Protein AF-0000000085928717 (afdb_homodimer)

Foldseek 3Di:
DDKDKWKKFKKAFQDADPPFHAIEMETEDDPVDDPVVVLCVLLVVQGQKYWYWYDDPQAIEIWIYHNVGTDFDDDRNQFRHVLVCVVVVNDDAAWGWYQTNVGIAIWHHDPQKIKGKFAFKDFDFWADPVLVCVQFVADDWADRWTFMFRPATEIETEDEEPVRQLVTDGNQVSQLVSCVVVVHQWYWYWYCNDPWRIEIWIAGVVVPGRTGFDGQRVVSNVQNVCCVVVVDPDQKTWYWGRVSVVRIGIKIWGDDDSMIMIIHHMYTDDIDMDID/DDKDKWKKFKKAFQDADPPFHAIEMETEDDPVDDPVVVLCVLLVVQGQKYWYWYDDPQAIEIWIYHNVGTDFDDDRNQFRHVLVCVVVVNDDAAWGWYQTNVGIAIWHHDPQKIKGKFAFKDFDFWADVVLVCVQFVADDWADRWTFMFRPATEIETEDEEPVRQLVTDGNQVSQLVSCVVVVHQWYWYWYCNDPWRIEIWIAGVVVPGRTGFDGQRVVSNVQNVCCVVVVDPDQKTWYWGRVSVVRIGIKIWGDDDSMIMIIHHMYTDDIDMDID

Secondary structure (DSSP, 8-state):
-PPPEEEEEEEEET-SSTT-SEEEEEEES-TT--HHHHHHHHHHHTSS-EEEEEEETTEEEEEEE-SS-EES--HHHHHHHHHHHHHTTSS-SEEEEEEETTEEEEEEEETTEEEEE-PPPEEEEE--HHHHHHHHT-S--EEEEEEEESSS-EEEEE-S-HHHHHT----HHHHHHHHHHTT-S-EEEEES-SSSSEEEEEEEGGGTEEEESS-HHHHHHHHHHHHHTTSS--SEEEEEE-GGGT--EEEEEEEETTEEEEEE-EEEEEEEEEE-/-PPPEEEEEEEEET-SSTT-SEEEEEEES-TT--HHHHHHHHHHHTSS-EEEEEEETTEEEEEEE-SS-EES--HHHHHHHHHHHHHTTSS-SEEEEEEETTEEEEEEEETTEEEEE-PPPEEEEE--HHHHHHHHT-S--EEEEEEEESSS-EEEEE-S-HHHHHT----HHHHHHHHHHTT-S-EEEEES-SSSSEEEEEEEGGGTEEEESS-HHHHHHHHHHHHHTTSS--SEEEEEE-GGGT--EEEEEEEETTEEEEEE-EEEEEEEEEE-

Radius of gyration: 24.96 Å; Cα contacts (8 Å, |Δi|>4): 1480; chains: 2; bounding box: 53×73×55 Å

Structure (mmCIF, N/CA/C/O backbone):
data_AF-0000000085928717-model_v1
#
loop_
_entity.id
_entity.type
_entity.pdbx_description
1 polymer 'PhzF family phenazine biosynthesis protein'
#
loop_
_atom_site.group_PDB
_atom_site.id
_atom_site.type_symbol
_atom_site.label_atom_id
_atom_site.label_alt_id
_atom_site.label_comp_id
_atom_site.label_asym_id
_atom_site.label_entity_id
_atom_site.label_seq_id
_atom_site.pdbx_PDB_ins_code
_atom_site.Cartn_x
_atom_site.Cartn_y
_atom_site.Cartn_z
_atom_site.occupancy
_atom_site.B_iso_or_equiv
_atom_site.auth_seq_id
_atom_site.auth_comp_id
_atom_site.auth_asym_id
_atom_site.auth_atom_id
_atom_site.pdbx_PDB_model_num
ATOM 1 N N . MET A 1 1 ? 13.289 1.294 26.969 1 50.75 1 MET A N 1
ATOM 2 C CA . MET A 1 1 ? 12.742 0.037 26.469 1 50.75 1 MET A CA 1
ATOM 3 C C . MET A 1 1 ? 13.555 -0.464 25.266 1 50.75 1 MET A C 1
ATOM 5 O O . MET A 1 1 ? 14.078 0.334 24.5 1 50.75 1 MET A O 1
ATOM 9 N N . ASP A 1 2 ? 14.008 -1.689 25.219 1 73.56 2 ASP A N 1
ATOM 10 C CA . ASP A 1 2 ? 14.992 -2.238 24.297 1 73.56 2 ASP A CA 1
ATOM 11 C C . ASP A 1 2 ? 14.484 -2.197 22.859 1 73.56 2 ASP A C 1
ATOM 13 O O . ASP A 1 2 ? 13.328 -2.545 22.594 1 73.56 2 ASP A O 1
ATOM 17 N N . VAL A 1 3 ? 15.086 -1.501 21.922 1 88.69 3 VAL A N 1
ATOM 18 C CA . VAL A 1 3 ? 14.789 -1.354 20.5 1 88.69 3 VAL A CA 1
ATOM 19 C C . VAL A 1 3 ? 14.844 -2.719 19.828 1 88.69 3 VAL A C 1
ATOM 21 O O . VAL A 1 3 ? 15.805 -3.475 20.016 1 88.69 3 VAL A O 1
ATOM 24 N N . VAL A 1 4 ? 13.734 -3.197 19.281 1 94.06 4 VAL A N 1
ATOM 25 C CA . VAL A 1 4 ? 13.688 -4.434 18.5 1 94.06 4 VAL A CA 1
ATOM 26 C C . VAL A 1 4 ? 14.164 -4.164 17.078 1 94.06 4 VAL A C 1
ATOM 28 O O . VAL A 1 4 ? 13.812 -3.141 16.484 1 94.06 4 VAL A O 1
ATOM 31 N N . LYS A 1 5 ? 15.023 -5.098 16.625 1 96.75 5 LYS A N 1
ATOM 32 C CA . LYS A 1 5 ? 15.523 -5.012 15.258 1 96.75 5 LYS A CA 1
ATOM 33 C C . LYS A 1 5 ? 15.195 -6.281 14.477 1 96.75 5 LYS A C 1
ATOM 35 O O . LYS A 1 5 ? 15.375 -7.391 14.984 1 96.75 5 LYS A O 1
ATOM 40 N N . CYS A 1 6 ? 14.633 -6.152 13.258 1 98 6 CYS A N 1
ATOM 41 C CA . CYS A 1 6 ? 14.336 -7.262 12.359 1 98 6 CYS A CA 1
ATOM 42 C C . CYS A 1 6 ? 14.805 -6.961 10.945 1 98 6 CYS A C 1
ATOM 44 O O . CYS A 1 6 ? 14.656 -5.836 10.461 1 98 6 CYS A O 1
ATOM 46 N N . ARG A 1 7 ? 15.391 -7.91 10.281 1 98.44 7 ARG A N 1
ATOM 47 C CA . ARG A 1 7 ? 15.68 -7.75 8.859 1 98.44 7 ARG A CA 1
ATOM 48 C C . ARG A 1 7 ? 14.391 -7.793 8.031 1 98.44 7 ARG A C 1
ATOM 50 O O . ARG A 1 7 ? 13.5 -8.594 8.305 1 98.44 7 ARG A O 1
ATOM 57 N N . ALA A 1 8 ? 14.289 -6.91 7.129 1 98.69 8 ALA A N 1
ATOM 58 C CA . ALA A 1 8 ? 13.117 -6.844 6.262 1 98.69 8 ALA A CA 1
ATOM 59 C C . ALA A 1 8 ? 13.531 -6.727 4.797 1 98.69 8 ALA A C 1
ATOM 61 O O . ALA A 1 8 ? 14.484 -6.023 4.469 1 98.69 8 ALA A O 1
ATOM 62 N N . PHE A 1 9 ? 12.805 -7.41 3.949 1 98.81 9 PHE A N 1
ATOM 63 C CA . PHE A 1 9 ? 13.086 -7.449 2.52 1 98.81 9 PHE A CA 1
ATOM 64 C C . PHE A 1 9 ? 11.812 -7.199 1.712 1 98.81 9 PHE A C 1
ATOM 66 O O . PHE A 1 9 ? 10.711 -7.457 2.189 1 98.81 9 PHE A O 1
ATOM 73 N N . LYS A 1 10 ? 11.945 -6.645 0.606 1 98.62 10 LYS A N 1
ATOM 74 C CA . LYS A 1 10 ? 10.922 -6.684 -0.434 1 98.62 10 LYS A CA 1
ATOM 75 C C . LYS A 1 10 ? 11.375 -7.543 -1.613 1 98.62 10 LYS A C 1
ATOM 77 O O . LYS A 1 10 ? 12.477 -7.367 -2.131 1 98.62 10 LYS A O 1
ATOM 82 N N . VAL A 1 11 ? 10.617 -8.453 -1.979 1 98.81 11 VAL A N 1
ATOM 83 C CA . VAL A 1 11 ? 10.945 -9.445 -2.996 1 98.81 11 VAL A CA 1
ATOM 84 C C . VAL A 1 11 ? 9.82 -9.523 -4.023 1 98.81 11 VAL A C 1
ATOM 86 O O . VAL A 1 11 ? 8.648 -9.688 -3.664 1 98.81 11 VAL A O 1
ATOM 89 N N . ASP A 1 12 ? 10.18 -9.375 -5.277 1 98.81 12 ASP A N 1
ATOM 90 C CA . ASP A 1 12 ? 9.234 -9.539 -6.375 1 98.81 12 ASP A CA 1
ATOM 91 C C . ASP A 1 12 ? 9.18 -10.992 -6.844 1 98.81 12 ASP A C 1
ATOM 93 O O . ASP A 1 12 ? 10.141 -11.492 -7.434 1 98.81 12 ASP A O 1
ATOM 97 N N . ALA A 1 13 ? 8.07 -11.594 -6.602 1 98.88 13 ALA A N 1
ATOM 98 C CA . ALA A 1 13 ? 7.895 -12.984 -7.012 1 98.88 13 ALA A CA 1
ATOM 99 C C . ALA A 1 13 ? 7.469 -13.07 -8.477 1 98.88 13 ALA A C 1
ATOM 101 O O . ALA A 1 13 ? 6.84 -12.156 -9 1 98.88 13 ALA A O 1
ATOM 102 N N . PHE A 1 14 ? 7.828 -14.148 -9.18 1 98.88 14 PHE A N 1
ATOM 103 C CA . PHE A 1 14 ? 7.438 -14.516 -10.531 1 98.88 14 PHE A CA 1
ATOM 104 C C . PHE A 1 14 ? 8.062 -13.578 -11.555 1 98.88 14 PHE A C 1
ATOM 106 O O . PHE A 1 14 ? 7.453 -13.273 -12.586 1 98.88 14 PHE A O 1
ATOM 113 N N . THR A 1 15 ? 9.188 -13.031 -11.242 1 98.75 15 THR A N 1
ATOM 114 C CA . THR A 1 15 ? 9.922 -12.18 -12.164 1 98.75 15 THR A CA 1
ATOM 115 C C . THR A 1 15 ? 11.414 -12.164 -11.82 1 98.75 15 THR A C 1
ATOM 117 O O . THR A 1 15 ? 11.797 -12.555 -10.711 1 98.75 15 THR A O 1
ATOM 120 N N . THR A 1 16 ? 12.219 -11.828 -12.789 1 98.06 16 THR A N 1
ATOM 121 C CA . THR A 1 16 ? 13.633 -11.586 -12.547 1 98.06 16 THR A CA 1
ATOM 122 C C . THR A 1 16 ? 13.953 -10.094 -12.641 1 98.06 16 THR A C 1
ATOM 124 O O . THR A 1 16 ? 15.094 -9.688 -12.445 1 98.06 16 THR A O 1
ATOM 127 N N . GLN A 1 17 ? 12.93 -9.32 -12.945 1 97.56 17 GLN A N 1
ATOM 128 C CA . GLN A 1 17 ? 13.109 -7.883 -13.125 1 97.56 17 GLN A CA 1
ATOM 129 C C . GLN A 1 17 ? 12.578 -7.113 -11.914 1 97.56 17 GLN A C 1
ATOM 131 O O . GLN A 1 17 ? 11.492 -7.41 -11.406 1 97.56 17 GLN A O 1
ATOM 136 N N . ALA A 1 18 ? 13.383 -6.137 -11.5 1 97.81 18 ALA A N 1
ATOM 137 C CA . ALA A 1 18 ? 12.961 -5.316 -10.367 1 97.81 18 ALA A CA 1
ATOM 138 C C . ALA A 1 18 ? 11.688 -4.547 -10.688 1 97.81 18 ALA A C 1
ATOM 140 O O . ALA A 1 18 ? 11.516 -4.059 -11.805 1 97.81 18 ALA A O 1
ATOM 141 N N . PHE A 1 19 ? 10.812 -4.406 -9.727 1 97.94 19 PHE A N 1
ATOM 142 C CA . PHE A 1 19 ? 9.594 -3.6 -9.75 1 97.94 19 PHE A CA 1
ATOM 143 C C . PHE A 1 19 ? 8.562 -4.211 -10.688 1 97.94 19 PHE A C 1
ATOM 145 O O . PHE A 1 19 ? 7.691 -3.506 -11.203 1 97.94 19 PHE A O 1
ATOM 152 N N . LYS A 1 20 ? 8.703 -5.484 -11.008 1 98.25 20 LYS A N 1
ATOM 153 C CA . LYS A 1 20 ? 7.734 -6.277 -11.758 1 98.25 20 LYS A CA 1
ATOM 154 C C . LYS A 1 20 ? 7.227 -7.453 -10.93 1 98.25 20 LYS A C 1
ATOM 156 O O . LYS A 1 20 ? 7.473 -7.52 -9.727 1 98.25 20 LYS A O 1
ATOM 161 N N . GLY A 1 21 ? 6.461 -8.273 -11.516 1 98.56 21 GLY A N 1
ATOM 162 C CA . GLY A 1 21 ? 5.977 -9.453 -10.812 1 98.56 21 GLY A CA 1
ATOM 163 C C . GLY A 1 21 ? 5.027 -9.117 -9.672 1 98.56 21 GLY A C 1
ATOM 164 O O . GLY A 1 21 ? 4.238 -8.172 -9.773 1 98.56 21 GLY A O 1
ATOM 165 N N . ASN A 1 22 ? 4.984 -9.992 -8.695 1 98.69 22 ASN A N 1
ATOM 166 C CA . ASN A 1 22 ? 4.117 -9.859 -7.527 1 98.69 22 ASN A CA 1
ATOM 167 C C . ASN A 1 22 ? 4.922 -9.633 -6.25 1 98.69 22 ASN A C 1
ATOM 169 O O . ASN A 1 22 ? 5.559 -10.555 -5.738 1 98.69 22 ASN A O 1
ATOM 173 N N . PRO A 1 23 ? 4.867 -8.453 -5.727 1 98.38 23 PRO A N 1
ATOM 174 C CA . PRO A 1 23 ? 5.734 -8.109 -4.598 1 98.38 23 PRO A CA 1
ATOM 175 C C . PRO A 1 23 ? 5.238 -8.68 -3.271 1 98.38 23 PRO A C 1
ATOM 177 O O . PRO A 1 23 ? 4.027 -8.75 -3.043 1 98.38 23 PRO A O 1
ATOM 180 N N . ALA A 1 24 ? 6.156 -9.016 -2.43 1 98.5 24 ALA A N 1
ATOM 181 C CA . ALA A 1 24 ? 5.906 -9.422 -1.049 1 98.5 24 ALA A CA 1
ATOM 182 C C . ALA A 1 24 ? 7.012 -8.922 -0.123 1 98.5 24 ALA A C 1
ATOM 184 O O . ALA A 1 24 ? 8.156 -8.758 -0.546 1 98.5 24 ALA A O 1
ATOM 185 N N . ALA A 1 25 ? 6.641 -8.656 1.075 1 98.75 25 ALA A N 1
ATOM 186 C CA . ALA A 1 25 ? 7.633 -8.367 2.105 1 98.75 25 ALA A CA 1
ATOM 187 C C . ALA A 1 25 ? 7.988 -9.625 2.896 1 98.75 25 ALA A C 1
ATOM 189 O O . ALA A 1 25 ? 7.148 -10.5 3.084 1 98.75 25 ALA A O 1
ATOM 190 N N . VAL A 1 26 ? 9.211 -9.711 3.268 1 98.88 26 VAL A N 1
ATOM 191 C CA . VAL A 1 26 ? 9.68 -10.812 4.105 1 98.88 26 VAL A CA 1
ATOM 192 C C . VAL A 1 26 ? 10.43 -10.258 5.312 1 98.88 26 VAL A C 1
ATOM 194 O O . VAL A 1 26 ? 11.383 -9.484 5.16 1 98.88 26 VAL A O 1
ATOM 197 N N . VAL A 1 27 ? 9.984 -10.523 6.488 1 98.88 27 VAL A N 1
ATOM 198 C CA . VAL A 1 27 ? 10.68 -10.195 7.73 1 98.88 27 VAL A CA 1
ATOM 199 C C . VAL A 1 27 ? 11.359 -11.445 8.289 1 98.88 27 VAL A C 1
ATOM 201 O O . VAL A 1 27 ? 10.703 -12.469 8.516 1 98.88 27 VAL A O 1
ATOM 204 N N . LEU A 1 28 ? 12.602 -11.312 8.492 1 98.12 28 LEU A N 1
ATOM 205 C CA . LEU A 1 28 ? 13.422 -12.492 8.742 1 98.12 28 LEU A CA 1
ATOM 206 C C . LEU A 1 28 ? 13.891 -12.539 10.188 1 98.12 28 LEU A C 1
ATOM 208 O O . LEU A 1 28 ? 14.352 -11.531 10.734 1 98.12 28 LEU A O 1
ATOM 212 N N . ASP A 1 29 ? 13.75 -13.672 10.891 1 95.38 29 ASP A N 1
ATOM 213 C CA . ASP A 1 29 ? 14.398 -14.078 12.133 1 95.38 29 ASP A CA 1
ATOM 214 C C . ASP A 1 29 ? 13.984 -13.164 13.289 1 95.38 29 ASP A C 1
ATOM 216 O O . ASP A 1 29 ? 14.836 -12.633 14.008 1 95.38 29 ASP A O 1
ATOM 220 N N . CYS A 1 30 ? 12.742 -12.969 13.516 1 96.44 30 CYS A N 1
ATOM 221 C CA . CYS A 1 30 ? 12.164 -12.242 14.633 1 96.44 30 CYS A CA 1
ATOM 222 C C . CYS A 1 30 ? 11.023 -13.031 15.266 1 96.44 30 CYS A C 1
ATOM 224 O O . CYS A 1 30 ? 9.898 -12.531 15.367 1 96.44 30 CYS A O 1
ATOM 226 N N . PRO A 1 31 ? 11.344 -14.203 15.773 1 95 31 PRO A N 1
ATOM 227 C CA . PRO A 1 31 ? 10.312 -15.094 16.312 1 95 31 PRO A CA 1
ATOM 228 C C . PRO A 1 31 ? 9.656 -14.531 17.578 1 95 31 PRO A C 1
ATOM 230 O O . PRO A 1 31 ? 8.617 -15.039 18.016 1 95 31 PRO A O 1
ATOM 233 N N . GLU A 1 32 ? 10.18 -13.578 18.219 1 95.12 32 GLU A N 1
ATOM 234 C CA . GLU A 1 32 ? 9.688 -13.016 19.469 1 95.12 32 GLU A CA 1
ATOM 235 C C . GLU A 1 32 ? 8.484 -12.109 19.234 1 95.12 32 GLU A C 1
ATOM 237 O O . GLU A 1 32 ? 7.785 -11.742 20.188 1 95.12 32 GLU A O 1
ATOM 242 N N . LEU A 1 33 ? 8.258 -11.711 17.984 1 97.25 33 LEU A N 1
ATOM 243 C CA . LEU A 1 33 ? 7.164 -10.789 17.688 1 97.25 33 LEU A CA 1
ATOM 244 C C . LEU A 1 33 ? 5.812 -11.438 17.969 1 97.25 33 LEU A C 1
ATOM 246 O O . LEU A 1 33 ? 5.594 -12.594 17.625 1 97.25 33 LEU A O 1
ATOM 250 N N . ASP A 1 34 ? 4.941 -10.695 18.609 1 97.38 34 ASP A N 1
ATOM 251 C CA . ASP A 1 34 ? 3.57 -11.172 18.766 1 97.38 34 ASP A CA 1
ATOM 252 C C . ASP A 1 34 ? 2.729 -10.836 17.531 1 97.38 34 ASP A C 1
ATOM 254 O O . ASP A 1 34 ? 3.178 -10.102 16.641 1 97.38 34 ASP A O 1
ATOM 258 N N . ALA A 1 35 ? 1.529 -11.398 17.469 1 97.44 35 ALA A N 1
ATOM 259 C CA . ALA A 1 35 ? 0.66 -11.273 16.297 1 97.44 35 ALA A CA 1
ATOM 260 C C . ALA A 1 35 ? 0.282 -9.812 16.062 1 97.44 35 ALA A C 1
ATOM 262 O O . ALA A 1 35 ? 0.177 -9.375 14.906 1 97.44 35 ALA A O 1
ATOM 263 N N . GLU A 1 36 ? 0.022 -9.07 17.125 1 97.06 36 GLU A N 1
ATOM 264 C CA . GLU A 1 36 ? -0.368 -7.664 17 1 97.06 36 GLU A CA 1
ATOM 265 C C . GLU A 1 36 ? 0.737 -6.84 16.344 1 97.06 36 GLU A C 1
ATOM 267 O O . GLU A 1 36 ? 0.467 -6.004 15.477 1 97.06 36 GLU A O 1
ATOM 272 N N . THR A 1 37 ? 1.969 -7.062 16.781 1 97.56 37 THR A N 1
ATOM 273 C CA . THR A 1 37 ? 3.109 -6.355 16.219 1 97.56 37 THR A CA 1
ATOM 274 C C . THR A 1 37 ? 3.324 -6.762 14.758 1 97.56 37 THR A C 1
ATOM 276 O O . THR A 1 37 ? 3.619 -5.918 13.906 1 97.56 37 THR A O 1
ATOM 279 N N . MET A 1 38 ? 3.234 -8.07 14.461 1 98.44 38 MET A N 1
ATOM 280 C CA . MET A 1 38 ? 3.373 -8.547 13.086 1 98.44 38 MET A CA 1
ATOM 281 C C . MET A 1 38 ? 2.344 -7.887 12.172 1 98.44 38 MET A C 1
ATOM 283 O O . MET A 1 38 ? 2.668 -7.488 11.055 1 98.44 38 MET A O 1
ATOM 287 N N . LEU A 1 39 ? 1.12 -7.777 12.672 1 98 39 LEU A N 1
ATOM 288 C CA . LEU A 1 39 ? 0.065 -7.129 11.906 1 98 39 LEU A CA 1
ATOM 289 C C . LEU A 1 39 ? 0.391 -5.656 11.672 1 98 39 LEU A C 1
ATOM 291 O O . LEU A 1 39 ? 0.175 -5.133 10.578 1 98 39 LEU A O 1
ATOM 295 N N . ALA A 1 40 ? 0.881 -4.953 12.664 1 97.31 40 ALA A N 1
ATOM 296 C CA . ALA A 1 40 ? 1.274 -3.553 12.531 1 97.31 40 ALA A CA 1
ATOM 297 C C . ALA A 1 40 ? 2.379 -3.389 11.484 1 97.31 40 ALA A C 1
ATOM 299 O O . ALA A 1 40 ? 2.344 -2.459 10.68 1 97.31 40 ALA A O 1
ATOM 300 N N . ILE A 1 41 ? 3.332 -4.324 11.5 1 98.19 41 ILE A N 1
ATOM 301 C CA . ILE A 1 41 ? 4.438 -4.297 10.555 1 98.19 41 ILE A CA 1
ATOM 302 C C . ILE A 1 41 ? 3.904 -4.516 9.133 1 98.19 41 ILE A C 1
ATOM 304 O O . ILE A 1 41 ? 4.312 -3.828 8.195 1 98.19 41 ILE A O 1
ATOM 308 N N . ALA A 1 42 ? 3.01 -5.488 9.008 1 98 42 ALA A N 1
ATOM 309 C CA . ALA A 1 42 ? 2.412 -5.75 7.699 1 98 42 ALA A CA 1
ATOM 310 C C . ALA A 1 42 ? 1.719 -4.504 7.152 1 98 42 ALA A C 1
ATOM 312 O O . ALA A 1 42 ? 1.846 -4.184 5.969 1 98 42 ALA A O 1
ATOM 313 N N . GLY A 1 43 ? 0.936 -3.84 8.023 1 96.25 43 GLY A N 1
ATOM 314 C CA . GLY A 1 43 ? 0.315 -2.582 7.641 1 96.25 43 GLY A CA 1
ATOM 315 C C . GLY A 1 43 ? 1.32 -1.514 7.254 1 96.25 43 GLY A C 1
ATOM 316 O O . GLY A 1 43 ? 1.092 -0.747 6.316 1 96.25 43 GLY A O 1
ATOM 317 N N . GLU A 1 44 ? 2.449 -1.46 7.98 1 96.5 44 GLU A N 1
ATOM 318 C CA . GLU A 1 44 ? 3.52 -0.493 7.754 1 96.5 44 GLU A CA 1
ATOM 319 C C . GLU A 1 44 ? 4.176 -0.706 6.395 1 96.5 44 GLU A C 1
ATOM 321 O O . GLU A 1 44 ? 4.445 0.256 5.672 1 96.5 44 GLU A O 1
ATOM 326 N N . LEU A 1 45 ? 4.449 -1.938 6.07 1 96.62 45 LEU A N 1
ATOM 327 C CA . LEU A 1 45 ? 5.129 -2.26 4.816 1 96.62 45 LEU A CA 1
ATOM 328 C C . LEU A 1 45 ? 4.164 -2.17 3.639 1 96.62 45 LEU A C 1
ATOM 330 O O . LEU A 1 45 ? 4.586 -1.942 2.504 1 96.62 45 LEU A O 1
ATOM 334 N N . ASN A 1 46 ? 2.914 -2.375 3.889 1 94.75 46 ASN A N 1
ATOM 335 C CA . ASN A 1 46 ? 1.781 -2.064 3.025 1 94.75 46 ASN A CA 1
ATOM 336 C C . ASN A 1 46 ? 1.887 -2.783 1.683 1 94.75 46 ASN A C 1
ATOM 338 O O . ASN A 1 46 ? 1.677 -2.178 0.631 1 94.75 46 ASN A O 1
ATOM 342 N N . LEU A 1 47 ? 2.361 -3.971 1.651 1 95.69 47 LEU A N 1
ATOM 343 C CA . LEU A 1 47 ? 2.25 -4.867 0.504 1 95.69 47 LEU A CA 1
ATOM 344 C C . LEU A 1 47 ? 1.103 -5.852 0.693 1 95.69 47 LEU A C 1
ATOM 346 O O . LEU A 1 47 ? 0.527 -5.941 1.78 1 95.69 47 LEU A O 1
ATOM 350 N N . SER A 1 48 ? 0.689 -6.508 -0.388 1 94.56 48 SER A N 1
ATOM 351 C CA . SER A 1 48 ? -0.438 -7.43 -0.294 1 94.56 48 SER A CA 1
ATOM 352 C C . SER A 1 48 ? -0.214 -8.469 0.801 1 94.56 48 SER A C 1
ATOM 354 O O . SER A 1 48 ? -1.14 -8.805 1.543 1 94.56 48 SER A O 1
ATOM 356 N N . GLU A 1 49 ? 1.091 -8.953 0.858 1 97.44 49 GLU A N 1
ATOM 357 C CA . GLU A 1 49 ? 1.4 -9.883 1.939 1 97.44 49 GLU A CA 1
ATOM 358 C C . GLU A 1 49 ? 2.791 -9.625 2.51 1 97.44 49 GLU A C 1
ATOM 360 O O . GLU A 1 49 ? 3.705 -9.242 1.779 1 97.44 49 GLU A O 1
ATOM 365 N N . THR A 1 50 ? 2.922 -9.859 3.723 1 98.69 50 THR A N 1
ATOM 366 C CA . THR A 1 50 ? 4.176 -9.914 4.461 1 98.69 50 THR A CA 1
ATOM 367 C C . THR A 1 50 ? 4.367 -11.281 5.109 1 98.69 50 THR A C 1
ATOM 369 O O . THR A 1 50 ? 3.488 -11.758 5.836 1 98.69 50 THR A O 1
ATOM 372 N N . ALA A 1 51 ? 5.465 -11.898 4.809 1 98.88 51 ALA A N 1
ATOM 373 C CA . ALA A 1 51 ? 5.812 -13.172 5.434 1 98.88 51 ALA A CA 1
ATOM 374 C C . ALA A 1 51 ? 6.82 -12.969 6.562 1 98.88 51 ALA A C 1
ATOM 376 O O . ALA A 1 51 ? 7.867 -12.352 6.367 1 98.88 51 ALA A O 1
ATOM 377 N N . PHE A 1 52 ? 6.484 -13.414 7.73 1 98.88 52 PHE A N 1
ATOM 378 C CA . PHE A 1 52 ? 7.43 -13.531 8.836 1 98.88 52 PHE A CA 1
ATOM 379 C C . PHE A 1 52 ? 8.023 -14.938 8.898 1 98.88 52 PHE A C 1
ATOM 381 O O . PHE A 1 52 ? 7.285 -15.922 8.953 1 98.88 52 PHE A O 1
ATOM 388 N N . VAL A 1 53 ? 9.352 -15 8.906 1 98.75 53 VAL A N 1
ATOM 389 C CA . VAL A 1 53 ? 9.938 -16.328 8.75 1 98.75 53 VAL A CA 1
ATOM 390 C C . VAL A 1 53 ? 11.125 -16.484 9.695 1 98.75 53 VAL A C 1
ATOM 392 O O . VAL A 1 53 ? 11.891 -15.539 9.906 1 98.75 53 VAL A O 1
ATOM 395 N N . TRP A 1 54 ? 11.25 -17.578 10.32 1 98.25 54 TRP A N 1
ATOM 396 C CA . TRP A 1 54 ? 12.43 -17.953 11.094 1 98.25 54 TRP A CA 1
ATOM 397 C C . TRP A 1 54 ? 12.664 -19.469 11.031 1 98.25 54 TRP A C 1
ATOM 399 O O . TRP A 1 54 ? 11.758 -20.219 10.688 1 98.25 54 TRP A O 1
ATOM 409 N N . SER A 1 55 ? 13.891 -19.859 11.227 1 97.19 55 SER A N 1
ATOM 410 C CA . SER A 1 55 ? 14.258 -21.266 11.172 1 97.19 55 SER A CA 1
ATOM 411 C C . SER A 1 55 ? 13.656 -22.031 12.336 1 97.19 55 SER A C 1
ATOM 413 O O . SER A 1 55 ? 13.594 -21.531 13.461 1 97.19 55 SER A O 1
ATOM 415 N N . GLU A 1 56 ? 13.234 -23.156 12.07 1 94.06 56 GLU A N 1
ATOM 416 C CA . GLU A 1 56 ? 12.867 -24.172 13.055 1 94.06 56 GLU A CA 1
ATOM 417 C C . GLU A 1 56 ? 13.562 -25.5 12.766 1 94.06 56 GLU A C 1
ATOM 419 O O . GLU A 1 56 ? 14.133 -25.688 11.68 1 94.06 56 GLU A O 1
ATOM 424 N N . LYS A 1 57 ? 13.734 -26.344 13.742 1 85.44 57 LYS A N 1
ATOM 425 C CA . LYS A 1 57 ? 14.523 -27.578 13.703 1 85.44 57 LYS A CA 1
ATOM 426 C C . LYS A 1 57 ? 14.328 -28.312 12.383 1 85.44 57 LYS A C 1
ATOM 428 O O . LYS A 1 57 ? 15.297 -28.812 11.797 1 85.44 57 LYS A O 1
ATOM 433 N N . GLU A 1 58 ? 13.211 -28.453 11.797 1 88.62 58 GLU A N 1
ATOM 434 C CA . GLU A 1 58 ? 12.961 -29.281 10.617 1 88.62 58 GLU A CA 1
ATOM 435 C C . GLU A 1 58 ? 12.641 -28.406 9.398 1 88.62 58 GLU A C 1
ATOM 437 O O . GLU A 1 58 ? 12.234 -28.922 8.352 1 88.62 58 GLU A O 1
ATOM 442 N N . GLY A 1 59 ? 12.805 -27.094 9.516 1 96.81 59 GLY A N 1
ATOM 443 C CA . GLY A 1 59 ? 12.469 -26.219 8.406 1 96.81 59 GLY A CA 1
ATOM 444 C C . GLY A 1 59 ? 12.305 -24.781 8.812 1 96.81 59 GLY A C 1
ATOM 445 O O . GLY A 1 59 ? 13.125 -24.234 9.562 1 96.81 59 GLY A O 1
ATOM 446 N N . PHE A 1 60 ? 11.305 -24.188 8.18 1 98.5 60 PHE A N 1
ATOM 447 C CA . PHE A 1 60 ? 11.07 -22.781 8.438 1 98.5 60 PHE A CA 1
ATOM 448 C C . PHE A 1 60 ? 9.625 -22.531 8.867 1 98.5 60 PHE A C 1
ATOM 450 O O . PHE A 1 60 ? 8.695 -23.031 8.227 1 98.5 60 PHE A O 1
ATOM 457 N N . ARG A 1 61 ? 9.422 -21.891 10 1 98.19 61 ARG A N 1
ATOM 458 C CA . ARG A 1 61 ? 8.109 -21.344 10.328 1 98.19 61 ARG A CA 1
ATOM 459 C C . ARG A 1 61 ? 7.832 -20.062 9.539 1 98.19 61 ARG A C 1
ATOM 461 O O . ARG A 1 61 ? 8.688 -19.188 9.438 1 98.19 61 ARG A O 1
ATOM 468 N N . VAL A 1 62 ? 6.699 -20.047 8.914 1 98.44 62 VAL A N 1
ATOM 469 C CA . VAL A 1 62 ? 6.305 -18.875 8.156 1 98.44 62 VAL A CA 1
ATOM 470 C C . VAL A 1 62 ? 4.895 -18.453 8.555 1 98.44 62 VAL A C 1
ATOM 472 O O . VAL A 1 62 ? 3.973 -19.266 8.562 1 98.44 62 VAL A O 1
ATOM 475 N N . ARG A 1 63 ? 4.691 -17.219 8.922 1 98.56 63 ARG A N 1
ATOM 476 C CA . ARG A 1 63 ? 3.391 -16.609 9.164 1 98.56 63 ARG A CA 1
ATOM 477 C C . ARG A 1 63 ? 3.102 -15.523 8.133 1 98.56 63 ARG A C 1
ATOM 479 O O . ARG A 1 63 ? 3.943 -14.656 7.883 1 98.56 63 ARG A O 1
ATOM 486 N N . PHE A 1 64 ? 1.978 -15.57 7.531 1 98.5 64 PHE A N 1
ATOM 487 C CA . PHE A 1 64 ? 1.609 -14.641 6.473 1 98.5 64 PHE A CA 1
ATOM 488 C C . PHE A 1 64 ? 0.586 -13.625 6.977 1 98.5 64 PHE A C 1
ATOM 490 O O . PHE A 1 64 ? -0.385 -13.992 7.641 1 98.5 64 PHE A O 1
ATOM 497 N N . PHE A 1 65 ? 0.769 -12.367 6.609 1 98.38 65 PHE A N 1
ATOM 498 C CA . PHE A 1 65 ? -0.149 -11.297 6.988 1 98.38 65 PHE A CA 1
ATOM 499 C C . PHE A 1 65 ? -0.463 -10.406 5.793 1 98.38 65 PHE A C 1
ATOM 501 O O . PHE A 1 65 ? 0.438 -10.023 5.043 1 98.38 65 PHE A O 1
ATOM 508 N N . THR A 1 66 ? -1.734 -10.125 5.504 1 96.5 66 THR A N 1
ATOM 509 C CA . THR A 1 66 ? -2.127 -8.906 4.805 1 96.5 66 THR A CA 1
ATOM 510 C C . THR A 1 66 ? -2.076 -7.703 5.742 1 96.5 66 THR A C 1
ATOM 512 O O . THR A 1 66 ? -1.859 -7.859 6.945 1 96.5 66 THR A O 1
ATOM 515 N N . PRO A 1 67 ? -2.238 -6.48 5.207 1 94.88 67 PRO A N 1
ATOM 516 C CA . PRO A 1 67 ? -2.277 -5.328 6.109 1 94.88 67 PRO A CA 1
ATOM 517 C C . PRO A 1 67 ? -3.426 -5.402 7.113 1 94.88 67 PRO A C 1
ATOM 519 O O . PRO A 1 67 ? -3.389 -4.738 8.156 1 94.88 67 PRO A O 1
ATOM 522 N N . GLY A 1 68 ? -4.434 -6.324 6.859 1 92.5 68 GLY A N 1
ATOM 523 C CA . GLY A 1 68 ? -5.625 -6.328 7.695 1 92.5 68 GLY A CA 1
ATOM 524 C C . GLY A 1 68 ? -5.734 -7.562 8.57 1 92.5 68 GLY A C 1
ATOM 525 O O . GLY A 1 68 ? -6.449 -7.555 9.578 1 92.5 68 GLY A O 1
ATOM 526 N N . ASP A 1 69 ? -4.988 -8.57 8.18 1 95.44 69 ASP A N 1
ATOM 527 C CA . ASP A 1 69 ? -5.211 -9.812 8.914 1 95.44 69 ASP A CA 1
ATOM 528 C C . ASP A 1 69 ? -4.113 -10.828 8.609 1 95.44 69 ASP A C 1
ATOM 530 O O . ASP A 1 69 ? -3.391 -10.695 7.621 1 95.44 69 ASP A O 1
ATOM 534 N N . GLU A 1 70 ? -4.039 -11.828 9.555 1 97.31 70 GLU A N 1
ATOM 535 C CA . GLU A 1 70 ? -3.225 -13.008 9.266 1 97.31 70 GLU A CA 1
ATOM 536 C C . GLU A 1 70 ? -3.969 -13.984 8.359 1 97.31 70 GLU A C 1
ATOM 538 O O . GLU A 1 70 ? -5.18 -14.164 8.5 1 97.31 70 GLU A O 1
ATOM 543 N N . ILE A 1 71 ? -3.291 -14.578 7.414 1 95.69 71 ILE A N 1
ATOM 544 C CA . ILE A 1 71 ? -3.908 -15.555 6.527 1 95.69 71 ILE A CA 1
ATOM 545 C C . ILE A 1 71 ? -3.127 -16.875 6.578 1 95.69 71 ILE A C 1
ATOM 547 O O . ILE A 1 71 ? -1.957 -16.891 6.969 1 95.69 71 ILE A O 1
ATOM 551 N N . PRO A 1 72 ? -3.707 -17.922 6.234 1 94.94 72 PRO A N 1
ATOM 552 C CA . PRO A 1 72 ? -3.088 -19.234 6.465 1 94.94 72 PRO A CA 1
ATOM 553 C C . PRO A 1 72 ? -1.946 -19.516 5.492 1 94.94 72 PRO A C 1
ATOM 555 O O . PRO A 1 72 ? -0.983 -20.203 5.852 1 94.94 72 PRO A O 1
ATOM 558 N N . LEU A 1 73 ? -2.107 -19.078 4.277 1 94.12 73 LEU A N 1
ATOM 559 C CA . LEU A 1 73 ? -1.139 -19.391 3.232 1 94.12 73 LEU A CA 1
ATOM 560 C C . LEU A 1 73 ? -1.196 -18.359 2.113 1 94.12 73 LEU A C 1
ATOM 562 O O . LEU A 1 73 ? -2.271 -17.844 1.789 1 94.12 73 LEU A O 1
ATOM 566 N N . CYS A 1 74 ? -0.096 -18.141 1.541 1 95.31 74 CYS A N 1
ATOM 567 C CA . CYS A 1 74 ? -0.001 -17.281 0.358 1 95.31 74 CYS A CA 1
ATOM 568 C C . CYS A 1 74 ? 1.077 -17.797 -0.592 1 95.31 74 CYS A C 1
ATOM 570 O O . CYS A 1 74 ? 2.248 -17.875 -0.22 1 95.31 74 CYS A O 1
ATOM 572 N N . GLY A 1 75 ? 0.726 -18.047 -1.805 1 96.19 75 GLY A N 1
ATOM 573 C CA . GLY A 1 75 ? 1.624 -18.656 -2.775 1 96.19 75 GLY A CA 1
ATOM 574 C C . GLY A 1 75 ? 2.768 -17.75 -3.18 1 96.19 75 GLY A C 1
ATOM 575 O O . GLY A 1 75 ? 3.938 -18.094 -3.012 1 96.19 75 GLY A O 1
ATOM 576 N N . HIS A 1 76 ? 2.426 -16.516 -3.629 1 97.62 76 HIS A N 1
ATOM 577 C CA . HIS A 1 76 ? 3.486 -15.648 -4.137 1 97.62 76 HIS A CA 1
ATOM 578 C C . HIS A 1 76 ? 4.445 -15.242 -3.025 1 97.62 76 HIS A C 1
ATOM 580 O O . HIS A 1 76 ? 5.648 -15.109 -3.254 1 97.62 76 HIS A O 1
ATOM 586 N N . ALA A 1 77 ? 3.951 -15.039 -1.835 1 98.44 77 ALA A N 1
ATOM 587 C CA . ALA A 1 77 ? 4.824 -14.711 -0.709 1 98.44 77 ALA A CA 1
ATOM 588 C C . ALA A 1 77 ? 5.723 -15.883 -0.351 1 98.44 77 ALA A C 1
ATOM 590 O O . ALA A 1 77 ? 6.836 -15.695 0.143 1 98.44 77 ALA A O 1
ATOM 591 N N . THR A 1 78 ? 5.219 -17.109 -0.583 1 98.62 78 THR A N 1
ATOM 592 C CA . THR A 1 78 ? 6.059 -18.281 -0.385 1 98.62 78 THR A CA 1
ATOM 593 C C . THR A 1 78 ? 7.203 -18.297 -1.393 1 98.62 78 THR A C 1
ATOM 595 O O . THR A 1 78 ? 8.359 -18.531 -1.022 1 98.62 78 THR A O 1
ATOM 598 N N . VAL A 1 79 ? 6.871 -18.031 -2.623 1 98.81 79 VAL A N 1
ATOM 599 C CA . VAL A 1 79 ? 7.898 -17.969 -3.656 1 98.81 79 VAL A CA 1
ATOM 600 C C . VAL A 1 79 ? 8.945 -16.922 -3.285 1 98.81 79 VAL A C 1
ATOM 602 O O . VAL A 1 79 ? 10.148 -17.203 -3.314 1 98.81 79 VAL A O 1
ATOM 605 N N . ALA A 1 80 ? 8.531 -15.758 -2.904 1 98.88 80 ALA A N 1
ATOM 606 C CA . ALA A 1 80 ? 9.422 -14.672 -2.504 1 98.88 80 ALA A CA 1
ATOM 607 C C . ALA A 1 80 ? 10.289 -15.086 -1.318 1 98.88 80 ALA A C 1
ATOM 609 O O . ALA A 1 80 ? 11.508 -14.891 -1.335 1 98.88 80 ALA A O 1
ATOM 610 N N . THR A 1 81 ? 9.672 -15.695 -0.318 1 98.88 81 THR A N 1
ATOM 611 C CA . THR A 1 81 ? 10.336 -16.047 0.934 1 98.88 81 THR A CA 1
ATOM 612 C C . THR A 1 81 ? 11.414 -17.094 0.697 1 98.88 81 THR A C 1
ATOM 614 O O . THR A 1 81 ? 12.562 -16.922 1.121 1 98.88 81 THR A O 1
ATOM 617 N N . PHE A 1 82 ? 11.102 -18.094 0.014 1 98.88 82 PHE A N 1
ATOM 618 C CA . PHE A 1 82 ? 12.039 -19.203 -0.125 1 98.88 82 PHE A CA 1
ATOM 619 C C . PHE A 1 82 ? 13.117 -18.859 -1.151 1 98.88 82 PHE A C 1
ATOM 621 O O . PHE A 1 82 ? 14.242 -19.359 -1.062 1 98.88 82 PHE A O 1
ATOM 628 N N . TYR A 1 83 ? 12.758 -18.078 -2.137 1 98.88 83 TYR A N 1
ATOM 629 C CA . TYR A 1 83 ? 13.812 -17.562 -2.996 1 98.88 83 TYR A CA 1
ATOM 630 C C . TYR A 1 83 ? 14.836 -16.766 -2.186 1 98.88 83 TYR A C 1
ATOM 632 O O . TYR A 1 83 ? 16.047 -16.953 -2.355 1 98.88 83 TYR A O 1
ATOM 640 N N . LEU A 1 84 ? 14.352 -15.883 -1.337 1 98.88 84 LEU A N 1
ATOM 641 C CA . LEU A 1 84 ? 15.219 -15.102 -0.462 1 98.88 84 LEU A CA 1
ATOM 642 C C . LEU A 1 84 ? 16.078 -16.016 0.408 1 98.88 84 LEU A C 1
ATOM 644 O O . LEU A 1 84 ? 17.297 -15.828 0.496 1 98.88 84 LEU A O 1
ATOM 648 N N . LEU A 1 85 ? 15.422 -16.953 1.08 1 98.75 85 LEU A N 1
ATOM 649 C CA . LEU A 1 85 ? 16.141 -17.875 1.957 1 98.75 85 LEU A CA 1
ATOM 650 C C . LEU A 1 85 ? 17.234 -18.609 1.194 1 98.75 85 LEU A C 1
ATOM 652 O O . LEU A 1 85 ? 18.328 -18.812 1.716 1 98.75 85 LEU A O 1
ATOM 656 N N . TRP A 1 86 ? 16.906 -19.062 0.006 1 98.69 86 TRP A N 1
ATOM 657 C CA . TRP A 1 86 ? 17.875 -19.734 -0.844 1 98.69 86 TRP A CA 1
ATOM 658 C C . TRP A 1 86 ? 19.047 -18.828 -1.171 1 98.69 86 TRP A C 1
ATOM 660 O O . TRP A 1 86 ? 20.203 -19.234 -1.072 1 98.69 86 TRP A O 1
ATOM 670 N N . ARG A 1 87 ? 18.766 -17.594 -1.584 1 98.31 87 ARG A N 1
ATOM 671 C CA . ARG A 1 87 ? 19.797 -16.625 -1.935 1 98.31 87 ARG A CA 1
ATOM 672 C C . ARG A 1 87 ? 20.688 -16.312 -0.736 1 98.31 87 ARG A C 1
ATOM 674 O O . ARG A 1 87 ? 21.891 -16.062 -0.895 1 98.31 87 ARG A O 1
ATOM 681 N N . LEU A 1 88 ? 20.141 -16.344 0.433 1 97.81 88 LEU A N 1
ATOM 682 C CA . LEU A 1 88 ? 20.891 -16.047 1.657 1 97.81 88 LEU A CA 1
ATOM 683 C C . LEU A 1 88 ? 21.641 -17.281 2.145 1 97.81 88 LEU A C 1
ATOM 685 O O . LEU A 1 88 ? 22.344 -17.234 3.154 1 97.81 88 LEU A O 1
ATOM 689 N N . GLY A 1 89 ? 21.422 -18.422 1.515 1 97.56 89 GLY A N 1
ATOM 690 C CA . GLY A 1 89 ? 22.094 -19.656 1.887 1 97.56 89 GLY A CA 1
ATOM 691 C C . GLY A 1 89 ? 21.422 -20.375 3.041 1 97.56 89 GLY A C 1
ATOM 692 O O . GLY A 1 89 ? 22 -21.281 3.639 1 97.56 89 GLY A O 1
ATOM 693 N N . MET A 1 90 ? 20.219 -19.984 3.398 1 97.44 90 MET A N 1
ATOM 694 C CA . MET A 1 90 ? 19.484 -20.578 4.52 1 97.44 90 MET A CA 1
ATOM 695 C C . MET A 1 90 ? 18.672 -21.781 4.062 1 97.44 90 MET A C 1
ATOM 697 O O . MET A 1 90 ? 18.453 -22.719 4.832 1 97.44 90 MET A O 1
ATOM 701 N N . ALA A 1 91 ? 18.109 -21.734 2.848 1 97.62 91 ALA A N 1
ATOM 702 C CA . ALA A 1 91 ? 17.406 -22.859 2.232 1 97.62 91 ALA A CA 1
ATOM 703 C C . ALA A 1 91 ? 18.266 -23.516 1.152 1 97.62 91 ALA A C 1
ATOM 705 O O . ALA A 1 91 ? 19.188 -22.891 0.622 1 97.62 91 ALA A O 1
ATOM 706 N N . LYS A 1 92 ? 17.984 -24.672 0.858 1 96.31 92 LYS A N 1
ATOM 707 C CA . LYS A 1 92 ? 18.828 -25.422 -0.072 1 96.31 92 LYS A CA 1
ATOM 708 C C . LYS A 1 92 ? 18.062 -25.766 -1.344 1 96.31 92 LYS A C 1
ATOM 710 O O . LYS A 1 92 ? 16.828 -25.781 -1.35 1 96.31 92 LYS A O 1
ATOM 715 N N . GLU A 1 93 ? 18.828 -26.047 -2.359 1 97.94 93 GLU A N 1
ATOM 716 C CA . GLU A 1 93 ? 18.234 -26.672 -3.537 1 97.94 93 GLU A CA 1
ATOM 717 C C . GLU A 1 93 ? 17.578 -28 -3.191 1 97.94 93 GLU A C 1
ATOM 719 O O . GLU A 1 93 ? 18.141 -28.797 -2.43 1 97.94 93 GLU A O 1
ATOM 724 N N . GLY A 1 94 ? 16.438 -28.219 -3.803 1 98.19 94 GLY A N 1
ATOM 725 C CA . GLY A 1 94 ? 15.672 -29.406 -3.449 1 98.19 94 GLY A CA 1
ATOM 726 C C . GLY A 1 94 ? 14.5 -29.094 -2.533 1 98.19 94 GLY A C 1
ATOM 727 O O . GLY A 1 94 ? 13.969 -27.984 -2.545 1 98.19 94 GLY A O 1
ATOM 728 N N . MET A 1 95 ? 14.086 -30.141 -1.806 1 98.06 95 MET A N 1
ATOM 729 C CA . MET A 1 95 ? 12.875 -30.031 -0.992 1 98.06 95 MET A CA 1
ATOM 730 C C . MET A 1 95 ? 13.18 -29.359 0.342 1 98.06 95 MET A C 1
ATOM 732 O O . MET A 1 95 ? 14.125 -29.719 1.031 1 98.06 95 MET A O 1
ATOM 736 N N . ASN A 1 96 ? 12.469 -28.328 0.687 1 98.12 96 ASN A N 1
ATOM 737 C CA . ASN A 1 96 ? 12.461 -27.656 1.979 1 98.12 96 ASN A CA 1
ATOM 738 C C . ASN A 1 96 ? 11.102 -27.781 2.662 1 98.12 96 ASN A C 1
ATOM 740 O O . ASN A 1 96 ? 10.102 -28.109 2.018 1 98.12 96 ASN A O 1
ATOM 744 N N . LYS A 1 97 ? 11.094 -27.578 3.947 1 97.88 97 LYS A N 1
ATOM 745 C CA . LYS A 1 97 ? 9.867 -27.688 4.723 1 97.88 97 LYS A CA 1
ATOM 746 C C . LYS A 1 97 ? 9.414 -26.328 5.242 1 97.88 97 LYS A C 1
ATOM 748 O O . LYS A 1 97 ? 10.203 -25.594 5.84 1 97.88 97 LYS A O 1
ATOM 753 N N . MET A 1 98 ? 8.188 -26.016 4.984 1 97.88 98 MET A N 1
ATOM 754 C CA . MET A 1 98 ? 7.551 -24.812 5.527 1 97.88 98 MET A CA 1
ATOM 755 C C . MET A 1 98 ? 6.441 -25.188 6.504 1 97.88 98 MET A C 1
ATOM 757 O O . MET A 1 98 ? 5.617 -26.062 6.215 1 97.88 98 MET A O 1
ATOM 761 N N . ILE A 1 99 ? 6.465 -24.609 7.648 1 97.12 99 ILE A N 1
ATOM 762 C CA . ILE A 1 99 ? 5.402 -24.766 8.633 1 97.12 99 ILE A CA 1
ATOM 763 C C . ILE A 1 99 ? 4.582 -23.484 8.734 1 97.12 99 ILE A C 1
ATOM 765 O O . ILE A 1 99 ? 5.102 -22.438 9.125 1 97.12 99 ILE A O 1
ATOM 769 N N . SER A 1 100 ? 3.395 -23.547 8.305 1 95.38 100 SER A N 1
ATOM 770 C CA . SER A 1 100 ? 2.48 -22.406 8.359 1 95.38 100 SER A CA 1
ATOM 771 C C . SER A 1 100 ? 1.208 -22.75 9.125 1 95.38 100 SER A C 1
ATOM 773 O O . SER A 1 100 ? 1.146 -23.781 9.805 1 95.38 100 SER A O 1
ATOM 775 N N . LYS A 1 101 ? 0.201 -21.875 9.102 1 93.62 101 LYS A N 1
ATOM 776 C CA . LYS A 1 101 ? -1.063 -22.094 9.797 1 93.62 101 LYS A CA 1
ATOM 777 C C . LYS A 1 101 ? -1.797 -23.312 9.227 1 93.62 101 LYS A C 1
ATOM 779 O O . LYS A 1 101 ? -2.619 -23.922 9.906 1 93.62 101 LYS A O 1
ATOM 784 N N . VAL A 1 102 ? -1.448 -23.672 7.969 1 92.25 102 VAL A N 1
ATOM 785 C CA . VAL A 1 102 ? -2.137 -24.781 7.332 1 92.25 102 VAL A CA 1
ATOM 786 C C . VAL A 1 102 ? -1.36 -26.078 7.578 1 92.25 102 VAL A C 1
ATOM 788 O O . VAL A 1 102 ? -1.744 -27.141 7.086 1 92.25 102 VAL A O 1
ATOM 791 N N . GLY A 1 103 ? -0.307 -26.047 8.328 1 93.44 103 GLY A N 1
ATOM 792 C CA . GLY A 1 103 ? 0.503 -27.219 8.609 1 93.44 103 GLY A CA 1
ATOM 793 C C . GLY A 1 103 ? 1.816 -27.234 7.848 1 93.44 103 GLY A C 1
ATOM 794 O O . GLY A 1 103 ? 2.334 -26.172 7.477 1 93.44 103 GLY A O 1
ATOM 795 N N . GLU A 1 104 ? 2.338 -28.438 7.723 1 95.31 104 GLU A N 1
ATOM 796 C CA . GLU A 1 104 ? 3.615 -28.609 7.039 1 95.31 104 GLU A CA 1
ATOM 797 C C . GLU A 1 104 ? 3.422 -28.719 5.531 1 95.31 104 GLU A C 1
ATOM 799 O O . GLU A 1 104 ? 2.549 -29.453 5.062 1 95.31 104 GLU A O 1
ATOM 804 N N . LEU A 1 105 ? 4.199 -27.984 4.82 1 95.5 105 LEU A N 1
ATOM 805 C CA . LEU A 1 105 ? 4.168 -28 3.363 1 95.5 105 LEU A CA 1
ATOM 806 C C . LEU A 1 105 ? 5.57 -28.141 2.791 1 95.5 105 LEU A C 1
ATOM 808 O O . LEU A 1 105 ? 6.52 -27.547 3.303 1 95.5 105 LEU A O 1
ATOM 812 N N . ASP A 1 106 ? 5.656 -28.906 1.754 1 96.5 106 ASP A N 1
ATOM 813 C CA . ASP A 1 106 ? 6.918 -29.016 1.032 1 96.5 106 ASP A CA 1
ATOM 814 C C . ASP A 1 106 ? 7.082 -27.875 0.028 1 96.5 106 ASP A C 1
ATOM 816 O O . ASP A 1 106 ? 6.145 -27.547 -0.696 1 96.5 106 ASP A O 1
ATOM 820 N N . VAL A 1 107 ? 8.211 -27.281 0.03 1 98.5 107 VAL A N 1
ATOM 821 C CA . VAL A 1 107 ? 8.594 -26.266 -0.938 1 98.5 107 VAL A CA 1
ATOM 822 C C . VAL A 1 107 ? 9.828 -26.734 -1.712 1 98.5 107 VAL A C 1
ATOM 824 O O . VAL A 1 107 ? 10.867 -27.031 -1.116 1 98.5 107 VAL A O 1
ATOM 827 N N . LEU A 1 108 ? 9.695 -26.797 -2.994 1 98.81 108 LEU A N 1
ATOM 828 C CA . LEU A 1 108 ? 10.797 -27.25 -3.832 1 98.81 108 LEU A CA 1
ATOM 829 C C . LEU A 1 108 ? 11.555 -26.062 -4.422 1 98.81 108 LEU A C 1
ATOM 831 O O . LEU A 1 108 ? 10.945 -25.141 -4.965 1 98.81 108 LEU A O 1
ATOM 835 N N . ILE A 1 109 ? 12.812 -26.047 -4.246 1 98.75 109 ILE A N 1
ATOM 836 C CA . ILE A 1 109 ? 13.68 -25.109 -4.953 1 98.75 109 ILE A CA 1
ATOM 837 C C . ILE A 1 109 ? 14.492 -25.859 -6.008 1 98.75 109 ILE A C 1
ATOM 839 O O . ILE A 1 109 ? 15.25 -26.766 -5.68 1 98.75 109 ILE A O 1
ATOM 843 N N . LYS A 1 110 ? 14.266 -25.484 -7.195 1 98.38 110 LYS A N 1
ATOM 844 C CA . LYS A 1 110 ? 14.945 -26.141 -8.305 1 98.38 110 LYS A CA 1
ATOM 845 C C . LYS A 1 110 ? 15.195 -25.156 -9.453 1 98.38 110 LYS A C 1
ATOM 847 O O . LYS A 1 110 ? 14.281 -24.453 -9.883 1 98.38 110 LYS A O 1
ATOM 852 N N . ASP A 1 111 ? 16.484 -25.078 -10.008 1 96.94 111 ASP A N 1
ATOM 853 C CA . ASP A 1 111 ? 16.844 -24.234 -11.141 1 96.94 111 ASP A CA 1
ATOM 854 C C . ASP A 1 111 ? 16.438 -22.781 -10.891 1 96.94 111 ASP A C 1
ATOM 856 O O . ASP A 1 111 ? 15.812 -22.156 -11.742 1 96.94 111 ASP A O 1
ATOM 860 N N . ARG A 1 112 ? 16.625 -22.25 -9.758 1 96.44 112 ARG A N 1
ATOM 861 C CA . ARG A 1 112 ? 16.438 -20.875 -9.328 1 96.44 112 ARG A CA 1
ATOM 862 C C . ARG A 1 112 ? 14.961 -20.531 -9.234 1 96.44 112 ARG A C 1
ATOM 864 O O . ARG A 1 112 ? 14.586 -19.344 -9.242 1 96.44 112 ARG A O 1
ATOM 871 N N . LYS A 1 113 ? 14.18 -21.562 -9.227 1 98.81 113 LYS A N 1
ATOM 872 C CA . LYS A 1 113 ? 12.734 -21.359 -9.078 1 98.81 113 LYS A CA 1
ATOM 873 C C . LYS A 1 113 ? 12.219 -22 -7.797 1 98.81 113 LYS A C 1
ATOM 875 O O . LYS A 1 113 ? 12.75 -23.031 -7.352 1 98.81 113 LYS A O 1
ATOM 880 N N . VAL A 1 114 ? 11.258 -21.422 -7.203 1 98.94 114 VAL A N 1
ATOM 881 C CA . VAL A 1 114 ? 10.539 -21.953 -6.047 1 98.94 114 VAL A CA 1
ATOM 882 C C . VAL A 1 114 ? 9.203 -22.531 -6.492 1 98.94 114 VAL A C 1
ATOM 884 O O . VAL A 1 114 ? 8.43 -21.875 -7.191 1 98.94 114 VAL A O 1
ATOM 887 N N . TRP A 1 115 ? 8.922 -23.781 -6.066 1 98.81 115 TRP A N 1
ATOM 888 C CA . TRP A 1 115 ? 7.742 -24.484 -6.527 1 98.81 115 TRP A CA 1
ATOM 889 C C . TRP A 1 115 ? 6.875 -24.922 -5.352 1 98.81 115 TRP A C 1
ATOM 891 O O . TRP A 1 115 ? 7.391 -25.391 -4.332 1 98.81 115 TRP A O 1
ATOM 901 N N . LEU A 1 116 ? 5.613 -24.812 -5.52 1 98.31 116 LEU A N 1
ATOM 902 C CA . LEU A 1 116 ? 4.605 -25.359 -4.609 1 98.31 116 LEU A CA 1
ATOM 903 C C . LEU A 1 116 ? 3.688 -26.328 -5.332 1 98.31 116 LEU A C 1
ATOM 905 O O . LEU A 1 116 ? 3.285 -26.094 -6.473 1 98.31 116 LEU A O 1
ATOM 909 N N . LYS A 1 117 ? 3.434 -27.438 -4.66 1 97.38 117 LYS A N 1
ATOM 910 C CA . LYS A 1 117 ? 2.506 -28.422 -5.211 1 97.38 117 LYS A CA 1
ATOM 911 C C . LYS A 1 117 ? 1.063 -28.078 -4.859 1 97.38 117 LYS A C 1
ATOM 913 O O . LYS A 1 117 ? 0.764 -27.734 -3.713 1 97.38 117 LYS A O 1
ATOM 918 N N . GLN A 1 118 ? 0.209 -28.094 -5.832 1 97.44 118 GLN A N 1
ATOM 919 C CA . GLN A 1 118 ? -1.212 -27.859 -5.602 1 97.44 118 GLN A CA 1
ATOM 920 C C . GLN A 1 118 ? -2.018 -29.141 -5.75 1 97.44 118 GLN A C 1
ATOM 922 O O . GLN A 1 118 ? -1.479 -30.172 -6.16 1 97.44 118 GLN A O 1
ATOM 927 N N . LEU A 1 119 ? -3.271 -29.109 -5.316 1 97.5 119 LEU A N 1
ATOM 928 C CA . LEU A 1 119 ? -4.176 -30.25 -5.504 1 97.5 119 LEU A CA 1
ATOM 929 C C . LEU A 1 119 ? -4.539 -30.406 -6.977 1 97.5 119 LEU A C 1
ATOM 931 O O . LEU A 1 119 ? -4.426 -29.469 -7.758 1 97.5 119 LEU A O 1
ATOM 935 N N . PRO A 1 120 ? -4.914 -31.609 -7.328 1 98.44 120 PRO A N 1
ATOM 936 C CA . PRO A 1 120 ? -5.371 -31.781 -8.711 1 98.44 120 PRO A CA 1
ATOM 937 C C . PRO A 1 120 ? -6.523 -30.844 -9.07 1 98.44 120 PRO A C 1
ATOM 939 O O . PRO A 1 120 ? -7.441 -30.656 -8.266 1 98.44 120 PRO A O 1
ATOM 942 N N . PRO A 1 121 ? -6.418 -30.25 -10.211 1 98.5 121 PRO A N 1
ATOM 943 C CA . PRO A 1 121 ? -7.5 -29.344 -10.625 1 98.5 121 PRO A CA 1
ATOM 944 C C . PRO A 1 121 ? -8.852 -30.062 -10.727 1 98.5 121 PRO A C 1
ATOM 946 O O . PRO A 1 121 ? -8.93 -31.172 -11.234 1 98.5 121 PRO A O 1
ATOM 949 N N . LYS A 1 122 ? -9.859 -29.406 -10.195 1 98.31 122 LYS A N 1
ATOM 950 C CA . LYS A 1 122 ? -11.219 -29.922 -10.227 1 98.31 122 LYS A CA 1
ATOM 951 C C . LYS A 1 122 ? -12.203 -28.859 -10.703 1 98.31 122 LYS A C 1
ATOM 953 O O . LYS A 1 122 ? -12.094 -27.703 -10.32 1 98.31 122 LYS A O 1
ATOM 958 N N . ILE A 1 123 ? -13.125 -29.328 -11.531 1 98.5 123 ILE A N 1
ATOM 959 C CA . ILE A 1 123 ? -14.25 -28.469 -11.883 1 98.5 123 ILE A CA 1
ATOM 960 C C . ILE A 1 123 ? -15.297 -28.516 -10.781 1 98.5 123 ILE A C 1
ATOM 962 O O . ILE A 1 123 ? -15.734 -29.578 -10.367 1 98.5 123 ILE A O 1
ATOM 966 N N . ILE A 1 124 ? -15.688 -27.328 -10.352 1 98.44 124 ILE A N 1
ATOM 967 C CA . ILE A 1 124 ? -16.641 -27.328 -9.25 1 98.44 124 ILE A CA 1
ATOM 968 C C . ILE A 1 124 ? -17.938 -26.656 -9.688 1 98.44 124 ILE A C 1
ATOM 970 O O . ILE A 1 124 ? -18.906 -26.578 -8.914 1 98.44 124 ILE A O 1
ATOM 974 N N . GLY A 1 125 ? -17.984 -26.109 -10.914 1 98.25 125 GLY A N 1
ATOM 975 C CA . GLY A 1 125 ? -19.203 -25.516 -11.438 1 98.25 125 GLY A CA 1
ATOM 976 C C . GLY A 1 125 ? -19 -24.828 -12.773 1 98.25 125 GLY A C 1
ATOM 977 O O . GLY A 1 125 ? -17.859 -24.656 -13.227 1 98.25 125 GLY A O 1
ATOM 978 N N . GLU A 1 126 ? -20.172 -24.578 -13.375 1 98.44 126 GLU A N 1
ATOM 979 C CA . GLU A 1 126 ? -20.172 -23.766 -14.594 1 98.44 126 GLU A CA 1
ATOM 980 C C . GLU A 1 126 ? -20.609 -22.328 -14.305 1 98.44 126 GLU A C 1
ATOM 982 O O . GLU A 1 126 ? -21.516 -22.094 -13.492 1 98.44 126 GLU A O 1
ATOM 987 N N . LEU A 1 127 ? -19.891 -21.438 -14.969 1 98.81 127 LEU A N 1
ATOM 988 C CA . LEU A 1 127 ? -20.219 -20.016 -14.773 1 98.81 127 LEU A CA 1
ATOM 989 C C . LEU A 1 127 ? -21.031 -19.484 -15.953 1 98.81 127 LEU A C 1
ATOM 991 O O . LEU A 1 127 ? -20.859 -19.938 -17.078 1 98.81 127 LEU A O 1
ATOM 995 N N . ASN A 1 128 ? -21.922 -18.562 -15.641 1 98.62 128 ASN A N 1
ATOM 996 C CA . ASN A 1 128 ? -22.688 -17.891 -16.688 1 98.62 128 ASN A CA 1
ATOM 997 C C . ASN A 1 128 ? -21.812 -16.953 -17.516 1 98.62 128 ASN A C 1
ATOM 999 O O . ASN A 1 128 ? -21.562 -15.82 -17.125 1 98.62 128 ASN A O 1
ATOM 1003 N N . ILE A 1 129 ? -21.516 -17.438 -18.703 1 98.31 129 ILE A N 1
ATOM 1004 C CA . ILE A 1 129 ? -20.562 -16.734 -19.531 1 98.31 129 ILE A CA 1
ATOM 1005 C C . ILE A 1 129 ? -21.156 -15.414 -20.016 1 98.31 129 ILE A C 1
ATOM 1007 O O . ILE A 1 129 ? -20.438 -14.422 -20.156 1 98.31 129 ILE A O 1
ATOM 1011 N N . GLU A 1 130 ? -22.453 -15.328 -20.203 1 98 130 GLU A N 1
ATOM 1012 C CA . GLU A 1 130 ? -23.109 -14.094 -20.641 1 98 130 GLU A CA 1
ATOM 1013 C C . GLU A 1 130 ? -23.078 -13.047 -19.531 1 98 130 GLU A C 1
ATOM 1015 O O . GLU A 1 130 ? -22.844 -11.867 -19.797 1 98 130 GLU A O 1
ATOM 1020 N N . GLU A 1 131 ? -23.297 -13.531 -18.422 1 98.31 131 GLU A N 1
ATOM 1021 C CA . GLU A 1 131 ? -23.219 -12.625 -17.281 1 98.31 131 GLU A CA 1
ATOM 1022 C C . GLU A 1 131 ? -21.797 -12.086 -17.109 1 98.31 131 GLU A C 1
ATOM 1024 O O . GLU A 1 131 ? -21.609 -10.891 -16.875 1 98.31 131 GLU A O 1
ATOM 1029 N N . LEU A 1 132 ? -20.812 -12.922 -17.234 1 98.44 132 LEU A N 1
ATOM 1030 C CA . LEU A 1 132 ? -19.406 -12.523 -17.109 1 98.44 132 LEU A CA 1
ATOM 1031 C C . LEU A 1 132 ? -19.031 -11.508 -18.188 1 98.44 132 LEU A C 1
ATOM 1033 O O . LEU A 1 132 ? -18.25 -10.594 -17.922 1 98.44 132 LEU A O 1
ATOM 1037 N N . LYS A 1 133 ? -19.547 -11.758 -19.328 1 97.81 133 LYS A N 1
ATOM 1038 C CA . LYS A 1 133 ? -19.312 -10.836 -20.438 1 97.81 133 LYS A CA 1
ATOM 1039 C C . LYS A 1 133 ? -19.688 -9.406 -20.062 1 97.81 133 LYS A C 1
ATOM 1041 O O . LYS A 1 133 ? -18.922 -8.477 -20.266 1 97.81 133 LYS A O 1
ATOM 1046 N N . GLY A 1 134 ? -20.875 -9.289 -19.5 1 97.81 134 GLY A N 1
ATOM 1047 C CA . GLY A 1 134 ? -21.344 -7.984 -19.062 1 97.81 134 GLY A CA 1
ATOM 1048 C C . GLY A 1 134 ? -20.531 -7.402 -17.922 1 97.81 134 GLY A C 1
ATOM 1049 O O . GLY A 1 134 ? -20.203 -6.211 -17.922 1 97.81 134 GLY A O 1
ATOM 1050 N N . ILE A 1 135 ? -20.125 -8.18 -17.031 1 98.56 135 ILE A N 1
ATOM 1051 C CA . ILE A 1 135 ? -19.391 -7.766 -15.844 1 98.56 135 ILE A CA 1
ATOM 1052 C C . ILE A 1 135 ? -18 -7.305 -16.234 1 98.56 135 ILE A C 1
ATOM 1054 O O . ILE A 1 135 ? -17.484 -6.309 -15.711 1 98.56 135 ILE A O 1
ATOM 1058 N N . LEU A 1 136 ? -17.391 -8.016 -17.219 1 98.5 136 LEU A N 1
ATOM 1059 C CA . LEU A 1 136 ? -16.016 -7.738 -17.625 1 98.5 136 LEU A CA 1
ATOM 1060 C C . LEU A 1 136 ? -15.969 -6.629 -18.672 1 98.5 136 LEU A C 1
ATOM 1062 O O . LEU A 1 136 ? -14.898 -6.102 -18.984 1 98.5 136 LEU A O 1
ATOM 1066 N N . GLY A 1 137 ? -17.109 -6.266 -19.219 1 97.69 137 GLY A N 1
ATOM 1067 C CA . GLY A 1 137 ? -17.203 -5.195 -20.203 1 97.69 137 GLY A CA 1
ATOM 1068 C C . GLY A 1 137 ? -16.609 -5.551 -21.547 1 97.69 137 GLY A C 1
ATOM 1069 O O . GLY A 1 137 ? -15.914 -4.734 -22.156 1 97.69 137 GLY A O 1
ATOM 1070 N N . VAL A 1 138 ? -16.703 -6.777 -21.922 1 97.69 138 VAL A N 1
ATOM 1071 C CA . VAL A 1 138 ? -16.109 -7.219 -23.172 1 97.69 138 VAL A CA 1
ATOM 1072 C C . VAL A 1 138 ? -17.219 -7.734 -24.109 1 97.69 138 VAL A C 1
ATOM 1074 O O . VAL A 1 138 ? -18.328 -8.039 -23.672 1 97.69 138 VAL A O 1
ATOM 1077 N N . LYS A 1 139 ? -16.922 -7.82 -25.406 1 94.44 139 LYS A N 1
ATOM 1078 C CA . LYS A 1 139 ? -17.922 -8.18 -26.406 1 94.44 139 LYS A CA 1
ATOM 1079 C C . LYS A 1 139 ? -18.047 -9.695 -26.547 1 94.44 139 LYS A C 1
ATOM 1081 O O . LYS A 1 139 ? -19.125 -10.211 -26.844 1 94.44 139 LYS A O 1
ATOM 1086 N N . GLU A 1 140 ? -16.969 -10.344 -26.406 1 96.25 140 GLU A N 1
ATOM 1087 C CA . GLU A 1 140 ? -16.953 -11.789 -26.625 1 96.25 140 GLU A CA 1
ATOM 1088 C C . GLU A 1 140 ? -15.992 -12.484 -25.672 1 96.25 140 GLU A C 1
ATOM 1090 O O . GLU A 1 140 ? -14.914 -11.953 -25.375 1 96.25 140 GLU A O 1
ATOM 1095 N N . LEU A 1 141 ? -16.422 -13.625 -25.203 1 98.25 141 LEU A N 1
ATOM 1096 C CA . LEU A 1 141 ? -15.594 -14.547 -24.438 1 98.25 141 LEU A CA 1
ATOM 1097 C C . LEU A 1 141 ? -15.547 -15.922 -25.078 1 98.25 141 LEU A C 1
ATOM 1099 O O . LEU A 1 141 ? -16.406 -16.25 -25.906 1 98.25 141 LEU A O 1
ATOM 1103 N N . VAL A 1 142 ? -14.484 -16.594 -24.797 1 97.56 142 VAL A N 1
ATOM 1104 C CA . VAL A 1 142 ? -14.32 -17.953 -25.297 1 97.56 142 VAL A CA 1
ATOM 1105 C C . VAL A 1 142 ? -14.523 -18.953 -24.156 1 97.56 142 VAL A C 1
ATOM 1107 O O . VAL A 1 142 ? -13.734 -18.984 -23.219 1 97.56 142 VAL A O 1
ATOM 1110 N N . GLY A 1 143 ? -15.539 -19.781 -24.281 1 95.38 143 GLY A N 1
ATOM 1111 C CA . GLY A 1 143 ? -15.906 -20.688 -23.203 1 95.38 143 GLY A CA 1
ATOM 1112 C C . GLY A 1 143 ? -15.227 -22.047 -23.312 1 95.38 143 GLY A C 1
ATOM 1113 O O . GLY A 1 143 ? -14.383 -22.25 -24.188 1 95.38 143 GLY A O 1
ATOM 1114 N N . PRO A 1 144 ? -15.648 -22.938 -22.406 1 98 144 PRO A N 1
ATOM 1115 C CA . PRO A 1 144 ? -16.594 -22.703 -21.328 1 98 144 PRO A CA 1
ATOM 1116 C C . PRO A 1 144 ? -16 -21.875 -20.188 1 98 144 PRO A C 1
ATOM 1118 O O . PRO A 1 144 ? -14.781 -21.875 -20 1 98 144 PRO A O 1
ATOM 1121 N N . ALA A 1 145 ? -16.781 -21.078 -19.531 1 98.81 145 ALA A N 1
ATOM 1122 C CA . ALA A 1 145 ? -16.422 -20.438 -18.266 1 98.81 145 ALA A CA 1
ATOM 1123 C C . ALA A 1 145 ? -16.672 -21.391 -17.094 1 98.81 145 ALA A C 1
ATOM 1125 O O . ALA A 1 145 ? -17.781 -21.891 -16.906 1 98.81 145 ALA A O 1
ATOM 1126 N N . LEU A 1 146 ? -15.648 -21.672 -16.312 1 98.88 146 LEU A N 1
ATOM 1127 C CA . LEU A 1 146 ? -15.758 -22.688 -15.281 1 98.88 146 LEU A CA 1
ATOM 1128 C C . LEU A 1 146 ? -15.281 -22.156 -13.938 1 98.88 146 LEU A C 1
ATOM 1130 O O . LEU A 1 146 ? -14.383 -21.312 -13.875 1 98.88 146 LEU A O 1
ATOM 1134 N N . ALA A 1 147 ? -15.938 -22.562 -12.852 1 98.88 147 ALA A N 1
ATOM 1135 C CA . ALA A 1 147 ? -15.375 -22.531 -11.508 1 98.88 147 ALA A CA 1
ATOM 1136 C C . ALA A 1 147 ? -14.531 -23.766 -11.227 1 98.88 147 ALA A C 1
ATOM 1138 O O . ALA A 1 147 ? -15 -24.891 -11.383 1 98.88 147 ALA A O 1
ATOM 1139 N N . MET A 1 148 ? -13.312 -23.562 -10.914 1 98.81 148 MET A N 1
ATOM 1140 C CA . MET A 1 148 ? -12.383 -24.672 -10.68 1 98.81 148 MET A CA 1
ATOM 1141 C C . MET A 1 148 ? -11.586 -24.438 -9.398 1 98.81 148 MET A C 1
ATOM 1143 O O . MET A 1 148 ? -11.609 -23.344 -8.836 1 98.81 148 MET A O 1
ATOM 1147 N N . THR A 1 149 ? -10.906 -25.484 -8.93 1 98.5 149 THR A N 1
ATOM 1148 C CA . THR A 1 149 ? -10.102 -25.328 -7.719 1 98.5 149 THR A CA 1
ATOM 1149 C C . THR A 1 149 ? -8.891 -26.266 -7.758 1 98.5 149 THR A C 1
ATOM 1151 O O . THR A 1 149 ? -8.961 -27.359 -8.32 1 98.5 149 THR A O 1
ATOM 1154 N N . THR A 1 150 ? -7.82 -25.875 -7.316 1 97.81 150 THR A N 1
ATOM 1155 C CA . THR A 1 150 ? -6.672 -26.672 -6.902 1 97.81 150 THR A CA 1
ATOM 1156 C C . THR A 1 150 ? -6.406 -26.516 -5.406 1 97.81 150 THR A C 1
ATOM 1158 O O . THR A 1 150 ? -5.293 -26.75 -4.938 1 97.81 150 THR A O 1
ATOM 1161 N N . GLY A 1 151 ? -7.34 -26.031 -4.672 1 94.44 151 GLY A N 1
ATOM 1162 C CA . GLY A 1 151 ? -7.289 -25.688 -3.262 1 94.44 151 GLY A CA 1
ATOM 1163 C C . GLY A 1 151 ? -8.117 -24.469 -2.924 1 94.44 151 GLY A C 1
ATOM 1164 O O . GLY A 1 151 ? -8.859 -24.453 -1.938 1 94.44 151 GLY A O 1
ATOM 1165 N N . THR A 1 152 ? -8.047 -23.406 -3.754 1 95 152 THR A N 1
ATOM 1166 C CA . THR A 1 152 ? -8.828 -22.188 -3.67 1 95 152 THR A CA 1
ATOM 1167 C C . THR A 1 152 ? -9.703 -22.016 -4.91 1 95 152 THR A C 1
ATOM 1169 O O . THR A 1 152 ? -9.195 -21.953 -6.031 1 95 152 THR A O 1
ATOM 1172 N N . PRO A 1 153 ? -10.992 -21.906 -4.75 1 98.25 153 PRO A N 1
ATOM 1173 C CA . PRO A 1 153 ? -11.883 -21.844 -5.91 1 98.25 153 PRO A CA 1
ATOM 1174 C C . PRO A 1 153 ? -11.766 -20.531 -6.68 1 98.25 153 PRO A C 1
ATOM 1176 O O . PRO A 1 153 ? -11.852 -19.453 -6.082 1 98.25 153 PRO A O 1
ATOM 1179 N N . GLU A 1 154 ? -11.562 -20.609 -7.945 1 98.62 154 GLU A N 1
ATOM 1180 C CA . GLU A 1 154 ? -11.477 -19.469 -8.844 1 98.62 154 GLU A CA 1
ATOM 1181 C C . GLU A 1 154 ? -12.203 -19.734 -10.156 1 98.62 154 GLU A C 1
ATOM 1183 O O . GLU A 1 154 ? -12.406 -20.891 -10.531 1 98.62 154 GLU A O 1
ATOM 1188 N N . GLY A 1 155 ? -12.688 -18.672 -10.773 1 98.88 155 GLY A N 1
ATOM 1189 C CA . GLY A 1 155 ? -13.242 -18.797 -12.117 1 98.88 155 GLY A CA 1
ATOM 1190 C C . GLY A 1 155 ? -12.203 -18.641 -13.211 1 98.88 155 GLY A C 1
ATOM 1191 O O . GLY A 1 155 ? -11.18 -17.984 -13.016 1 98.88 155 GLY A O 1
ATOM 1192 N N . VAL A 1 156 ? -12.445 -19.266 -14.328 1 98.88 156 VAL A N 1
ATOM 1193 C CA . VAL A 1 156 ? -11.555 -19.141 -15.477 1 98.88 156 VAL A CA 1
ATOM 1194 C C . VAL A 1 156 ? -12.375 -19.062 -16.766 1 98.88 156 VAL A C 1
ATOM 1196 O O . VAL A 1 156 ? -13.367 -19.766 -16.922 1 98.88 156 VAL A O 1
ATOM 1199 N N . VAL A 1 157 ? -12.008 -18.156 -17.625 1 98.88 157 VAL A N 1
ATOM 1200 C CA . VAL A 1 157 ? -12.68 -17.984 -18.906 1 98.88 157 VAL A CA 1
ATOM 1201 C C . VAL A 1 157 ? -11.711 -17.391 -19.938 1 98.88 157 VAL A C 1
ATOM 1203 O O . VAL A 1 157 ? -10.75 -16.719 -19.562 1 98.88 157 VAL A O 1
ATOM 1206 N N . GLY A 1 158 ? -11.969 -17.641 -21.219 1 98.81 158 GLY A N 1
ATOM 1207 C CA . GLY A 1 158 ? -11.062 -17.219 -22.266 1 98.81 158 GLY A CA 1
ATOM 1208 C C . GLY A 1 158 ? -11.516 -15.945 -22.969 1 98.81 158 GLY A C 1
ATOM 1209 O O . GLY A 1 158 ? -12.695 -15.602 -22.938 1 98.81 158 GLY A O 1
ATOM 1210 N N . ILE A 1 159 ? -10.57 -15.305 -23.5 1 98.81 159 ILE A N 1
ATOM 1211 C CA . ILE A 1 159 ? -10.781 -14.203 -24.422 1 98.81 159 ILE A CA 1
ATOM 1212 C C . ILE A 1 159 ? -9.852 -14.344 -25.625 1 98.81 159 ILE A C 1
ATOM 1214 O O . ILE A 1 159 ? -8.789 -14.961 -25.531 1 98.81 159 ILE A O 1
ATOM 1218 N N . ARG A 1 160 ? -10.172 -13.836 -26.719 1 98.06 160 ARG A N 1
ATOM 1219 C CA . ARG A 1 160 ? -9.562 -14.25 -27.984 1 98.06 160 ARG A CA 1
ATOM 1220 C C . ARG A 1 160 ? -8.156 -13.664 -28.109 1 98.06 160 ARG A C 1
ATOM 1222 O O . ARG A 1 160 ? -7.23 -14.359 -28.531 1 98.06 160 ARG A O 1
ATOM 1229 N N . THR A 1 161 ? -8.047 -12.336 -27.75 1 98.5 161 THR A N 1
ATOM 1230 C CA . THR A 1 161 ? -6.789 -11.695 -28.109 1 98.5 161 THR A CA 1
ATOM 1231 C C . THR A 1 161 ? -6.172 -11.008 -26.891 1 98.5 161 THR A C 1
ATOM 1233 O O . THR A 1 161 ? -6.879 -10.633 -25.953 1 98.5 161 THR A O 1
ATOM 1236 N N . PHE A 1 162 ? -4.871 -10.859 -27.016 1 98.69 162 PHE A N 1
ATOM 1237 C CA . PHE A 1 162 ? -4.141 -10.125 -26 1 98.69 162 PHE A CA 1
ATOM 1238 C C . PHE A 1 162 ? -4.641 -8.688 -25.891 1 98.69 162 PHE A C 1
ATOM 1240 O O . PHE A 1 162 ? -4.773 -8.141 -24.797 1 98.69 162 PHE A O 1
ATOM 1247 N N . LYS A 1 163 ? -4.922 -8.094 -27.031 1 98.25 163 LYS A N 1
ATOM 1248 C CA . LYS A 1 163 ? -5.43 -6.723 -27.078 1 98.25 163 LYS A CA 1
ATOM 1249 C C . LYS A 1 163 ? -6.742 -6.598 -26.312 1 98.25 163 LYS A C 1
ATOM 1251 O O . LYS A 1 163 ? -6.926 -5.656 -25.531 1 98.25 163 LYS A O 1
ATOM 1256 N N . GLU A 1 164 ? -7.629 -7.527 -26.547 1 98.31 164 GLU A N 1
ATOM 1257 C CA . GLU A 1 164 ? -8.906 -7.52 -25.844 1 98.31 164 GLU A CA 1
ATOM 1258 C C . GLU A 1 164 ? -8.703 -7.738 -24.344 1 98.31 164 GLU A C 1
ATOM 1260 O O . GLU A 1 164 ? -9.406 -7.145 -23.531 1 98.31 164 GLU A O 1
ATOM 1265 N N . LEU A 1 165 ? -7.781 -8.664 -24.031 1 98.75 165 LEU A N 1
ATOM 1266 C CA . LEU A 1 165 ? -7.449 -8.914 -22.641 1 98.75 165 LEU A CA 1
ATOM 1267 C C . LEU A 1 165 ? -7.039 -7.617 -21.938 1 98.75 165 LEU A C 1
ATOM 1269 O O . LEU A 1 165 ? -7.473 -7.344 -20.828 1 98.75 165 LEU A O 1
ATOM 1273 N N . MET A 1 166 ? -6.207 -6.734 -22.547 1 98.06 166 MET A N 1
ATOM 1274 C CA . MET A 1 166 ? -5.664 -5.5 -21.984 1 98.06 166 MET A CA 1
ATOM 1275 C C . MET A 1 166 ? -6.75 -4.434 -21.859 1 98.06 166 MET A C 1
ATOM 1277 O O . MET A 1 166 ? -6.637 -3.52 -21.047 1 98.06 166 MET A O 1
ATOM 1281 N N . ASN A 1 167 ? -7.863 -4.629 -22.547 1 96.88 167 ASN A N 1
ATOM 1282 C CA . ASN A 1 167 ? -8.898 -3.607 -22.594 1 96.88 167 ASN A CA 1
ATOM 1283 C C . ASN A 1 167 ? -10.031 -3.91 -21.609 1 96.88 167 ASN A C 1
ATOM 1285 O O . ASN A 1 167 ? -10.984 -3.139 -21.5 1 96.88 167 ASN A O 1
ATOM 1289 N N . ILE A 1 168 ? -9.875 -4.965 -20.922 1 98.25 168 ILE A N 1
ATOM 1290 C CA . ILE A 1 168 ? -10.906 -5.34 -19.969 1 98.25 168 ILE A CA 1
ATOM 1291 C C . ILE A 1 168 ? -11.031 -4.258 -18.891 1 98.25 168 ILE A C 1
ATOM 1293 O O . ILE A 1 168 ? -10.023 -3.777 -18.359 1 98.25 168 ILE A O 1
ATOM 1297 N N . LYS A 1 169 ? -12.234 -3.828 -18.562 1 95.81 169 LYS A N 1
ATOM 1298 C CA . LYS A 1 169 ? -12.602 -2.918 -17.484 1 95.81 169 LYS A CA 1
ATOM 1299 C C . LYS A 1 169 ? -13.75 -3.48 -16.656 1 95.81 169 LYS A C 1
ATOM 1301 O O . LYS A 1 169 ? -14.898 -3.074 -16.812 1 95.81 169 LYS A O 1
ATOM 1306 N N . PRO A 1 170 ? -13.414 -4.336 -15.75 1 98 170 PRO A N 1
ATOM 1307 C CA . PRO A 1 170 ? -14.477 -5.023 -15.008 1 98 170 PRO A CA 1
ATOM 1308 C C . PRO A 1 170 ? -15.281 -4.078 -14.117 1 98 170 PRO A C 1
ATOM 1310 O O . PRO A 1 170 ? -14.719 -3.145 -13.539 1 98 170 PRO A O 1
ATOM 1313 N N . ASN A 1 171 ? -16.578 -4.281 -14.078 1 97.25 171 ASN A N 1
ATOM 1314 C CA . ASN A 1 171 ? -17.375 -3.758 -12.977 1 97.25 171 ASN A CA 1
ATOM 1315 C C . ASN A 1 171 ? -17.062 -4.473 -11.664 1 97.25 171 ASN A C 1
ATOM 1317 O O . ASN A 1 171 ? -17.609 -5.543 -11.391 1 97.25 171 ASN A O 1
ATOM 1321 N N . MET A 1 172 ? -16.281 -3.846 -10.836 1 96.06 172 MET A N 1
ATOM 1322 C CA . MET A 1 172 ? -15.695 -4.516 -9.68 1 96.06 172 MET A CA 1
ATOM 1323 C C . MET A 1 172 ? -16.781 -4.926 -8.68 1 96.06 172 MET A C 1
ATOM 1325 O O . MET A 1 172 ? -16.703 -6.008 -8.094 1 96.06 172 MET A O 1
ATOM 1329 N N . GLU A 1 173 ? -17.719 -4.125 -8.508 1 93.94 173 GLU A N 1
ATOM 1330 C CA . GLU A 1 173 ? -18.797 -4.449 -7.582 1 93.94 173 GLU A CA 1
ATOM 1331 C C . GLU A 1 173 ? -19.594 -5.656 -8.07 1 93.94 173 GLU A C 1
ATOM 1333 O O . GLU A 1 173 ? -19.875 -6.574 -7.293 1 93.94 173 GLU A O 1
ATOM 1338 N N . ALA A 1 174 ? -19.953 -5.641 -9.312 1 97.88 174 ALA A N 1
ATOM 1339 C CA . ALA A 1 174 ? -20.703 -6.75 -9.898 1 97.88 174 ALA A CA 1
ATOM 1340 C C . ALA A 1 174 ? -19.891 -8.031 -9.883 1 97.88 174 ALA A C 1
ATOM 1342 O O . ALA A 1 174 ? -20.422 -9.117 -9.648 1 97.88 174 ALA A O 1
ATOM 1343 N N . LEU A 1 175 ? -18.656 -7.898 -10.094 1 98.5 175 LEU A N 1
ATOM 1344 C CA . LEU A 1 175 ? -17.781 -9.07 -10.102 1 98.5 175 LEU A CA 1
ATOM 1345 C C . LEU A 1 175 ? -17.672 -9.664 -8.703 1 98.5 175 LEU A C 1
ATOM 1347 O O . LEU A 1 175 ? -17.594 -10.883 -8.547 1 98.5 175 LEU A O 1
ATOM 1351 N N . ALA A 1 176 ? -17.562 -8.773 -7.719 1 97.94 176 ALA A N 1
ATOM 1352 C CA . ALA A 1 176 ? -17.516 -9.242 -6.336 1 97.94 176 ALA A CA 1
ATOM 1353 C C . ALA A 1 176 ? -18.766 -10.055 -5.996 1 97.94 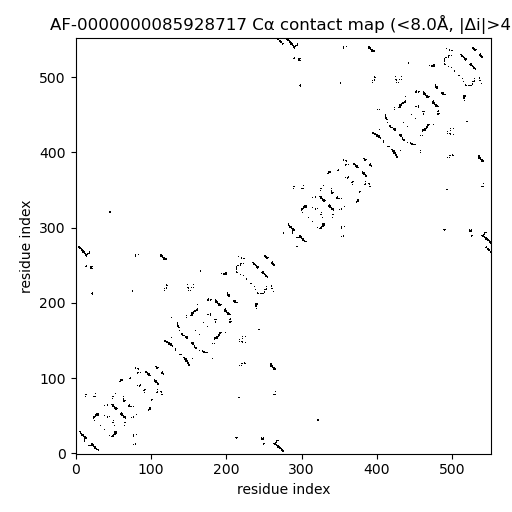176 ALA A C 1
ATOM 1355 O O . ALA A 1 176 ? -18.672 -11.125 -5.395 1 97.94 176 ALA A O 1
ATOM 1356 N N . GLU A 1 177 ? -19.891 -9.562 -6.363 1 98 177 GLU A N 1
ATOM 1357 C CA . GLU A 1 177 ? -21.156 -10.25 -6.117 1 98 177 GLU A CA 1
ATOM 1358 C C . GLU A 1 177 ? -21.219 -11.57 -6.879 1 98 177 GLU A C 1
ATOM 1360 O O . GLU A 1 177 ? -21.625 -12.594 -6.32 1 98 177 GLU A O 1
ATOM 1365 N N . PHE A 1 178 ? -20.859 -11.516 -8.133 1 98.62 178 PHE A N 1
ATOM 1366 C CA . PHE A 1 178 ? -20.828 -12.711 -8.969 1 98.62 178 PHE A CA 1
ATOM 1367 C C . PHE A 1 178 ? -19.953 -13.789 -8.336 1 98.62 178 PHE A C 1
ATOM 1369 O O . PHE A 1 178 ? -20.312 -14.961 -8.305 1 98.62 178 PHE A O 1
ATOM 1376 N N . SER A 1 179 ? -18.766 -13.336 -7.832 1 98.69 179 SER A N 1
ATOM 1377 C CA . SER A 1 179 ? -17.828 -14.266 -7.211 1 98.69 179 SER A CA 1
ATOM 1378 C C . SER A 1 179 ? -18.422 -14.906 -5.969 1 98.69 179 SER A C 1
ATOM 1380 O O . SER A 1 179 ? -18.344 -16.125 -5.793 1 98.69 179 SER A O 1
ATOM 1382 N N . LYS A 1 180 ? -19.078 -14.133 -5.16 1 97.88 180 LYS A N 1
ATOM 1383 C CA . LYS A 1 180 ? -19.719 -14.648 -3.955 1 97.88 180 LYS A CA 1
ATOM 1384 C C . LYS A 1 180 ? -20.812 -15.648 -4.301 1 97.88 180 LYS A C 1
ATOM 1386 O O . LYS A 1 180 ? -20.906 -16.719 -3.697 1 97.88 180 LYS A O 1
ATOM 1391 N N . GLU A 1 181 ? -21.594 -15.305 -5.25 1 98.12 181 GLU A N 1
ATOM 1392 C CA . GLU A 1 181 ? -22.719 -16.125 -5.652 1 98.12 181 GLU A CA 1
ATOM 1393 C C . GLU A 1 181 ? -22.266 -17.469 -6.199 1 98.12 181 GLU A C 1
ATOM 1395 O O . GLU A 1 181 ? -22.969 -18.484 -6.059 1 98.12 181 GLU A O 1
ATOM 1400 N N . ASN A 1 182 ? -21.141 -17.516 -6.797 1 98.5 182 ASN A N 1
ATOM 1401 C CA . ASN A 1 182 ? -20.672 -18.734 -7.449 1 98.5 182 ASN A CA 1
ATOM 1402 C C . ASN A 1 182 ? -19.625 -19.453 -6.598 1 98.5 182 ASN A C 1
ATOM 1404 O O . ASN A 1 182 ? -19.047 -20.453 -7.039 1 98.5 182 ASN A O 1
ATOM 1408 N N . GLY A 1 183 ? -19.328 -18.953 -5.406 1 97.88 183 GLY A N 1
ATOM 1409 C CA . GLY A 1 183 ? -18.406 -19.609 -4.48 1 97.88 183 GLY A CA 1
ATOM 1410 C C . GLY A 1 183 ? -16.969 -19.547 -4.926 1 97.88 183 GLY A C 1
ATOM 1411 O O . GLY A 1 183 ? -16.203 -20.5 -4.719 1 97.88 183 GLY A O 1
ATOM 1412 N N . ILE A 1 184 ? -16.594 -18.547 -5.652 1 98.44 184 ILE A N 1
ATOM 1413 C CA . ILE A 1 184 ? -15.227 -18.344 -6.098 1 98.44 184 ILE A CA 1
ATOM 1414 C C . ILE A 1 184 ? -14.695 -17.031 -5.535 1 98.44 184 ILE A C 1
ATOM 1416 O O . ILE A 1 184 ? -15.469 -16.172 -5.109 1 98.44 184 ILE A O 1
ATOM 1420 N N . ILE A 1 185 ? -13.352 -16.875 -5.531 1 97.25 185 ILE A N 1
ATOM 1421 C CA . ILE A 1 185 ? -12.797 -15.656 -4.938 1 97.25 185 ILE A CA 1
ATOM 1422 C C . ILE A 1 185 ? -12.57 -14.609 -6.023 1 97.25 185 ILE A C 1
ATOM 1424 O O . ILE A 1 185 ? -12.398 -13.422 -5.723 1 97.25 185 ILE A O 1
ATOM 1428 N N . GLY A 1 186 ? -12.531 -15.016 -7.281 1 98.31 186 GLY A N 1
ATOM 1429 C CA . GLY A 1 186 ? -12.258 -14.148 -8.414 1 98.31 186 GLY A CA 1
ATOM 1430 C C . GLY A 1 186 ? -12.266 -14.875 -9.742 1 98.31 186 GLY A C 1
ATOM 1431 O O . GLY A 1 186 ? -12.602 -16.062 -9.797 1 98.31 186 GLY A O 1
ATOM 1432 N N . VAL A 1 187 ? -11.93 -14.117 -10.812 1 98.88 187 VAL A N 1
ATOM 1433 C CA . VAL A 1 187 ? -11.977 -14.688 -12.148 1 98.88 187 VAL A CA 1
ATOM 1434 C C . VAL A 1 187 ? -10.664 -14.414 -12.883 1 98.88 187 VAL A C 1
ATOM 1436 O O . VAL A 1 187 ? -10.188 -13.281 -12.906 1 98.88 187 VAL A O 1
ATOM 1439 N N . TYR A 1 188 ? -10.109 -15.461 -13.367 1 98.88 188 TYR A N 1
ATOM 1440 C CA . TYR A 1 188 ? -8.945 -15.398 -14.242 1 98.88 188 TYR A CA 1
ATOM 1441 C C . TYR A 1 188 ? -9.367 -15.414 -15.711 1 98.88 188 TYR A C 1
ATOM 1443 O O . TYR A 1 188 ? -9.969 -16.375 -16.188 1 98.88 188 TYR A O 1
ATOM 1451 N N . VAL A 1 189 ? -9.078 -14.359 -16.422 1 98.94 189 VAL A N 1
ATOM 1452 C CA . VAL A 1 189 ? -9.352 -14.273 -17.859 1 98.94 189 VAL A CA 1
ATOM 1453 C C . VAL A 1 189 ? -8.055 -14.5 -18.641 1 98.94 189 VAL A C 1
ATOM 1455 O O . VAL A 1 189 ? -7.062 -13.797 -18.422 1 98.94 189 VAL A O 1
ATOM 1458 N N . TYR A 1 190 ? -8.109 -15.477 -19.562 1 98.88 190 TYR A N 1
ATOM 1459 C CA . TYR A 1 190 ? -6.871 -15.82 -20.25 1 98.88 190 TYR A CA 1
ATOM 1460 C C . TYR A 1 190 ? -7.035 -15.711 -21.75 1 98.88 190 TYR A C 1
ATOM 1462 O O . TYR A 1 190 ? -8.156 -15.656 -22.266 1 98.88 190 TYR A O 1
ATOM 1470 N N . THR A 1 191 ? -5.938 -15.609 -22.453 1 98.88 191 THR A N 1
ATOM 1471 C CA . THR A 1 191 ? -5.887 -15.742 -23.906 1 98.88 191 THR A CA 1
ATOM 1472 C C . THR A 1 191 ? -4.699 -16.594 -24.328 1 98.88 191 THR A C 1
ATOM 1474 O O . THR A 1 191 ? -3.658 -16.594 -23.656 1 98.88 191 THR A O 1
ATOM 1477 N N . LEU A 1 192 ? -4.824 -17.281 -25.359 1 98.69 192 LEU A N 1
ATOM 1478 C CA . LEU A 1 192 ? -3.73 -18.047 -25.953 1 98.69 192 LEU A CA 1
ATOM 1479 C C . LEU A 1 192 ? -2.918 -17.203 -26.922 1 98.69 192 LEU A C 1
ATOM 1481 O O . LEU A 1 192 ? -1.859 -17.625 -27.391 1 98.69 192 LEU A O 1
ATOM 1485 N N . ASP A 1 193 ? -3.416 -15.961 -27.156 1 98.56 193 ASP A N 1
ATOM 1486 C CA . ASP A 1 193 ? -2.639 -14.969 -27.906 1 98.56 193 ASP A CA 1
ATOM 1487 C C . ASP A 1 193 ? -1.547 -14.359 -27.016 1 98.56 193 ASP A C 1
ATOM 1489 O O . ASP A 1 193 ? -1.694 -13.242 -26.531 1 98.56 193 ASP A O 1
ATOM 1493 N N . SER A 1 194 ? -0.494 -15.141 -26.859 1 98.25 194 SER A N 1
ATOM 1494 C CA . SER A 1 194 ? 0.568 -14.82 -25.906 1 98.25 194 SER A CA 1
ATOM 1495 C C . SER A 1 194 ? 1.939 -15.164 -26.484 1 98.25 194 SER A C 1
ATOM 1497 O O . SER A 1 194 ? 2.047 -15.953 -27.422 1 98.25 194 SER A O 1
ATOM 1499 N N . LYS A 1 195 ? 2.994 -14.469 -25.953 1 97 195 LYS A N 1
ATOM 1500 C CA . LYS A 1 195 ? 4.375 -14.812 -26.281 1 97 195 LYS A CA 1
ATOM 1501 C C . LYS A 1 195 ? 4.762 -16.156 -25.688 1 97 195 LYS A C 1
ATOM 1503 O O . LYS A 1 195 ? 5.75 -16.766 -26.109 1 97 195 LYS A O 1
ATOM 1508 N N . PHE A 1 196 ? 4.004 -16.656 -24.734 1 98.44 196 PHE A N 1
ATOM 1509 C CA . PHE A 1 196 ? 4.199 -17.938 -24.062 1 98.44 196 PHE A CA 1
ATOM 1510 C C . PHE A 1 196 ? 2.998 -18.844 -24.281 1 98.44 196 PHE A C 1
ATOM 1512 O O . PHE A 1 196 ? 2.436 -18.891 -25.375 1 98.44 196 PHE A O 1
ATOM 1519 N N . ASP A 1 197 ? 2.68 -19.672 -23.25 1 98.81 197 ASP A N 1
ATOM 1520 C CA . ASP A 1 197 ? 1.551 -20.578 -23.438 1 98.81 197 ASP A CA 1
ATOM 1521 C C . ASP A 1 197 ? 0.223 -19.828 -23.328 1 98.81 197 ASP A C 1
ATOM 1523 O O . ASP A 1 197 ? -0.735 -20.141 -24.031 1 98.81 197 ASP A O 1
ATOM 1527 N N . ALA A 1 198 ? 0.124 -18.875 -22.422 1 98.88 198 ALA A N 1
ATOM 1528 C CA . ALA A 1 198 ? -1.055 -18.031 -22.266 1 98.88 198 ALA A CA 1
ATOM 1529 C C . ALA A 1 198 ? -0.717 -16.75 -21.5 1 98.88 198 ALA A C 1
ATOM 1531 O O . ALA A 1 198 ? 0.332 -16.672 -20.859 1 98.88 198 ALA A O 1
ATOM 1532 N N . ALA A 1 199 ? -1.511 -15.742 -21.672 1 98.88 199 ALA A N 1
ATOM 1533 C CA . ALA A 1 199 ? -1.517 -14.523 -20.875 1 98.88 199 ALA A CA 1
ATOM 1534 C C . ALA A 1 199 ? -2.836 -14.367 -20.125 1 98.88 199 ALA A C 1
ATOM 1536 O O . ALA A 1 199 ? -3.881 -14.828 -20.578 1 98.88 199 ALA A O 1
ATOM 1537 N N . GLY A 1 200 ? -2.738 -13.719 -19 1 98.75 200 GLY A N 1
ATOM 1538 C CA . GLY A 1 200 ? -3.984 -13.609 -18.266 1 98.75 200 GLY A CA 1
ATOM 1539 C C . GLY A 1 200 ? -4.031 -12.398 -17.359 1 98.75 200 GLY A C 1
ATOM 1540 O O . GLY A 1 200 ? -3.049 -11.664 -17.234 1 98.75 200 GLY A O 1
ATOM 1541 N N . ARG A 1 201 ? -5.152 -12.07 -16.797 1 98.88 201 ARG A N 1
ATOM 1542 C CA . ARG A 1 201 ? -5.453 -11.117 -15.727 1 98.88 201 ARG A CA 1
ATOM 1543 C C . ARG A 1 201 ? -6.371 -11.742 -14.68 1 98.88 201 ARG A C 1
ATOM 1545 O O . ARG A 1 201 ? -7.32 -12.453 -15.023 1 98.88 201 ARG A O 1
ATOM 1552 N N . PHE A 1 202 ? -6.066 -11.516 -13.492 1 98.81 202 PHE A N 1
ATOM 1553 C CA . PHE A 1 202 ? -6.883 -12.07 -12.422 1 98.81 202 PHE A CA 1
ATOM 1554 C C . PHE A 1 202 ? -7.492 -10.961 -11.57 1 98.81 202 PHE A C 1
ATOM 1556 O O . PHE A 1 202 ? -6.773 -10.148 -10.992 1 98.81 202 PHE A O 1
ATOM 1563 N N . PHE A 1 203 ? -8.844 -10.977 -11.484 1 98.69 203 PHE A N 1
ATOM 1564 C CA . PHE A 1 203 ? -9.602 -10 -10.719 1 98.69 203 PHE A CA 1
ATOM 1565 C C . PHE A 1 203 ? -10.312 -10.664 -9.539 1 98.69 203 PHE A C 1
ATOM 1567 O O . PHE A 1 203 ? -11.086 -11.609 -9.727 1 98.69 203 PHE A O 1
ATOM 1574 N N . ALA A 1 204 ? -10.055 -10.203 -8.266 1 97.44 204 ALA A N 1
ATOM 1575 C CA . ALA A 1 204 ? -10.648 -10.805 -7.082 1 97.44 204 ALA A CA 1
ATOM 1576 C C . ALA A 1 204 ? -11.125 -9.742 -6.102 1 97.44 204 ALA A C 1
ATOM 1578 O O . ALA A 1 204 ? -10.758 -9.758 -4.926 1 97.44 204 ALA A O 1
ATOM 1579 N N . PRO A 1 205 ? -12.07 -8.898 -6.547 1 95.06 205 PRO A N 1
ATOM 1580 C CA . PRO A 1 205 ? -12.539 -7.824 -5.672 1 95.06 205 PRO A CA 1
ATOM 1581 C C . PRO A 1 205 ? -13.297 -8.344 -4.453 1 95.06 205 PRO A C 1
ATOM 1583 O O . PRO A 1 205 ? -13.367 -7.66 -3.428 1 95.06 205 PRO A O 1
ATOM 1586 N N . ALA A 1 206 ? -13.805 -9.555 -4.5 1 92.94 206 ALA A N 1
ATOM 1587 C CA . ALA A 1 206 ? -14.578 -10.125 -3.4 1 92.94 206 ALA A CA 1
ATOM 1588 C C . ALA A 1 206 ? -13.711 -10.305 -2.156 1 92.94 206 ALA A C 1
ATOM 1590 O O . ALA A 1 206 ? -14.227 -10.32 -1.033 1 92.94 206 ALA A O 1
ATOM 1591 N N . VAL A 1 207 ? -12.414 -10.422 -2.371 1 90.94 207 VAL A N 1
ATOM 1592 C CA . VAL A 1 207 ? -11.516 -10.609 -1.236 1 90.94 207 VAL A CA 1
ATOM 1593 C C . VAL A 1 207 ? -10.609 -9.391 -1.087 1 90.94 207 VAL A C 1
ATOM 1595 O O . VAL A 1 207 ? -9.523 -9.484 -0.517 1 90.94 207 VAL A O 1
ATOM 1598 N N . GLY A 1 208 ? -10.984 -8.297 -1.701 1 88 208 GLY A N 1
ATOM 1599 C CA . GLY A 1 208 ? -10.305 -7.031 -1.5 1 88 208 GLY A CA 1
ATOM 1600 C C . GLY A 1 208 ? -9.117 -6.836 -2.426 1 88 208 GLY A C 1
ATOM 1601 O O . GLY A 1 208 ? -8.273 -5.969 -2.189 1 88 208 GLY A O 1
ATOM 1602 N N . VAL A 1 209 ? -8.984 -7.598 -3.439 1 91.62 209 VAL A N 1
ATOM 1603 C CA . VAL A 1 209 ? -7.902 -7.508 -4.414 1 91.62 209 VAL A CA 1
ATOM 1604 C C . VAL A 1 209 ? -8.477 -7.176 -5.793 1 91.62 209 VAL A C 1
ATOM 1606 O O . VAL A 1 209 ? -8.82 -8.078 -6.559 1 91.62 209 VAL A O 1
ATOM 1609 N N . PRO A 1 210 ? -8.523 -5.969 -6.109 1 93.94 210 PRO A N 1
ATOM 1610 C CA . PRO A 1 210 ? -9.07 -5.648 -7.43 1 93.94 210 PRO A CA 1
ATOM 1611 C C . PRO A 1 210 ? -8.414 -6.441 -8.555 1 93.94 210 PRO A C 1
ATOM 1613 O O . PRO A 1 210 ? -9.102 -7.113 -9.32 1 93.94 210 PRO A O 1
ATOM 1616 N N . GLU A 1 211 ? -7.09 -6.402 -8.586 1 97.75 211 GLU A N 1
ATOM 1617 C CA . GLU A 1 211 ? -6.336 -7.188 -9.562 1 97.75 211 GLU A CA 1
ATOM 1618 C C . GLU A 1 211 ? -4.988 -7.625 -9 1 97.75 211 GLU A C 1
ATOM 1620 O O . GLU A 1 211 ? -4.27 -6.82 -8.398 1 97.75 211 GLU A O 1
ATOM 1625 N N . ASP A 1 212 ? -4.738 -8.844 -9.117 1 97.69 212 ASP A N 1
ATOM 1626 C CA . ASP A 1 212 ? -3.457 -9.414 -8.719 1 97.69 212 ASP A CA 1
ATOM 1627 C C . ASP A 1 212 ? -2.477 -9.438 -9.891 1 97.69 212 ASP A C 1
ATOM 1629 O O . ASP A 1 212 ? -2.836 -9.836 -11 1 97.69 212 ASP A O 1
ATOM 1633 N N . PRO A 1 213 ? -1.264 -8.992 -9.703 1 98 213 PRO A N 1
ATOM 1634 C CA . PRO A 1 213 ? -0.343 -8.883 -10.836 1 98 213 PRO A CA 1
ATOM 1635 C C . PRO A 1 213 ? 0.042 -10.234 -11.422 1 98 213 PRO A C 1
ATOM 1637 O O . PRO A 1 213 ? 0.098 -10.391 -12.648 1 98 213 PRO A O 1
ATOM 1640 N N . VAL A 1 214 ? 0.407 -11.164 -10.594 1 98.69 214 VAL A N 1
ATOM 1641 C CA . VAL A 1 214 ? 0.729 -12.523 -11.008 1 98.69 214 VAL A CA 1
ATOM 1642 C C . VAL A 1 214 ? 0.19 -13.516 -9.984 1 98.69 214 VAL A C 1
ATOM 1644 O O . VAL A 1 214 ? 0.547 -13.461 -8.805 1 98.69 214 VAL A O 1
ATOM 1647 N N . THR A 1 215 ? -0.602 -14.43 -10.422 1 98.06 215 THR A N 1
ATOM 1648 C CA . THR A 1 215 ? -1.325 -15.32 -9.516 1 98.06 215 THR A CA 1
ATOM 1649 C C . THR A 1 215 ? -0.912 -16.766 -9.734 1 98.06 215 THR A C 1
ATOM 1651 O O . THR A 1 215 ? -1.364 -17.422 -10.68 1 98.06 215 THR A O 1
ATOM 1654 N N . GLY A 1 216 ? -0.227 -17.297 -8.734 1 97.56 216 GLY A N 1
ATOM 1655 C CA . GLY A 1 216 ? 0.202 -18.688 -8.82 1 97.56 216 GLY A CA 1
ATOM 1656 C C . GLY A 1 216 ? -0.954 -19.672 -8.852 1 97.56 216 GLY A C 1
ATOM 1657 O O . GLY A 1 216 ? -1.026 -20.531 -9.734 1 97.56 216 GLY A O 1
ATOM 1658 N N . THR A 1 217 ? -1.87 -19.547 -7.91 1 96.5 217 THR A N 1
ATOM 1659 C CA . THR A 1 217 ? -2.996 -20.469 -7.801 1 96.5 217 THR A CA 1
ATOM 1660 C C . THR A 1 217 ? -3.801 -20.5 -9.094 1 96.5 217 THR A C 1
ATOM 1662 O O . THR A 1 217 ? -4.176 -21.562 -9.578 1 96.5 217 THR A O 1
ATOM 1665 N N . ALA A 1 218 ? -4.008 -19.344 -9.656 1 97.88 218 ALA A N 1
ATOM 1666 C CA . ALA A 1 218 ? -4.777 -19.25 -10.891 1 97.88 218 ALA A CA 1
ATOM 1667 C C . ALA A 1 218 ? -4.043 -19.922 -12.047 1 97.88 218 ALA A C 1
ATOM 1669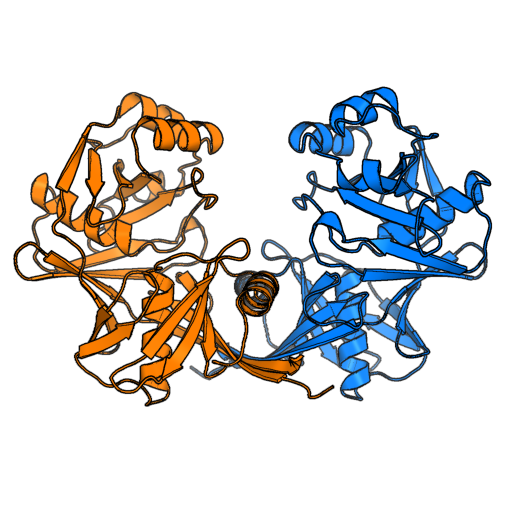 O O . ALA A 1 218 ? -4.672 -20.469 -12.961 1 97.88 218 ALA A O 1
ATOM 1670 N N . SER A 1 219 ? -2.75 -19.891 -12.023 1 98.62 219 SER A N 1
ATOM 1671 C CA . SER A 1 219 ? -1.958 -20.531 -13.07 1 98.62 219 SER A CA 1
ATOM 1672 C C . SER A 1 219 ? -2.123 -22.047 -13.047 1 98.62 219 SER A C 1
ATOM 1674 O O . SER A 1 219 ? -2.186 -22.688 -14.094 1 98.62 219 SER A O 1
ATOM 1676 N N . GLY A 1 220 ? -2.148 -22.594 -11.805 1 98.56 220 GLY A N 1
ATOM 1677 C CA . GLY A 1 220 ? -2.443 -24.016 -11.695 1 98.56 220 GLY A CA 1
ATOM 1678 C C . GLY A 1 220 ? -3.824 -24.375 -12.211 1 98.56 220 GLY A C 1
ATOM 1679 O O . GLY A 1 220 ? -3.99 -25.391 -12.891 1 98.56 220 GLY A O 1
ATOM 1680 N N . ILE A 1 221 ? -4.746 -23.562 -11.906 1 98.69 221 ILE A N 1
ATOM 1681 C CA . ILE A 1 221 ? -6.121 -23.766 -12.352 1 98.69 221 ILE A CA 1
ATOM 1682 C C . ILE A 1 221 ? -6.191 -23.672 -13.867 1 98.69 221 ILE A C 1
ATOM 1684 O O . ILE A 1 221 ? -6.824 -24.5 -14.523 1 98.69 221 ILE A O 1
ATOM 1688 N N . LEU A 1 222 ? -5.547 -22.641 -14.438 1 98.81 222 LEU A N 1
ATOM 1689 C CA . LEU A 1 222 ? -5.562 -22.469 -15.883 1 98.81 222 LEU A CA 1
ATOM 1690 C C . LEU A 1 222 ? -4.965 -23.688 -16.578 1 98.81 222 LEU A C 1
ATOM 1692 O O . LEU A 1 222 ? -5.512 -24.156 -17.578 1 98.81 222 LEU A O 1
ATOM 1696 N N . ALA A 1 223 ? -3.844 -24.172 -16.109 1 98.81 223 ALA A N 1
ATOM 1697 C CA . ALA A 1 223 ? -3.234 -25.359 -16.703 1 98.81 223 ALA A CA 1
ATOM 1698 C C . ALA A 1 223 ? -4.203 -26.531 -16.703 1 98.81 223 ALA A C 1
ATOM 1700 O O . ALA A 1 223 ? -4.352 -27.234 -17.703 1 98.81 223 ALA A O 1
ATOM 1701 N N . GLY A 1 224 ? -4.84 -26.734 -15.539 1 98.62 224 GLY A N 1
ATOM 1702 C CA . GLY A 1 224 ? -5.859 -27.766 -15.445 1 98.62 224 GLY A CA 1
ATOM 1703 C C . GLY A 1 224 ? -7.012 -27.562 -16.406 1 98.62 224 GLY A C 1
ATOM 1704 O O . GLY A 1 224 ? -7.469 -28.5 -17.062 1 98.62 224 GLY A O 1
ATOM 1705 N N . TYR A 1 225 ? -7.469 -26.344 -16.484 1 98.81 225 TYR A N 1
ATOM 1706 C CA . TYR A 1 225 ? -8.547 -25.969 -17.391 1 98.81 225 TYR A CA 1
ATOM 1707 C C . TYR A 1 225 ? -8.188 -26.312 -18.828 1 98.81 225 TYR A C 1
ATOM 1709 O O . TYR A 1 225 ? -8.984 -26.922 -19.547 1 98.81 225 TYR A O 1
ATOM 1717 N N . LEU A 1 226 ? -6.984 -25.875 -19.234 1 98.62 226 LEU A N 1
ATOM 1718 C CA . LEU A 1 226 ? -6.543 -26.094 -20.609 1 98.62 226 LEU A CA 1
ATOM 1719 C C . LEU A 1 226 ? -6.461 -27.578 -20.938 1 98.62 226 LEU A C 1
ATOM 1721 O O . LEU A 1 226 ? -6.852 -28 -22.016 1 98.62 226 LEU A O 1
ATOM 1725 N N . ARG A 1 227 ? -6.035 -28.359 -19.984 1 97.81 227 ARG A N 1
ATOM 1726 C CA . ARG A 1 227 ? -5.941 -29.797 -20.172 1 97.81 227 ARG A CA 1
ATOM 1727 C C . ARG A 1 227 ? -7.324 -30.438 -20.234 1 97.81 227 ARG A C 1
ATOM 1729 O O . ARG A 1 227 ? -7.621 -31.219 -21.125 1 97.81 227 ARG A O 1
ATOM 1736 N N . LEU A 1 228 ? -8.172 -30.047 -19.312 1 96.75 228 LEU A N 1
ATOM 1737 C CA . LEU A 1 228 ? -9.477 -30.672 -19.156 1 96.75 228 LEU A CA 1
ATOM 1738 C C . LEU A 1 228 ? -10.383 -30.328 -20.328 1 96.75 228 LEU A C 1
ATOM 1740 O O . LEU A 1 228 ? -11.258 -31.109 -20.703 1 96.75 228 LEU A O 1
ATOM 1744 N N . THR A 1 229 ? -10.172 -29.188 -20.891 1 97.06 229 THR A N 1
ATOM 1745 C CA . THR A 1 229 ? -11 -28.75 -22.016 1 97.06 229 THR A CA 1
ATOM 1746 C C . THR A 1 229 ? -10.312 -29.047 -23.344 1 97.06 229 THR A C 1
ATOM 1748 O O . THR A 1 229 ? -10.82 -28.672 -24.406 1 97.06 229 THR A O 1
ATOM 1751 N N . ASP A 1 230 ? -9.141 -29.609 -23.344 1 96.62 230 ASP A N 1
ATOM 1752 C CA . ASP A 1 230 ? -8.359 -30.016 -24.516 1 96.62 230 ASP A CA 1
ATOM 1753 C C . ASP A 1 230 ? -8.031 -28.828 -25.406 1 96.62 230 ASP A C 1
ATOM 1755 O O . ASP A 1 230 ? -8.055 -28.938 -26.625 1 96.62 230 ASP A O 1
ATOM 1759 N N . LYS A 1 231 ? -7.832 -27.688 -24.844 1 96.5 231 LYS A N 1
ATOM 1760 C CA . LYS A 1 231 ? -7.465 -26.5 -25.594 1 96.5 231 LYS A CA 1
ATOM 1761 C C . LYS A 1 231 ? -5.957 -26.438 -25.828 1 96.5 231 LYS A C 1
ATOM 1763 O O . LYS A 1 231 ? -5.504 -25.953 -26.875 1 96.5 231 LYS A O 1
ATOM 1768 N N . LEU A 1 232 ? -5.242 -26.844 -24.859 1 96.19 232 LEU A N 1
ATOM 1769 C CA . LEU A 1 232 ? -3.785 -26.938 -24.906 1 96.19 232 LEU A CA 1
ATOM 1770 C C . LEU A 1 232 ? -3.277 -27.938 -23.875 1 96.19 232 LEU A C 1
ATOM 1772 O O . LEU A 1 232 ? -3.246 -27.656 -22.688 1 96.19 232 LEU A O 1
ATOM 1776 N N . THR A 1 233 ? -2.852 -29.109 -24.359 1 96.62 233 THR A N 1
ATOM 1777 C CA . THR A 1 233 ? -2.445 -30.188 -23.453 1 96.62 233 THR A CA 1
ATOM 1778 C C . THR A 1 233 ? -0.925 -30.312 -23.422 1 96.62 233 THR A C 1
ATOM 1780 O O . THR A 1 233 ? -0.315 -30.734 -24.406 1 96.62 233 THR A O 1
ATOM 1783 N N . LYS A 1 234 ? -0.36 -29.875 -22.406 1 96.69 234 LYS A N 1
ATOM 1784 C CA . LYS A 1 234 ? 1.071 -29.984 -22.141 1 96.69 234 LYS A CA 1
ATOM 1785 C C . LYS A 1 234 ? 1.326 -30.484 -20.719 1 96.69 234 LYS A C 1
ATOM 1787 O O . LYS A 1 234 ? 0.396 -30.609 -19.922 1 96.69 234 LYS A O 1
ATOM 1792 N N . ASN A 1 235 ? 2.545 -30.844 -20.469 1 97.31 235 ASN A N 1
ATOM 1793 C CA . ASN A 1 235 ? 2.943 -31.203 -19.109 1 97.31 235 ASN A CA 1
ATOM 1794 C C . ASN A 1 235 ? 3.609 -30.031 -18.391 1 97.31 235 ASN A C 1
ATOM 1796 O O . ASN A 1 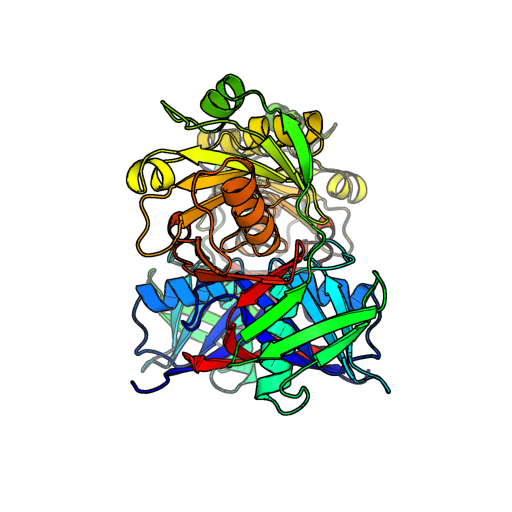235 ? 3.768 -30.062 -17.172 1 97.31 235 ASN A O 1
ATOM 1800 N N . SER A 1 236 ? 4.066 -29.094 -19.125 1 98.38 236 SER A N 1
ATOM 1801 C CA . SER A 1 236 ? 4.68 -27.875 -18.594 1 98.38 236 SER A CA 1
ATOM 1802 C C . SER A 1 236 ? 4.176 -26.625 -19.297 1 98.38 236 SER A C 1
ATOM 1804 O O . SER A 1 236 ? 4.012 -26.641 -20.531 1 98.38 236 SER A O 1
ATOM 1806 N N . TYR A 1 237 ? 3.857 -25.594 -18.547 1 98.81 237 TYR A N 1
ATOM 1807 C CA . TYR A 1 237 ? 3.316 -24.344 -19.078 1 98.81 237 TYR A CA 1
ATOM 1808 C C . TYR A 1 237 ? 4.09 -23.141 -18.562 1 98.81 237 TYR A C 1
ATOM 1810 O O . TYR A 1 237 ? 4.652 -23.188 -17.453 1 98.81 237 TYR A O 1
ATOM 1818 N N . ILE A 1 238 ? 4.188 -22.109 -19.312 1 98.88 238 ILE A N 1
ATOM 1819 C CA . ILE A 1 238 ? 4.586 -20.766 -18.891 1 98.88 238 ILE A CA 1
ATOM 1820 C C . ILE A 1 238 ? 3.445 -19.781 -19.141 1 98.88 238 ILE A C 1
ATOM 1822 O O . ILE A 1 238 ? 2.977 -19.641 -20.266 1 98.88 238 ILE A O 1
ATOM 1826 N N . PHE A 1 239 ? 2.975 -19.172 -18.125 1 98.88 239 PHE A N 1
ATOM 1827 C CA . PHE A 1 239 ? 1.898 -18.188 -18.234 1 98.88 239 PHE A CA 1
ATOM 1828 C C . PHE A 1 239 ? 2.393 -16.797 -17.844 1 98.88 239 PHE A C 1
ATOM 1830 O O . PHE A 1 239 ? 3.107 -16.641 -16.859 1 98.88 239 PHE A O 1
ATOM 1837 N N . GLU A 1 240 ? 2.084 -15.773 -18.656 1 98.81 240 GLU A N 1
ATOM 1838 C CA . GLU A 1 240 ? 2.443 -14.398 -18.312 1 98.81 240 GLU A CA 1
ATOM 1839 C C . GLU A 1 240 ? 1.232 -13.617 -17.812 1 98.81 240 GLU A C 1
ATOM 1841 O O . GLU A 1 240 ? 0.105 -13.859 -18.25 1 98.81 240 GLU A O 1
ATOM 1846 N N . GLN A 1 241 ? 1.441 -12.75 -16.922 1 98.75 241 GLN A N 1
ATOM 1847 C CA . GLN A 1 241 ? 0.437 -11.898 -16.297 1 98.75 241 GLN A CA 1
ATOM 1848 C C . GLN A 1 241 ? 1.034 -10.555 -15.883 1 98.75 241 GLN A C 1
ATOM 1850 O O . GLN A 1 241 ? 2.254 -10.375 -15.906 1 98.75 241 GLN A O 1
ATOM 1855 N N . GLY A 1 242 ? 0.189 -9.594 -15.555 1 98.5 242 GLY A N 1
ATOM 1856 C CA . GLY A 1 242 ? 0.607 -8.367 -14.898 1 98.5 242 GLY A CA 1
ATOM 1857 C C . GLY A 1 242 ? 0.832 -7.215 -15.859 1 98.5 242 GLY A C 1
ATOM 1858 O O . GLY A 1 242 ? 1.162 -6.102 -15.445 1 98.5 242 GLY A O 1
ATOM 1859 N N . HIS A 1 243 ? 0.624 -7.406 -17.156 1 98.31 243 HIS A N 1
ATOM 1860 C CA . HIS A 1 243 ? 0.91 -6.398 -18.172 1 98.31 243 HIS A CA 1
ATOM 1861 C C . HIS A 1 243 ? 0.102 -5.129 -17.922 1 98.31 243 HIS A C 1
ATOM 1863 O O . HIS A 1 243 ? 0.639 -4.02 -18 1 98.31 243 HIS A O 1
ATOM 1869 N N . ALA A 1 244 ? -1.117 -5.305 -17.594 1 97.25 244 ALA A N 1
ATOM 1870 C CA . ALA A 1 244 ? -2.012 -4.164 -17.406 1 97.25 244 ALA A CA 1
ATOM 1871 C C . ALA A 1 244 ? -1.593 -3.324 -16.203 1 97.25 244 ALA A C 1
ATOM 1873 O O . ALA A 1 244 ? -1.909 -2.135 -16.125 1 97.25 244 ALA A O 1
ATOM 1874 N N . LEU A 1 245 ? -0.867 -3.883 -15.32 1 96.25 245 LEU A N 1
ATOM 1875 C CA . LEU A 1 245 ? -0.43 -3.217 -14.102 1 96.25 245 LEU A CA 1
ATOM 1876 C C . LEU A 1 245 ? 1.026 -2.777 -14.211 1 96.25 245 LEU A C 1
ATOM 1878 O O . LEU A 1 245 ? 1.594 -2.248 -13.25 1 96.25 245 LEU A O 1
ATOM 1882 N N . LYS A 1 246 ? 1.653 -3.012 -15.328 1 95.81 246 LYS A N 1
ATOM 1883 C CA . LYS A 1 246 ? 3.072 -2.746 -15.547 1 95.81 246 LYS A CA 1
ATOM 1884 C C . LYS A 1 246 ? 3.936 -3.52 -14.555 1 95.81 246 LYS A C 1
ATOM 1886 O O . LYS A 1 246 ? 4.965 -3.018 -14.094 1 95.81 246 LYS A O 1
ATOM 1891 N N . ARG A 1 247 ? 3.48 -4.656 -14.219 1 97.88 247 ARG A N 1
ATOM 1892 C CA . ARG A 1 247 ? 4.18 -5.574 -13.328 1 97.88 247 ARG A CA 1
ATOM 1893 C C . ARG A 1 247 ? 4.273 -6.969 -13.938 1 97.88 247 ARG A C 1
ATOM 1895 O O . ARG A 1 247 ? 3.912 -7.957 -13.297 1 97.88 247 ARG A O 1
ATOM 1902 N N . GLU A 1 248 ? 4.758 -7.027 -15.031 1 98.38 248 GLU A N 1
ATOM 1903 C CA . GLU A 1 248 ? 4.832 -8.266 -15.797 1 98.38 248 GLU A CA 1
ATOM 1904 C C . GLU A 1 248 ? 5.594 -9.344 -15.031 1 98.38 248 GLU A C 1
ATOM 1906 O O . GLU A 1 248 ? 6.613 -9.055 -14.398 1 98.38 248 GLU A O 1
ATOM 1911 N N . GLY A 1 249 ? 5.023 -10.5 -15.062 1 98.69 249 GLY A N 1
ATOM 1912 C CA . GLY A 1 249 ? 5.664 -11.672 -14.492 1 98.69 249 GLY A CA 1
ATOM 1913 C C . GLY A 1 249 ? 5.293 -12.961 -15.195 1 98.69 249 GLY A C 1
ATOM 1914 O O . GLY A 1 249 ? 4.457 -12.961 -16.094 1 98.69 249 GLY A O 1
ATOM 1915 N N . LYS A 1 250 ? 6.02 -14.023 -14.805 1 98.62 250 LYS A N 1
ATOM 1916 C CA . LYS A 1 250 ? 5.809 -15.352 -15.383 1 98.62 250 LYS A CA 1
ATOM 1917 C C . LYS A 1 250 ? 5.645 -16.406 -14.289 1 98.62 250 LYS A C 1
ATOM 1919 O O . LYS A 1 250 ? 6.473 -16.484 -13.375 1 98.62 250 LYS A O 1
ATOM 1924 N N . ALA A 1 251 ? 4.613 -17.141 -14.445 1 98.81 251 ALA A N 1
ATOM 1925 C CA . ALA A 1 251 ? 4.422 -18.312 -13.609 1 98.81 251 ALA A CA 1
ATOM 1926 C C . ALA A 1 251 ? 4.656 -19.594 -14.414 1 98.81 251 ALA A C 1
ATOM 1928 O O . ALA A 1 251 ? 4.273 -19.688 -15.586 1 98.81 251 ALA A O 1
ATOM 1929 N N . TYR A 1 252 ? 5.281 -20.531 -13.82 1 98.88 252 TYR A N 1
ATOM 1930 C CA . TYR A 1 252 ? 5.547 -21.844 -14.414 1 98.88 252 TYR A CA 1
ATOM 1931 C C . TYR A 1 252 ? 4.668 -22.922 -13.789 1 98.88 252 TYR A C 1
ATOM 1933 O O . TYR A 1 252 ? 4.422 -22.906 -12.586 1 98.88 252 TYR A O 1
ATOM 1941 N N . VAL A 1 253 ? 4.211 -23.828 -14.586 1 98.81 253 VAL A N 1
ATOM 1942 C CA . VAL A 1 253 ? 3.422 -24.953 -14.117 1 98.81 253 VAL A CA 1
ATOM 1943 C C . VAL A 1 253 ? 3.992 -26.25 -14.688 1 98.81 253 VAL A C 1
ATOM 1945 O O . VAL A 1 253 ? 4.238 -26.359 -15.891 1 98.81 253 VAL A O 1
ATOM 1948 N N . GLU A 1 254 ? 4.25 -27.156 -13.859 1 98.62 254 GLU A N 1
ATOM 1949 C CA . GLU A 1 254 ? 4.672 -28.5 -14.258 1 98.62 254 GLU A CA 1
ATOM 1950 C C . GLU A 1 254 ? 3.83 -29.578 -13.57 1 98.62 254 GLU A C 1
ATOM 1952 O O . GLU A 1 254 ? 3.705 -29.578 -12.344 1 98.62 254 GLU A O 1
ATOM 1957 N N . PHE A 1 255 ? 3.299 -30.547 -14.336 1 98.25 255 PHE A N 1
ATOM 1958 C CA . PHE A 1 255 ? 2.447 -31.594 -13.766 1 98.25 255 PHE A CA 1
ATOM 1959 C C . PHE A 1 255 ? 3.275 -32.781 -13.336 1 98.25 255 PHE A C 1
ATOM 1961 O O . PHE A 1 255 ? 4.16 -33.25 -14.062 1 98.25 255 PHE A O 1
ATOM 1968 N N . GLU A 1 256 ? 3.135 -33.188 -12.219 1 97.56 256 GLU A N 1
ATOM 1969 C CA . GLU A 1 256 ? 3.475 -34.5 -11.719 1 97.56 256 GLU A CA 1
ATOM 1970 C C . GLU A 1 256 ? 2.223 -35.344 -11.508 1 97.56 256 GLU A C 1
ATOM 1972 O O . GLU A 1 256 ? 1.531 -35.219 -10.5 1 97.56 256 GLU A O 1
ATOM 1977 N N . GLY A 1 257 ? 1.979 -36.312 -12.391 1 96.38 257 GLY A N 1
ATOM 1978 C CA . GLY A 1 257 ? 0.644 -36.875 -12.43 1 96.38 257 GLY A CA 1
ATOM 1979 C C . GLY A 1 257 ? -0.442 -35.844 -12.672 1 96.38 257 GLY A C 1
ATOM 1980 O O . GLY A 1 257 ? -0.387 -35.094 -13.648 1 96.38 257 GLY A O 1
ATOM 1981 N N . ASN A 1 258 ? -1.346 -35.812 -11.766 1 96.44 258 ASN A N 1
ATOM 1982 C CA . ASN A 1 258 ? -2.434 -34.844 -11.914 1 96.44 258 ASN A CA 1
ATOM 1983 C C . ASN A 1 258 ? -2.219 -33.625 -11.039 1 96.44 258 ASN A C 1
ATOM 1985 O O . ASN A 1 258 ? -3.049 -32.719 -11.031 1 96.44 258 ASN A O 1
ATOM 1989 N N . HIS A 1 259 ? -1.094 -33.594 -10.391 1 97.88 259 HIS A N 1
ATOM 1990 C CA . HIS A 1 259 ? -0.803 -32.5 -9.492 1 97.88 259 HIS A CA 1
ATOM 1991 C C . HIS A 1 259 ? 0.038 -31.422 -10.195 1 97.88 259 HIS A C 1
ATOM 1993 O O . HIS A 1 259 ? 1.134 -31.719 -10.68 1 97.88 259 HIS A O 1
ATOM 1999 N N . PRO A 1 260 ? -0.435 -30.266 -10.258 1 98.44 260 PRO A N 1
ATOM 2000 C CA . PRO A 1 260 ? 0.421 -29.203 -10.781 1 98.44 260 PRO A CA 1
ATOM 2001 C C . PRO A 1 260 ? 1.385 -28.656 -9.734 1 98.44 260 PRO A C 1
ATOM 2003 O O . PRO A 1 260 ? 0.975 -28.359 -8.609 1 98.44 260 PRO A O 1
ATOM 2006 N N . TRP A 1 261 ? 2.65 -28.594 -10.07 1 98.56 261 TRP A N 1
ATOM 2007 C CA . TRP A 1 261 ? 3.621 -27.75 -9.391 1 98.56 261 TRP A CA 1
ATOM 2008 C C . TRP A 1 261 ? 3.668 -26.359 -10.008 1 98.56 261 TRP A C 1
ATOM 2010 O O . TRP A 1 261 ? 3.875 -26.219 -11.219 1 98.56 261 TRP A O 1
ATOM 2020 N N . VAL A 1 262 ? 3.408 -25.344 -9.164 1 98.56 262 VAL A N 1
ATOM 2021 C CA . VAL A 1 262 ? 3.418 -23.969 -9.641 1 98.56 262 VAL A CA 1
ATOM 2022 C C . VAL A 1 262 ? 4.57 -23.203 -8.992 1 98.56 262 VAL A C 1
ATOM 2024 O O . VAL A 1 262 ? 4.801 -23.328 -7.785 1 98.56 262 VAL A O 1
ATOM 2027 N N . GLY A 1 263 ? 5.289 -22.453 -9.797 1 98.38 263 GLY A N 1
ATOM 2028 C CA . GLY A 1 263 ? 6.41 -21.719 -9.219 1 98.38 263 GLY A CA 1
ATOM 2029 C C . GLY A 1 263 ? 6.965 -20.656 -10.141 1 98.38 263 GLY A C 1
ATOM 2030 O O . GLY A 1 263 ? 6.383 -20.359 -11.188 1 98.38 263 GLY A O 1
ATOM 2031 N N . GLY A 1 264 ? 8.008 -20.062 -9.742 1 98.75 264 GLY A N 1
ATOM 2032 C CA . GLY A 1 264 ? 8.688 -19.016 -10.484 1 98.75 264 GLY A CA 1
ATOM 2033 C C . GLY A 1 264 ? 9.938 -18.5 -9.789 1 98.75 264 GLY A C 1
ATOM 2034 O O . GLY A 1 264 ? 10.273 -18.953 -8.695 1 98.75 264 GLY A O 1
ATOM 2035 N N . GLU A 1 265 ? 10.672 -17.688 -10.531 1 98.69 265 GLU A N 1
ATOM 2036 C CA . GLU A 1 265 ? 11.805 -16.969 -9.961 1 98.69 265 GLU A CA 1
ATOM 2037 C C . GLU A 1 265 ? 11.336 -15.781 -9.125 1 98.69 265 GLU A C 1
ATOM 2039 O O . GLU A 1 265 ? 10.133 -15.562 -8.969 1 98.69 265 GLU A O 1
ATOM 2044 N N . ALA A 1 266 ? 12.258 -15.125 -8.5 1 98.81 266 ALA A N 1
ATOM 2045 C CA . ALA A 1 266 ? 11.984 -13.891 -7.773 1 98.81 266 ALA A CA 1
ATOM 2046 C C . ALA A 1 266 ? 13.172 -12.938 -7.832 1 98.81 266 ALA A C 1
ATOM 2048 O O . ALA A 1 266 ? 14.234 -13.297 -8.344 1 98.81 266 ALA A O 1
ATOM 2049 N N . ARG A 1 267 ? 12.961 -11.734 -7.453 1 98.62 267 ARG A N 1
ATOM 2050 C CA . ARG A 1 267 ? 13.984 -10.695 -7.434 1 98.62 267 ARG A CA 1
ATOM 2051 C C . ARG A 1 267 ? 13.93 -9.906 -6.129 1 98.62 267 ARG A C 1
ATOM 2053 O O . ARG A 1 267 ? 12.906 -9.305 -5.801 1 98.62 267 ARG A O 1
ATOM 2060 N N . ILE A 1 268 ? 15.031 -9.984 -5.324 1 98.62 268 ILE A N 1
ATOM 2061 C CA . ILE A 1 268 ? 15.141 -9.156 -4.125 1 98.62 268 ILE A CA 1
ATOM 2062 C C . ILE A 1 268 ? 15.406 -7.703 -4.523 1 98.62 268 ILE A C 1
ATOM 2064 O O . ILE A 1 268 ? 16.391 -7.414 -5.211 1 98.62 268 ILE A O 1
ATOM 2068 N N . VAL A 1 269 ? 14.547 -6.793 -4.07 1 98.38 269 VAL A N 1
ATOM 2069 C CA . VAL A 1 269 ? 14.688 -5.43 -4.57 1 98.38 269 VAL A CA 1
ATOM 2070 C C . VAL A 1 269 ? 15.047 -4.488 -3.424 1 98.38 269 VAL A C 1
ATOM 2072 O O . VAL A 1 269 ? 15.594 -3.408 -3.648 1 98.38 269 VAL A O 1
ATOM 2075 N N . LEU A 1 270 ? 14.695 -4.859 -2.195 1 98.56 270 LEU A N 1
ATOM 2076 C CA . LEU A 1 270 ? 15.008 -4.062 -1.015 1 98.56 270 LEU A CA 1
ATOM 2077 C C . LEU A 1 270 ? 15.531 -4.945 0.116 1 98.56 270 LEU A C 1
ATOM 2079 O O . LEU A 1 270 ? 14.961 -6.008 0.388 1 98.56 270 LEU A O 1
ATOM 2083 N N . GLU A 1 271 ? 16.609 -4.66 0.657 1 98.62 271 GLU A N 1
ATOM 2084 C CA . GLU A 1 271 ? 17.141 -5.234 1.891 1 98.62 271 GLU A CA 1
ATOM 2085 C C . GLU A 1 271 ? 17.297 -4.172 2.977 1 98.62 271 GLU A C 1
ATOM 2087 O O . GLU A 1 271 ? 17.938 -3.145 2.764 1 98.62 271 GLU A O 1
ATOM 2092 N N . GLY A 1 272 ? 16.609 -4.363 4.113 1 98.31 272 GLY A N 1
ATOM 2093 C CA . GLY A 1 272 ? 16.672 -3.348 5.152 1 98.31 272 GLY A CA 1
ATOM 2094 C C . GLY A 1 272 ? 16.469 -3.908 6.547 1 98.31 272 GLY A C 1
ATOM 2095 O O . GLY A 1 272 ? 16.469 -5.125 6.742 1 98.31 272 GLY A O 1
ATOM 2096 N N . GLU A 1 273 ? 16.453 -3.025 7.477 1 98.44 273 GLU A N 1
ATOM 2097 C CA . GLU A 1 273 ? 16.234 -3.338 8.883 1 98.44 273 GLU A CA 1
ATOM 2098 C C . GLU A 1 273 ? 15.109 -2.486 9.477 1 98.44 273 GLU A C 1
ATOM 2100 O O . GLU A 1 273 ? 15.094 -1.268 9.289 1 98.44 273 GLU A O 1
ATOM 2105 N N . LEU A 1 274 ? 14.164 -3.203 10.07 1 98.25 274 LEU A N 1
ATOM 2106 C CA . LEU A 1 274 ? 13.133 -2.543 10.859 1 98.25 274 LEU A CA 1
ATOM 2107 C C . LEU A 1 274 ? 13.625 -2.27 12.281 1 98.25 274 LEU A C 1
ATOM 2109 O O . LEU A 1 274 ? 14.305 -3.107 12.875 1 98.25 274 LEU A O 1
ATOM 2113 N N . GLU A 1 275 ? 13.328 -1.109 12.781 1 97.19 275 GLU A N 1
ATOM 2114 C CA . GLU A 1 275 ? 13.648 -0.756 14.156 1 97.19 275 GLU A CA 1
ATOM 2115 C C . GLU A 1 275 ? 12.461 -0.109 14.859 1 97.19 275 GLU A C 1
ATOM 2117 O O . GLU A 1 275 ? 11.914 0.888 14.383 1 97.19 275 GLU A O 1
ATOM 2122 N N . PHE A 1 276 ? 12.188 -0.679 16.125 1 96.44 276 PHE A N 1
ATOM 2123 C CA . PHE A 1 276 ? 11.023 -0.16 16.828 1 96.44 276 PHE A CA 1
ATOM 2124 C C . PHE A 1 276 ? 11.062 -0.55 18.297 1 96.44 276 PHE A C 1
ATOM 2126 O O . PHE A 1 276 ? 11.781 -1.476 18.688 1 96.44 276 PHE A O 1
ATOM 2133 N N . MET B 1 1 ? 24.75 -5.312 -16.938 1 51.34 1 MET B N 1
ATOM 2134 C CA . MET B 1 1 ? 24.266 -3.953 -16.719 1 51.34 1 MET B CA 1
ATOM 2135 C C . MET B 1 1 ? 24.438 -3.537 -15.258 1 51.34 1 MET B C 1
ATOM 2137 O O . MET B 1 1 ? 24.359 -4.371 -14.359 1 51.34 1 MET B O 1
ATOM 2141 N N . ASP B 1 2 ? 25.016 -2.406 -14.953 1 73.38 2 ASP B N 1
ATOM 2142 C CA . ASP B 1 2 ? 25.469 -1.992 -13.633 1 73.38 2 ASP B CA 1
ATOM 2143 C C . ASP B 1 2 ? 24.297 -1.866 -12.656 1 73.38 2 ASP B C 1
ATOM 2145 O O . ASP B 1 2 ? 23.266 -1.308 -13 1 73.38 2 ASP B O 1
ATOM 2149 N N . VAL B 1 3 ? 24.219 -2.604 -11.57 1 88.56 3 VAL B N 1
ATOM 2150 C CA . VAL B 1 3 ? 23.219 -2.623 -10.5 1 88.56 3 VAL B CA 1
ATOM 2151 C C . VAL B 1 3 ? 23.172 -1.256 -9.82 1 88.56 3 VAL B C 1
ATOM 2153 O O . VAL B 1 3 ? 24.203 -0.691 -9.461 1 88.56 3 VAL B O 1
ATOM 2156 N N . VAL B 1 4 ? 22.047 -0.551 -9.906 1 93.94 4 VAL B N 1
ATOM 2157 C CA . VAL B 1 4 ? 21.828 0.712 -9.203 1 93.94 4 VAL B CA 1
ATOM 2158 C C . VAL B 1 4 ? 21.453 0.44 -7.75 1 93.94 4 VAL B C 1
ATOM 2160 O O . VAL B 1 4 ? 20.672 -0.471 -7.465 1 93.94 4 VAL B O 1
ATOM 2163 N N . LYS B 1 5 ? 22.125 1.217 -6.883 1 96.81 5 LYS B N 1
ATOM 2164 C CA . LYS B 1 5 ? 21.828 1.12 -5.457 1 96.81 5 LYS B CA 1
ATOM 2165 C C . LYS B 1 5 ? 21.375 2.465 -4.898 1 96.81 5 LYS B C 1
ATOM 2167 O O . LYS B 1 5 ? 21.969 3.5 -5.191 1 96.81 5 LYS B O 1
ATOM 2172 N N . CYS B 1 6 ? 20.266 2.504 -4.148 1 98 6 CYS B N 1
ATOM 2173 C CA . CYS B 1 6 ? 19.75 3.693 -3.479 1 98 6 CYS B CA 1
ATOM 2174 C C . CYS B 1 6 ? 19.375 3.385 -2.033 1 98 6 CYS B C 1
ATOM 2176 O O . CYS B 1 6 ? 18.812 2.326 -1.745 1 98 6 CYS B O 1
ATOM 2178 N N . ARG B 1 7 ? 19.688 4.254 -1.121 1 98.38 7 ARG B N 1
ATOM 2179 C CA . ARG B 1 7 ? 19.172 4.117 0.24 1 98.38 7 ARG B CA 1
ATOM 2180 C C . ARG B 1 7 ? 17.688 4.414 0.3 1 98.38 7 ARG B C 1
ATOM 2182 O O . ARG B 1 7 ? 17.203 5.348 -0.353 1 98.38 7 ARG B O 1
ATOM 2189 N N . ALA B 1 8 ? 16.984 3.607 0.986 1 98.69 8 ALA B N 1
ATOM 2190 C CA . ALA B 1 8 ? 15.547 3.783 1.134 1 98.69 8 ALA B CA 1
ATOM 2191 C C . ALA B 1 8 ? 15.125 3.674 2.598 1 98.69 8 ALA B C 1
ATOM 2193 O O . ALA B 1 8 ? 15.648 2.834 3.336 1 98.69 8 ALA B O 1
ATOM 2194 N N . PHE B 1 9 ? 14.203 4.512 2.977 1 98.81 9 PHE B N 1
ATOM 2195 C CA . PHE B 1 9 ? 13.719 4.574 4.352 1 98.81 9 PHE B CA 1
ATOM 2196 C C . PHE B 1 9 ? 12.195 4.586 4.387 1 98.81 9 PHE B C 1
ATOM 2198 O O . PHE B 1 9 ? 11.547 5.016 3.43 1 98.81 9 PHE B O 1
ATOM 2205 N N . LYS B 1 10 ? 11.641 4.059 5.387 1 98.62 10 LYS B N 1
ATOM 2206 C CA . LYS B 1 10 ? 10.25 4.328 5.762 1 98.62 10 LYS B CA 1
ATOM 2207 C C . LYS B 1 10 ? 10.18 5.148 7.047 1 98.62 10 LYS B C 1
ATOM 2209 O O . LYS B 1 10 ? 10.82 4.812 8.047 1 98.62 10 LYS B O 1
ATOM 2214 N N . VAL B 1 11 ? 9.508 6.207 7.012 1 98.81 11 VAL B N 1
ATOM 2215 C CA . VAL B 1 11 ? 9.438 7.172 8.102 1 98.81 11 VAL B CA 1
ATOM 2216 C C . VAL B 1 11 ? 7.98 7.496 8.422 1 98.81 11 VAL B C 1
ATOM 2218 O O . VAL B 1 11 ? 7.207 7.848 7.523 1 98.81 11 VAL B O 1
ATOM 2221 N N . ASP B 1 12 ? 7.625 7.34 9.672 1 98.81 12 ASP B N 1
ATOM 2222 C CA . ASP B 1 12 ? 6.293 7.719 10.141 1 98.81 12 ASP B CA 1
ATOM 2223 C C . ASP B 1 12 ? 6.27 9.172 10.594 1 98.81 12 ASP B C 1
ATOM 2225 O O . ASP B 1 12 ? 6.871 9.523 11.609 1 98.81 12 ASP B O 1
ATOM 2229 N N . ALA B 1 13 ? 5.559 9.961 9.852 1 98.88 13 ALA B N 1
ATOM 2230 C CA . ALA B 1 13 ? 5.441 11.375 10.18 1 98.88 13 ALA B CA 1
ATOM 2231 C C . ALA B 1 13 ? 4.352 11.602 11.227 1 98.88 13 ALA B C 1
ATOM 2233 O O . ALA B 1 13 ? 3.393 10.836 11.312 1 98.88 13 ALA B O 1
ATOM 2234 N N . PHE B 1 14 ? 4.477 12.625 12.07 1 98.88 14 PHE B N 1
ATOM 2235 C CA . PHE B 1 14 ? 3.521 13.125 13.047 1 98.88 14 PHE B CA 1
ATOM 2236 C C . PHE B 1 14 ? 3.365 12.133 14.203 1 98.88 14 PHE B C 1
ATOM 2238 O O . PHE B 1 14 ? 2.275 11.984 14.758 1 98.88 14 PHE B O 1
ATOM 2245 N N . THR B 1 15 ? 4.383 11.391 14.484 1 98.75 15 THR B N 1
ATOM 2246 C CA . THR B 1 15 ? 4.383 10.461 15.609 1 98.75 15 THR B CA 1
ATOM 2247 C C . THR B 1 15 ? 5.812 10.18 16.062 1 98.75 15 THR B C 1
ATOM 2249 O O . THR B 1 15 ? 6.77 10.438 15.336 1 98.75 15 THR B O 1
ATOM 2252 N N . THR B 1 16 ? 5.938 9.758 17.297 1 98.12 16 THR B N 1
ATOM 2253 C CA . THR B 1 16 ? 7.215 9.258 17.797 1 98.12 16 THR B CA 1
ATOM 2254 C C . THR B 1 16 ? 7.176 7.738 17.969 1 98.12 16 THR B C 1
ATOM 2256 O O . THR B 1 16 ? 8.164 7.125 18.359 1 98.12 16 THR B O 1
ATOM 2259 N N . GLN B 1 17 ? 6.023 7.16 17.656 1 97.56 17 GLN B N 1
ATOM 2260 C CA . GLN B 1 17 ? 5.832 5.723 17.828 1 97.56 17 GLN B CA 1
ATOM 2261 C C . GLN B 1 17 ? 5.871 5 16.5 1 97.56 17 GLN B C 1
ATOM 2263 O O . GLN B 1 17 ? 5.277 5.461 15.516 1 97.56 17 GLN B O 1
ATOM 2268 N N . ALA B 1 18 ? 6.578 3.877 16.5 1 97.81 18 ALA B N 1
ATOM 2269 C CA . ALA B 1 18 ? 6.664 3.088 15.281 1 97.81 18 ALA B CA 1
ATOM 2270 C C . ALA B 1 18 ? 5.289 2.572 14.859 1 97.81 18 ALA B C 1
ATOM 2272 O O . ALA B 1 18 ? 4.484 2.174 15.711 1 97.81 18 ALA B O 1
ATOM 2273 N N . PHE B 1 19 ? 5.027 2.553 13.578 1 97.94 19 PHE B N 1
ATOM 2274 C CA . PHE B 1 19 ? 3.852 1.977 12.938 1 97.94 19 PHE B CA 1
ATOM 2275 C C . PHE B 1 19 ? 2.607 2.801 13.242 1 97.94 19 PHE B C 1
ATOM 2277 O O . PHE B 1 19 ? 1.489 2.281 13.211 1 97.94 19 PHE B O 1
ATOM 2284 N N . LYS B 1 20 ? 2.785 4.043 13.656 1 98.25 20 LYS B N 1
ATOM 2285 C CA . LYS B 1 20 ? 1.726 5.027 13.844 1 98.25 20 LYS B CA 1
ATOM 2286 C C . LYS B 1 20 ? 1.924 6.23 12.93 1 98.25 20 LYS B C 1
ATOM 2288 O O . LYS B 1 20 ? 2.742 6.191 12.008 1 98.25 20 LYS B O 1
ATOM 2293 N N . GLY B 1 21 ? 1.123 7.203 13.086 1 98.62 21 GLY B N 1
ATOM 2294 C CA . GLY B 1 21 ? 1.278 8.406 12.289 1 98.62 21 GLY B CA 1
ATOM 2295 C C . GLY B 1 21 ? 0.995 8.195 10.812 1 98.62 21 GLY B C 1
ATOM 2296 O O . GLY B 1 21 ? 0.117 7.406 10.453 1 98.62 21 GLY B O 1
ATOM 2297 N N . ASN B 1 22 ? 1.62 9.008 10 1 98.75 22 ASN B N 1
ATOM 2298 C CA . ASN B 1 22 ? 1.457 8.977 8.547 1 98.75 22 ASN B CA 1
ATOM 2299 C C . ASN B 1 22 ? 2.746 8.555 7.848 1 98.75 22 ASN B C 1
ATOM 2301 O O . ASN B 1 22 ? 3.701 9.336 7.777 1 98.75 22 ASN B O 1
ATOM 2305 N N . PRO B 1 23 ? 2.762 7.391 7.309 1 98.44 23 PRO B N 1
ATOM 2306 C CA . PRO B 1 23 ? 4.008 6.848 6.766 1 98.44 23 PRO B CA 1
ATOM 2307 C C . PRO B 1 23 ? 4.363 7.43 5.398 1 98.44 23 PRO B C 1
ATOM 2309 O O . PRO B 1 23 ? 3.471 7.699 4.59 1 98.44 23 PRO B O 1
ATOM 2312 N N . ALA B 1 24 ? 5.625 7.57 5.164 1 98.5 24 ALA B N 1
ATOM 2313 C CA . ALA B 1 24 ? 6.188 7.941 3.867 1 98.5 24 ALA B CA 1
ATOM 2314 C C . ALA B 1 24 ? 7.504 7.211 3.611 1 98.5 24 ALA B C 1
ATOM 2316 O O . ALA B 1 24 ? 8.227 6.883 4.551 1 98.5 24 ALA B O 1
ATOM 2317 N N . ALA B 1 25 ? 7.754 6.949 2.373 1 98.75 25 ALA B N 1
ATOM 2318 C CA . ALA B 1 25 ? 9.062 6.438 1.978 1 98.75 25 ALA B CA 1
ATOM 2319 C C . ALA B 1 25 ? 9.984 7.57 1.539 1 98.75 25 ALA B C 1
ATOM 2321 O O . ALA B 1 25 ? 9.523 8.578 0.988 1 98.75 25 ALA B O 1
ATOM 2322 N N . VAL B 1 26 ? 11.227 7.43 1.842 1 98.88 26 VAL B N 1
ATOM 2323 C CA . VAL B 1 26 ? 12.234 8.391 1.414 1 98.88 26 VAL B CA 1
ATOM 2324 C C . VAL B 1 26 ? 13.391 7.656 0.732 1 98.88 26 VAL B C 1
ATOM 2326 O O . VAL B 1 26 ? 13.977 6.738 1.311 1 98.88 26 VAL B O 1
ATOM 2329 N N . VAL B 1 27 ? 13.656 7.938 -0.49 1 98.88 27 VAL B N 1
ATOM 2330 C CA . VAL B 1 27 ? 14.812 7.434 -1.222 1 98.88 27 VAL B CA 1
ATOM 2331 C C . VAL B 1 27 ? 15.891 8.516 -1.298 1 98.88 27 VAL B C 1
ATOM 2333 O O . VAL B 1 27 ? 15.633 9.617 -1.783 1 98.88 27 VAL B O 1
ATOM 2336 N N . LEU B 1 28 ? 17.016 8.18 -0.834 1 98.06 28 LEU B N 1
ATOM 2337 C CA . LEU B 1 28 ? 18.047 9.18 -0.573 1 98.06 28 LEU B CA 1
ATOM 2338 C C . LEU B 1 28 ? 19.188 9.07 -1.578 1 98.06 28 LEU B C 1
ATOM 2340 O O . LEU B 1 28 ? 19.672 7.973 -1.857 1 98.06 28 LEU B O 1
ATOM 2344 N N . ASP B 1 29 ? 19.609 10.164 -2.205 1 95.31 29 ASP B N 1
ATOM 2345 C CA . ASP B 1 29 ? 20.859 10.383 -2.928 1 95.31 29 ASP B CA 1
ATOM 2346 C C . ASP B 1 29 ? 20.938 9.508 -4.176 1 95.31 29 ASP B C 1
ATOM 2348 O O . ASP B 1 29 ? 21.922 8.805 -4.383 1 95.31 29 ASP B O 1
ATOM 2352 N N . CYS B 1 30 ? 19.969 9.531 -5 1 96.44 30 CYS B N 1
ATOM 2353 C CA . CYS B 1 30 ? 19.922 8.852 -6.293 1 96.44 30 CYS B CA 1
ATOM 2354 C C . CYS B 1 30 ? 19.422 9.797 -7.379 1 96.44 30 CYS B C 1
ATOM 2356 O O . CYS B 1 30 ? 18.438 9.492 -8.062 1 96.44 30 CYS B O 1
ATOM 2358 N N . PRO B 1 31 ? 20.156 10.875 -7.594 1 94.94 31 PRO B N 1
ATOM 2359 C CA . PRO B 1 31 ? 19.719 11.898 -8.539 1 94.94 31 PRO B CA 1
ATOM 2360 C C . PRO B 1 31 ? 19.703 11.406 -9.984 1 94.94 31 PRO B C 1
ATOM 2362 O O . PRO B 1 31 ? 19.141 12.062 -10.867 1 94.94 31 PRO B O 1
ATOM 2365 N N . GLU B 1 32 ? 20.297 10.336 -10.312 1 95.12 32 GLU B N 1
ATOM 2366 C CA . GLU B 1 32 ? 20.438 9.82 -11.672 1 95.12 32 GLU B CA 1
ATOM 2367 C C . GLU B 1 32 ? 19.141 9.148 -12.133 1 95.12 32 GLU B C 1
ATOM 2369 O O . GLU B 1 32 ? 18.969 8.852 -13.312 1 95.12 32 GLU B O 1
ATOM 2374 N N . LEU B 1 33 ? 18.25 8.844 -11.188 1 97.25 33 LEU B N 1
ATOM 2375 C CA . LEU B 1 33 ? 17.016 8.133 -11.539 1 97.25 33 LEU B CA 1
ATOM 2376 C C . LEU B 1 33 ? 16.125 8.984 -12.438 1 97.25 33 LEU B C 1
ATOM 2378 O O . LEU B 1 33 ? 15.969 10.18 -12.195 1 97.25 33 LEU B O 1
ATOM 2382 N N . ASP B 1 34 ? 15.594 8.383 -13.461 1 97.31 34 ASP B N 1
ATOM 2383 C CA . ASP B 1 34 ? 14.594 9.078 -14.273 1 97.31 34 ASP B CA 1
ATOM 2384 C C . ASP B 1 34 ? 13.203 8.953 -13.656 1 97.31 34 ASP B C 1
ATOM 2386 O O . ASP B 1 34 ? 13.008 8.203 -12.695 1 97.31 34 ASP B O 1
ATOM 2390 N N . ALA B 1 35 ? 12.258 9.727 -14.18 1 97.44 35 ALA B N 1
ATOM 2391 C CA . ALA B 1 35 ? 10.914 9.805 -13.625 1 97.44 35 ALA B CA 1
ATOM 2392 C C . ALA B 1 35 ? 10.219 8.445 -13.672 1 97.44 35 ALA B C 1
ATOM 2394 O O . ALA B 1 35 ? 9.469 8.094 -12.758 1 97.44 35 ALA B O 1
ATOM 2395 N N . GLU B 1 36 ? 10.406 7.703 -14.75 1 97.06 36 GLU B N 1
ATOM 2396 C CA . GLU B 1 36 ? 9.766 6.398 -14.914 1 97.06 36 GLU B CA 1
ATOM 2397 C C . GLU B 1 36 ? 10.227 5.426 -13.828 1 97.06 36 GLU B C 1
ATOM 2399 O O . GLU B 1 36 ? 9.414 4.695 -13.258 1 97.06 36 GLU B O 1
ATOM 2404 N N . THR B 1 37 ? 11.531 5.41 -13.578 1 97.56 37 THR B N 1
ATOM 2405 C CA . THR B 1 37 ? 12.078 4.547 -12.539 1 97.56 37 THR B CA 1
ATOM 2406 C C . THR B 1 37 ? 11.594 4.98 -11.156 1 97.56 37 THR B C 1
ATOM 2408 O O . THR B 1 37 ? 11.266 4.141 -10.32 1 97.56 37 THR B O 1
ATOM 2411 N N . MET B 1 38 ? 11.594 6.297 -10.883 1 98.38 38 MET B N 1
ATOM 2412 C CA . MET B 1 38 ? 11.102 6.809 -9.609 1 98.38 38 MET B CA 1
ATOM 2413 C C . MET B 1 38 ? 9.656 6.383 -9.383 1 98.38 38 MET B C 1
ATOM 2415 O O . MET B 1 38 ? 9.289 5.992 -8.273 1 98.38 38 MET B O 1
ATOM 2419 N N . LEU B 1 39 ? 8.852 6.473 -10.438 1 97.94 39 LEU B N 1
ATOM 2420 C CA . LEU B 1 39 ? 7.457 6.055 -10.344 1 97.94 39 LEU B CA 1
ATOM 2421 C C . LEU B 1 39 ? 7.355 4.559 -10.047 1 97.94 39 LEU B C 1
ATOM 2423 O O . LEU B 1 39 ? 6.527 4.137 -9.242 1 97.94 39 LEU B O 1
ATOM 2427 N N . ALA B 1 40 ? 8.156 3.729 -10.68 1 97.31 40 ALA B N 1
ATOM 2428 C CA . ALA B 1 40 ? 8.172 2.289 -10.43 1 97.31 40 ALA B CA 1
ATOM 2429 C C . ALA B 1 40 ? 8.547 1.988 -8.984 1 97.31 40 ALA B C 1
ATOM 2431 O O . ALA B 1 40 ? 7.941 1.12 -8.344 1 97.31 40 ALA B O 1
ATOM 2432 N N . ILE B 1 41 ? 9.523 2.74 -8.469 1 98.12 41 ILE B N 1
ATOM 2433 C CA . ILE B 1 41 ? 9.969 2.57 -7.09 1 98.12 41 ILE B CA 1
ATOM 2434 C C . ILE B 1 41 ? 8.836 2.949 -6.137 1 98.12 41 ILE B C 1
ATOM 2436 O O . ILE B 1 41 ? 8.586 2.248 -5.152 1 98.12 41 ILE B O 1
ATOM 2440 N N . ALA B 1 42 ? 8.188 4.066 -6.43 1 97.94 42 ALA B N 1
ATOM 2441 C CA . ALA B 1 42 ? 7.062 4.492 -5.598 1 97.94 42 ALA B CA 1
ATOM 2442 C C . ALA B 1 42 ? 5.984 3.414 -5.543 1 97.94 42 ALA B C 1
ATOM 2444 O O . ALA B 1 42 ? 5.43 3.133 -4.477 1 97.94 42 ALA B O 1
ATOM 2445 N N . GLY B 1 43 ? 5.648 2.857 -6.715 1 96.25 43 GLY B N 1
ATOM 2446 C CA . GLY B 1 43 ? 4.711 1.746 -6.766 1 96.25 43 GLY B CA 1
ATOM 2447 C C . GLY B 1 43 ? 5.176 0.538 -5.973 1 96.25 43 GLY B C 1
ATOM 2448 O O . GLY B 1 43 ? 4.375 -0.128 -5.316 1 96.25 43 GLY B O 1
ATOM 2449 N N . GLU B 1 44 ? 6.492 0.25 -6.031 1 96.5 44 GLU B N 1
ATOM 2450 C CA . GLU B 1 44 ? 7.109 -0.876 -5.336 1 96.5 44 GLU B CA 1
ATOM 2451 C C . GLU B 1 44 ? 7.008 -0.714 -3.824 1 96.5 44 GLU B C 1
ATOM 2453 O O . GLU B 1 44 ? 6.699 -1.672 -3.111 1 96.5 44 GLU B O 1
ATOM 2458 N N . LEU B 1 45 ? 7.285 0.468 -3.346 1 96.69 45 LEU B N 1
ATOM 2459 C CA . LEU B 1 45 ? 7.277 0.729 -1.911 1 96.69 45 LEU B CA 1
ATOM 2460 C C . LEU B 1 45 ? 5.848 0.869 -1.394 1 96.69 45 LEU B C 1
ATOM 2462 O O . LEU B 1 45 ? 5.586 0.629 -0.213 1 96.69 45 LEU B O 1
ATOM 2466 N N . ASN B 1 46 ? 4.949 1.272 -2.232 1 94.75 46 ASN B N 1
ATOM 2467 C CA . ASN B 1 46 ? 3.498 1.211 -2.08 1 94.75 46 ASN B CA 1
ATOM 2468 C C . ASN B 1 46 ? 3.033 1.963 -0.837 1 94.75 46 ASN B C 1
ATOM 2470 O O . ASN B 1 46 ? 2.219 1.452 -0.066 1 94.75 46 ASN B O 1
ATOM 2474 N N . LEU B 1 47 ? 3.621 3.051 -0.516 1 95.69 47 LEU B N 1
ATOM 2475 C CA . LEU B 1 47 ? 3.1 4.008 0.456 1 95.69 47 LEU B CA 1
ATOM 2476 C C . LEU B 1 47 ? 2.398 5.164 -0.244 1 95.69 47 LEU B C 1
ATOM 2478 O O . LEU B 1 47 ? 2.473 5.293 -1.468 1 95.69 47 LEU B O 1
ATOM 2482 N N . SER B 1 48 ? 1.629 5.934 0.503 1 94.56 48 SER B N 1
ATOM 2483 C CA . SER B 1 48 ? 0.885 7.031 -0.107 1 94.56 48 SER B CA 1
ATOM 2484 C C . SER B 1 48 ? 1.811 7.961 -0.886 1 94.56 48 SER B C 1
ATOM 2486 O O . SER B 1 48 ? 1.469 8.414 -1.981 1 94.56 48 SER B O 1
ATOM 2488 N N . GLU B 1 49 ? 3.016 8.227 -0.253 1 97.44 49 GLU B N 1
ATOM 2489 C CA . GLU B 1 49 ? 3.992 9.031 -0.984 1 97.44 49 GLU B CA 1
ATOM 2490 C C . GLU B 1 49 ? 5.41 8.508 -0.775 1 97.44 49 GLU B C 1
ATOM 2492 O O . GLU B 1 49 ? 5.738 8 0.302 1 97.44 49 GLU B O 1
ATOM 2497 N N . THR B 1 50 ? 6.18 8.641 -1.746 1 98.69 50 THR B N 1
ATOM 2498 C CA . THR B 1 50 ? 7.625 8.445 -1.737 1 98.69 50 THR B CA 1
ATOM 2499 C C . THR B 1 50 ? 8.352 9.727 -2.135 1 98.69 50 THR B C 1
ATOM 2501 O O . THR B 1 50 ? 8.062 10.312 -3.178 1 98.69 50 THR B O 1
ATOM 2504 N N . ALA B 1 51 ? 9.234 10.164 -1.276 1 98.88 51 ALA B N 1
ATOM 2505 C CA . ALA B 1 51 ? 10.062 11.32 -1.578 1 98.88 51 ALA B CA 1
ATOM 2506 C C . ALA B 1 51 ? 11.453 10.891 -2.049 1 98.88 51 ALA B C 1
ATOM 2508 O O . ALA B 1 51 ? 12.125 10.102 -1.38 1 98.88 51 ALA B O 1
ATOM 2509 N N . PHE B 1 52 ? 11.844 11.328 -3.203 1 98.88 52 PHE B N 1
ATOM 2510 C CA . PHE B 1 52 ? 13.227 11.219 -3.672 1 98.88 52 PHE B CA 1
ATOM 2511 C C . PHE B 1 52 ? 14 12.5 -3.363 1 98.88 52 PHE B C 1
ATOM 2513 O O . PHE B 1 52 ? 13.578 13.594 -3.738 1 98.88 52 PHE B O 1
ATOM 2520 N N . VAL B 1 53 ? 15.133 12.336 -2.689 1 98.69 53 VAL B N 1
ATOM 2521 C CA . VAL B 1 53 ? 15.773 13.547 -2.184 1 98.69 53 VAL B CA 1
ATOM 2522 C C . VAL B 1 53 ? 17.281 13.453 -2.385 1 98.69 53 VAL B C 1
ATOM 2524 O O . VAL B 1 53 ? 17.875 12.383 -2.225 1 98.69 53 VAL B O 1
ATOM 2527 N N . TRP B 1 54 ? 17.906 14.477 -2.812 1 98.19 54 TRP B N 1
ATOM 2528 C CA . TRP B 1 54 ? 19.359 14.617 -2.857 1 98.19 54 TRP B CA 1
ATOM 2529 C C . TRP B 1 54 ? 19.766 16.062 -2.615 1 98.19 54 TRP B C 1
ATOM 2531 O O . TRP B 1 54 ? 18.969 16.984 -2.754 1 98.19 54 TRP B O 1
ATOM 2541 N N . SER B 1 55 ? 20.969 16.219 -2.129 1 97.12 55 SER B N 1
ATOM 2542 C CA . SER B 1 55 ? 21.5 17.547 -1.838 1 97.12 55 SER B CA 1
ATOM 2543 C C . SER B 1 55 ? 21.719 18.359 -3.117 1 97.12 55 SER B C 1
ATOM 2545 O O . SER B 1 55 ? 22.141 17.797 -4.133 1 97.12 55 SER B O 1
ATOM 2547 N N . GLU B 1 56 ? 21.406 19.531 -3.051 1 94.06 56 GLU B N 1
ATOM 2548 C CA . GLU B 1 56 ? 21.766 20.531 -4.047 1 94.06 56 GLU B CA 1
ATOM 2549 C C . GLU B 1 56 ? 22.422 21.734 -3.396 1 94.06 56 GLU B C 1
ATOM 2551 O O . GLU B 1 56 ? 22.453 21.859 -2.17 1 94.06 56 GLU B O 1
ATOM 2556 N N . LYS B 1 57 ? 23.172 22.547 -4.152 1 84.75 57 LYS B N 1
ATOM 2557 C CA . LYS B 1 57 ? 24.047 23.609 -3.686 1 84.75 57 LYS B CA 1
ATOM 2558 C C . LYS B 1 57 ? 23.406 24.391 -2.541 1 84.75 57 LYS B C 1
ATOM 2560 O O . LYS B 1 57 ? 24.062 24.672 -1.532 1 84.75 57 LYS B O 1
ATOM 2565 N N . GLU B 1 58 ? 22.203 24.828 -2.502 1 88.38 58 GLU B N 1
ATOM 2566 C CA . GLU B 1 58 ? 21.609 25.688 -1.481 1 88.38 58 GLU B CA 1
ATOM 2567 C C . GLU B 1 58 ? 20.531 24.938 -0.694 1 88.38 58 GLU B C 1
ATOM 2569 O O . GLU B 1 58 ? 19.734 25.562 0.02 1 88.38 58 GLU B O 1
ATOM 2574 N N . GLY B 1 59 ? 20.469 23.594 -0.811 1 96.69 59 GLY B N 1
ATOM 2575 C CA . GLY B 1 59 ? 19.438 22.859 -0.104 1 96.69 59 GLY B CA 1
ATOM 2576 C C . GLY B 1 59 ? 19.266 21.438 -0.617 1 96.69 59 GLY B C 1
ATOM 2577 O O . GLY B 1 59 ? 20.25 20.75 -0.876 1 96.69 59 GLY B O 1
ATOM 2578 N N . PHE B 1 60 ? 18 21.062 -0.602 1 98.5 60 PHE B N 1
ATOM 2579 C CA . PHE B 1 60 ? 17.688 19.703 -1.021 1 98.5 60 PHE B CA 1
ATOM 2580 C C . PHE B 1 60 ? 16.641 19.703 -2.133 1 98.5 60 PHE B C 1
ATOM 2582 O O . PHE B 1 60 ? 15.617 20.391 -2.031 1 98.5 60 PHE B O 1
ATOM 2589 N N . ARG B 1 61 ? 16.938 19.047 -3.244 1 98.12 61 ARG B N 1
ATOM 2590 C CA . ARG B 1 61 ? 15.906 18.719 -4.223 1 98.12 61 ARG B CA 1
ATOM 2591 C C . ARG B 1 61 ? 15.039 17.547 -3.746 1 98.12 61 ARG B C 1
ATOM 2593 O O . ARG B 1 61 ? 15.562 16.547 -3.266 1 98.12 61 ARG B O 1
ATOM 2600 N N . VAL B 1 62 ? 13.773 17.766 -3.787 1 98.44 62 VAL B N 1
ATOM 2601 C CA . VAL B 1 62 ? 12.844 16.703 -3.389 1 98.44 62 VAL B CA 1
ATOM 2602 C C . VAL B 1 62 ? 11.781 16.516 -4.465 1 98.44 62 VAL B C 1
ATOM 2604 O O . VAL B 1 62 ? 11.148 17.484 -4.898 1 98.44 62 VAL B O 1
ATOM 2607 N N . ARG B 1 63 ? 11.594 15.328 -4.945 1 98.56 63 ARG B N 1
ATOM 2608 C CA . ARG B 1 63 ? 10.508 14.938 -5.844 1 98.56 63 ARG B CA 1
ATOM 2609 C C . ARG B 1 63 ? 9.555 13.969 -5.16 1 98.56 63 ARG B C 1
ATOM 2611 O O . ARG B 1 63 ? 9.984 12.984 -4.555 1 98.56 63 ARG B O 1
ATOM 2618 N N . PHE B 1 64 ? 8.305 14.242 -5.215 1 98.44 64 PHE B N 1
ATOM 2619 C CA . PHE B 1 64 ? 7.297 13.438 -4.539 1 98.44 64 PHE B CA 1
ATOM 2620 C C . PHE B 1 64 ? 6.512 12.594 -5.539 1 98.44 64 PHE B C 1
ATOM 2622 O O . PHE B 1 64 ? 6.098 13.094 -6.586 1 98.44 64 PHE B O 1
ATOM 2629 N N . PHE B 1 65 ? 6.262 11.344 -5.191 1 98.38 65 PHE B N 1
ATOM 2630 C CA . PHE B 1 65 ? 5.496 10.43 -6.035 1 98.38 65 PHE B CA 1
ATOM 2631 C C . PHE B 1 65 ? 4.465 9.664 -5.211 1 98.38 65 PHE B C 1
ATOM 2633 O O . PHE B 1 65 ? 4.777 9.172 -4.125 1 98.38 65 PHE B O 1
ATOM 2640 N N . THR B 1 66 ? 3.203 9.625 -5.633 1 96.5 66 THR B N 1
ATOM 2641 C CA . THR B 1 66 ? 2.307 8.523 -5.289 1 96.5 66 THR B CA 1
ATOM 2642 C C . THR B 1 66 ? 2.619 7.289 -6.125 1 96.5 66 THR B C 1
ATOM 2644 O O . THR B 1 66 ? 3.441 7.348 -7.043 1 96.5 66 THR B O 1
ATOM 2647 N N . PRO B 1 67 ? 1.993 6.137 -5.797 1 94.81 67 PRO B N 1
ATOM 2648 C CA . PRO B 1 67 ? 2.217 4.965 -6.648 1 94.81 67 PRO B CA 1
ATOM 2649 C C . PRO B 1 67 ? 1.77 5.191 -8.094 1 94.81 67 PRO B C 1
ATOM 2651 O O . PRO B 1 67 ? 2.213 4.48 -8.992 1 94.81 67 PRO B O 1
ATOM 2654 N N . GLY B 1 68 ? 0.954 6.293 -8.344 1 92.31 68 GLY B N 1
ATOM 2655 C CA . GLY B 1 68 ? 0.376 6.465 -9.664 1 92.31 68 GLY B CA 1
ATOM 2656 C C . GLY B 1 68 ? 0.948 7.652 -10.414 1 92.31 68 GLY B C 1
ATOM 2657 O O . GLY B 1 68 ? 0.862 7.719 -11.641 1 92.31 68 GLY B O 1
ATOM 2658 N N . ASP B 1 69 ? 1.54 8.531 -9.648 1 95.44 69 ASP B N 1
ATOM 2659 C CA . ASP B 1 69 ? 1.945 9.758 -10.336 1 95.44 69 ASP B CA 1
ATOM 2660 C C . ASP B 1 69 ? 2.891 10.586 -9.469 1 95.44 69 ASP B C 1
ATOM 2662 O O . ASP B 1 69 ? 2.975 10.375 -8.258 1 95.44 69 ASP B O 1
ATOM 2666 N N . GLU B 1 70 ? 3.607 11.508 -10.188 1 97.25 70 GLU B N 1
ATOM 2667 C CA . GLU B 1 70 ? 4.355 12.539 -9.469 1 97.25 70 GLU B CA 1
ATOM 2668 C C . GLU B 1 70 ? 3.436 13.672 -9.023 1 97.25 70 GLU B C 1
ATOM 2670 O O . GLU B 1 70 ? 2.518 14.055 -9.75 1 97.25 70 GLU B O 1
ATOM 2675 N N . ILE B 1 71 ? 3.633 14.188 -7.844 1 95.69 71 ILE B N 1
ATOM 2676 C CA . ILE B 1 71 ? 2.83 15.305 -7.348 1 95.69 71 ILE B CA 1
ATOM 2677 C C . ILE B 1 71 ? 3.744 16.453 -6.934 1 95.69 71 ILE B C 1
ATOM 2679 O O . ILE B 1 71 ? 4.93 16.25 -6.664 1 95.69 71 ILE B O 1
ATOM 2683 N N . PRO B 1 72 ? 3.266 17.609 -6.887 1 94.88 72 PRO B N 1
ATOM 2684 C CA . PRO B 1 72 ? 4.137 18.766 -6.703 1 94.88 72 PRO B CA 1
ATOM 2685 C C . PRO B 1 72 ? 4.648 18.906 -5.27 1 94.88 72 PRO B C 1
ATOM 2687 O O . PRO B 1 72 ? 5.762 19.391 -5.055 1 94.88 72 PRO B O 1
ATOM 2690 N N . LEU B 1 73 ? 3.82 18.562 -4.332 1 94 73 LEU B N 1
ATOM 2691 C CA . LEU B 1 73 ? 4.156 18.75 -2.924 1 94 73 LEU B CA 1
ATOM 2692 C C . LEU B 1 73 ? 3.357 17.797 -2.043 1 94 73 LEU B C 1
ATOM 2694 O O . LEU B 1 73 ? 2.199 17.5 -2.336 1 94 73 LEU B O 1
ATOM 2698 N N . CYS B 1 74 ? 3.951 17.406 -0.999 1 95.25 74 CYS B N 1
ATOM 2699 C CA . CYS B 1 74 ? 3.281 16.609 0.028 1 95.25 74 CYS B CA 1
ATOM 2700 C C . CYS B 1 74 ? 3.795 16.969 1.416 1 95.25 74 CYS B C 1
ATOM 2702 O O . CYS B 1 74 ? 4.988 16.844 1.696 1 95.25 74 CYS B O 1
ATOM 2704 N N . GLY B 1 75 ? 2.92 17.359 2.283 1 96.06 75 GLY B N 1
ATOM 2705 C CA . GLY B 1 75 ? 3.289 17.844 3.602 1 96.06 75 GLY B CA 1
ATOM 2706 C C . GLY B 1 75 ? 3.889 16.766 4.488 1 96.06 75 GLY B C 1
ATOM 2707 O O . GLY B 1 75 ? 5.023 16.906 4.957 1 96.06 75 GLY B O 1
ATOM 2708 N N . HIS B 1 76 ? 3.168 15.633 4.648 1 97.62 76 HIS B N 1
ATOM 2709 C CA . HIS B 1 76 ? 3.654 14.625 5.586 1 97.62 76 HIS B CA 1
ATOM 2710 C C . HIS B 1 76 ? 4.957 14 5.098 1 97.62 76 HIS B C 1
ATOM 2712 O O . HIS B 1 76 ? 5.832 13.672 5.902 1 97.62 76 HIS B O 1
ATOM 2718 N N . ALA B 1 77 ? 5.109 13.828 3.82 1 98.38 77 ALA B N 1
ATOM 2719 C CA . ALA B 1 77 ? 6.359 13.297 3.279 1 98.38 77 ALA B CA 1
ATOM 2720 C C . ALA B 1 77 ? 7.504 14.289 3.488 1 98.38 77 ALA B C 1
ATOM 2722 O O . ALA B 1 77 ? 8.664 13.883 3.621 1 98.38 77 ALA B O 1
ATOM 2723 N N . THR B 1 78 ? 7.172 15.594 3.477 1 98.62 78 THR B N 1
ATOM 2724 C CA . THR B 1 78 ? 8.18 16.594 3.789 1 98.62 78 THR B CA 1
ATOM 2725 C C . THR B 1 78 ? 8.641 16.469 5.238 1 98.62 78 THR B C 1
ATOM 2727 O O . THR B 1 78 ? 9.844 16.484 5.52 1 98.62 78 THR B O 1
ATOM 2730 N N . VAL B 1 79 ? 7.688 16.312 6.117 1 98.81 79 VAL B N 1
ATOM 2731 C CA . VAL B 1 79 ? 8.023 16.125 7.527 1 98.81 79 VAL B CA 1
ATOM 2732 C C . VAL B 1 79 ? 8.914 14.906 7.691 1 98.81 79 VAL B C 1
ATOM 2734 O O . VAL B 1 79 ? 9.961 14.969 8.344 1 98.81 79 VAL B O 1
ATOM 2737 N N . ALA B 1 80 ? 8.547 13.805 7.098 1 98.88 80 ALA B N 1
ATOM 2738 C CA . ALA B 1 80 ? 9.32 12.562 7.16 1 98.88 80 ALA B CA 1
ATOM 2739 C C . ALA B 1 80 ? 10.727 12.758 6.602 1 98.88 80 ALA B C 1
ATOM 2741 O O . ALA B 1 80 ? 11.711 12.359 7.227 1 98.88 80 ALA B O 1
ATOM 2742 N N . THR B 1 81 ? 10.82 13.414 5.453 1 98.88 81 THR B N 1
ATOM 2743 C CA . THR B 1 81 ? 12.078 13.586 4.734 1 98.88 81 THR B CA 1
ATOM 2744 C C . THR B 1 81 ? 13.047 14.438 5.539 1 98.88 81 THR B C 1
ATOM 2746 O O . THR B 1 81 ? 14.203 14.055 5.75 1 98.88 81 THR B O 1
ATOM 2749 N N . PHE B 1 82 ? 12.609 15.516 6.008 1 98.88 82 PHE B N 1
ATOM 2750 C CA . PHE B 1 82 ? 13.523 16.438 6.66 1 98.88 82 PHE B CA 1
ATOM 2751 C C . PHE B 1 82 ? 13.852 15.977 8.07 1 98.88 82 PHE B C 1
ATOM 2753 O O . PHE B 1 82 ? 14.93 16.266 8.594 1 98.88 82 PHE B O 1
ATOM 2760 N N . TYR B 1 83 ? 12.906 15.297 8.695 1 98.88 83 TYR B N 1
ATOM 2761 C CA . TYR B 1 83 ? 13.273 14.648 9.953 1 98.88 83 TYR B CA 1
ATOM 2762 C C . TYR B 1 83 ? 14.414 13.656 9.734 1 98.88 83 TYR B C 1
ATOM 2764 O O . TYR B 1 83 ? 15.375 13.633 10.508 1 98.88 83 TYR B O 1
ATOM 2772 N N . LEU B 1 84 ? 14.273 12.828 8.727 1 98.81 84 LEU B N 1
ATOM 2773 C CA . LEU B 1 84 ? 15.312 11.867 8.375 1 98.81 84 LEU B CA 1
ATOM 2774 C C . LEU B 1 84 ? 16.641 12.57 8.109 1 98.81 84 LEU B C 1
ATOM 2776 O O . LEU B 1 84 ? 17.672 12.172 8.641 1 98.81 84 LEU B O 1
ATOM 2780 N N . LEU B 1 85 ? 16.594 13.586 7.242 1 98.75 85 LEU B N 1
ATOM 2781 C CA . LEU B 1 85 ? 17.812 14.32 6.895 1 98.75 85 LEU B CA 1
ATOM 2782 C C . LEU B 1 85 ? 18.469 14.891 8.141 1 98.75 85 LEU B C 1
ATOM 2784 O O . LEU B 1 85 ? 19.703 14.867 8.266 1 98.75 85 LEU B O 1
ATOM 2788 N N . TRP B 1 86 ? 17.656 15.445 9.016 1 98.69 86 TRP B N 1
ATOM 2789 C CA . TRP B 1 86 ? 18.172 15.992 10.273 1 98.69 86 TRP B CA 1
ATOM 2790 C C . TRP B 1 86 ? 18.828 14.898 11.109 1 98.69 86 TRP B C 1
ATOM 2792 O O . TRP B 1 86 ? 19.922 15.094 11.641 1 98.69 86 TRP B O 1
ATOM 2802 N N . ARG B 1 87 ? 18.156 13.758 11.266 1 98.25 87 ARG B N 1
ATOM 2803 C CA . ARG B 1 87 ? 18.688 12.641 12.047 1 98.25 87 ARG B CA 1
ATOM 2804 C C . ARG B 1 87 ? 20 12.133 11.461 1 98.25 87 ARG B C 1
ATOM 2806 O O . ARG B 1 87 ? 20.875 11.672 12.195 1 98.25 87 ARG B O 1
ATOM 2813 N N . LEU B 1 88 ? 20.125 12.188 10.172 1 97.75 88 LEU B N 1
ATOM 2814 C CA . LEU B 1 88 ? 21.328 11.711 9.484 1 97.75 88 LEU B CA 1
ATOM 2815 C C . LEU B 1 88 ? 22.422 12.773 9.508 1 97.75 88 LEU B C 1
ATOM 2817 O O . LEU B 1 88 ? 23.531 12.539 9 1 97.75 88 LEU B O 1
ATOM 2821 N N . GLY B 1 89 ? 22.125 13.961 9.992 1 97.5 89 GLY B N 1
ATOM 2822 C CA . GLY B 1 89 ? 23.094 15.047 10.078 1 97.5 89 GLY B CA 1
ATOM 2823 C C . GLY B 1 89 ? 23.234 15.812 8.773 1 97.5 89 GLY B C 1
ATOM 2824 O O . GLY B 1 89 ? 24.188 16.578 8.602 1 97.5 89 GLY B O 1
ATOM 2825 N N . MET B 1 90 ? 22.344 15.617 7.844 1 97.44 90 MET B N 1
ATOM 2826 C CA . MET B 1 90 ? 22.406 16.266 6.539 1 97.44 90 MET B CA 1
ATOM 2827 C C . MET B 1 90 ? 21.688 17.609 6.566 1 97.44 90 MET B C 1
ATOM 2829 O O . MET B 1 90 ? 22.078 18.547 5.855 1 97.44 90 MET B O 1
ATOM 2833 N N . ALA B 1 91 ? 20.578 17.734 7.32 1 97.62 91 ALA B N 1
ATOM 2834 C CA . ALA B 1 91 ? 19.875 18.984 7.547 1 97.62 91 ALA B CA 1
ATOM 2835 C C . ALA B 1 91 ? 20.156 19.531 8.938 1 97.62 91 ALA B C 1
ATOM 2837 O O . ALA B 1 91 ? 20.578 18.797 9.828 1 97.62 91 ALA B O 1
ATOM 2838 N N . LYS B 1 92 ? 19.984 20.734 9.109 1 96.19 92 LYS B N 1
ATOM 2839 C CA . LYS B 1 92 ? 20.344 21.375 10.375 1 96.19 92 LYS B CA 1
ATOM 2840 C C . LYS B 1 92 ? 19.109 21.922 11.094 1 96.19 92 LYS B C 1
ATOM 2842 O O . LYS B 1 92 ? 18.062 22.141 10.469 1 96.19 92 LYS B O 1
ATOM 2847 N N . GLU B 1 93 ? 19.297 22.125 12.375 1 97.94 93 GLU B N 1
ATOM 2848 C CA . GLU B 1 93 ? 18.297 22.891 13.117 1 97.94 93 GLU B CA 1
ATOM 2849 C C . GLU B 1 93 ? 18.156 24.297 12.547 1 97.94 93 GLU B C 1
ATOM 2851 O O . GLU B 1 93 ? 19.156 24.938 12.219 1 97.94 93 GLU B O 1
ATOM 2856 N N . GLY B 1 94 ? 16.922 24.734 12.5 1 98.19 94 GLY B N 1
ATOM 2857 C CA . GLY B 1 94 ? 16.672 26.016 11.859 1 98.19 94 GLY B CA 1
ATOM 2858 C C . GLY B 1 94 ? 16.094 25.875 10.461 1 98.19 94 GLY B C 1
ATOM 2859 O O . GLY B 1 94 ? 15.445 24.875 10.148 1 98.19 94 GLY B O 1
ATOM 2860 N N . MET B 1 95 ? 16.281 26.938 9.672 1 98 95 MET B N 1
ATOM 2861 C CA . MET B 1 95 ? 15.664 27 8.352 1 98 95 MET B CA 1
ATOM 2862 C C . MET B 1 95 ? 16.469 26.219 7.324 1 98 95 MET B C 1
ATOM 2864 O O . MET B 1 95 ? 17.688 26.375 7.238 1 98 95 MET B O 1
ATOM 2868 N N . ASN B 1 96 ? 15.859 25.312 6.625 1 98.12 96 ASN B N 1
ATOM 2869 C CA . ASN B 1 96 ? 16.391 24.578 5.477 1 98.12 96 ASN B CA 1
ATOM 2870 C C . ASN B 1 96 ? 15.609 24.906 4.203 1 98.12 96 ASN B C 1
ATOM 2872 O O . ASN B 1 96 ? 14.492 25.422 4.266 1 98.12 96 ASN B O 1
ATOM 2876 N N . LYS B 1 97 ? 16.25 24.656 3.086 1 97.81 97 LYS B N 1
ATOM 2877 C CA . LYS B 1 97 ? 15.617 24.938 1.799 1 97.81 97 LYS B CA 1
ATOM 2878 C C . LYS B 1 97 ? 15.266 23.656 1.058 1 97.81 97 LYS B C 1
ATOM 2880 O O . LYS B 1 97 ? 16.109 22.766 0.913 1 97.81 97 LYS B O 1
ATOM 2885 N N . MET B 1 98 ? 14.047 23.562 0.637 1 97.81 98 MET B N 1
ATOM 2886 C CA . MET B 1 98 ? 13.578 22.469 -0.212 1 97.81 98 MET B CA 1
ATOM 2887 C C . MET B 1 98 ? 13.211 22.984 -1.6 1 97.81 98 MET B C 1
ATOM 2889 O O . MET B 1 98 ? 12.523 24 -1.73 1 97.81 98 MET B O 1
ATOM 2893 N N . ILE B 1 99 ? 13.711 22.344 -2.604 1 97.12 99 ILE B N 1
ATOM 2894 C CA . ILE B 1 99 ? 13.352 22.641 -3.984 1 97.12 99 ILE B CA 1
ATOM 2895 C C . ILE B 1 99 ? 12.484 21.516 -4.543 1 97.12 99 ILE B C 1
ATOM 2897 O O . ILE B 1 99 ? 12.938 20.375 -4.648 1 97.12 99 ILE B O 1
ATOM 2901 N N . SER B 1 100 ? 11.281 21.797 -4.785 1 95.31 100 SER B N 1
ATOM 2902 C CA . SER B 1 100 ? 10.336 20.828 -5.348 1 95.31 100 SER B CA 1
ATOM 2903 C C . SER B 1 100 ? 9.711 21.344 -6.637 1 95.31 100 SER B C 1
ATOM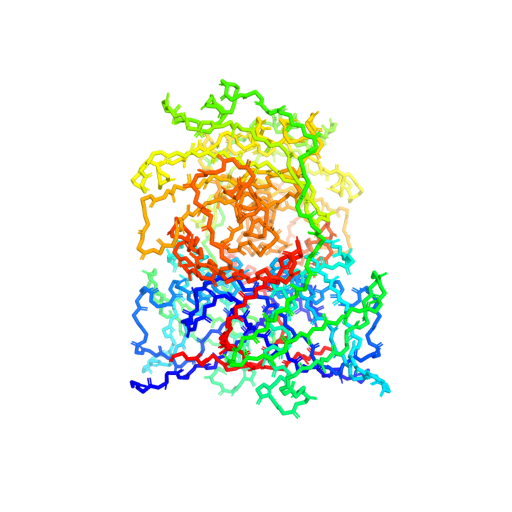 2905 O O . SER B 1 100 ? 10.188 22.344 -7.203 1 95.31 100 SER B O 1
ATOM 2907 N N . LYS B 1 101 ? 8.711 20.672 -7.172 1 93.62 101 LYS B N 1
ATOM 2908 C CA . LYS B 1 101 ? 8.039 21.078 -8.398 1 93.62 101 LYS B CA 1
ATOM 2909 C C . LYS B 1 101 ? 7.336 22.422 -8.227 1 93.62 101 LYS B C 1
ATOM 2911 O O . LYS B 1 101 ? 7.098 23.125 -9.203 1 93.62 101 LYS B O 1
ATOM 2916 N N . VAL B 1 102 ? 7.051 22.766 -6.949 1 92.12 102 VAL B N 1
ATOM 2917 C CA . VAL B 1 102 ? 6.344 24.016 -6.699 1 92.12 102 VAL B CA 1
ATOM 2918 C C . VAL B 1 102 ? 7.348 25.141 -6.449 1 92.12 102 VAL B C 1
ATOM 2920 O O . VAL B 1 102 ? 6.961 26.281 -6.168 1 92.12 102 VAL B O 1
ATOM 2923 N N . GLY B 1 103 ? 8.602 24.906 -6.578 1 93.5 103 GLY B N 1
ATOM 2924 C CA . GLY B 1 103 ? 9.633 25.906 -6.344 1 93.5 103 GLY B CA 1
ATOM 2925 C C . GLY B 1 103 ? 10.352 25.719 -5.023 1 93.5 103 GLY B C 1
ATOM 2926 O O . GLY B 1 103 ? 10.422 24.609 -4.492 1 93.5 103 GLY B O 1
ATOM 2927 N N . GLU B 1 104 ? 10.938 26.828 -4.594 1 95.25 104 GLU B N 1
ATOM 2928 C CA . GLU B 1 104 ? 11.695 26.812 -3.346 1 95.25 104 GLU B CA 1
ATOM 2929 C C . GLU B 1 104 ? 10.781 27.031 -2.143 1 95.25 104 GLU B C 1
ATOM 2931 O O . GLU B 1 104 ? 9.938 27.922 -2.15 1 95.25 104 GLU B O 1
ATOM 2936 N N . LEU B 1 105 ? 10.953 26.188 -1.166 1 95.38 105 LEU B N 1
ATOM 2937 C CA . LEU B 1 105 ? 10.18 26.281 0.07 1 95.38 105 LEU B CA 1
ATOM 2938 C C . LEU B 1 105 ? 11.094 26.219 1.287 1 95.38 105 LEU B C 1
ATOM 2940 O O . LEU B 1 105 ? 12.062 25.438 1.302 1 95.38 105 LEU B O 1
ATOM 2944 N N . ASP B 1 106 ? 10.766 27 2.258 1 96.44 106 ASP B N 1
ATOM 2945 C CA . ASP B 1 106 ? 11.484 26.938 3.527 1 96.44 106 ASP B CA 1
ATOM 2946 C C . ASP B 1 106 ? 10.914 25.828 4.422 1 96.44 106 ASP B C 1
ATOM 2948 O O . ASP B 1 106 ? 9.695 25.703 4.547 1 96.44 106 ASP B O 1
ATOM 2952 N N . VAL B 1 107 ? 11.766 25.047 4.973 1 98.44 107 VAL B N 1
ATOM 2953 C CA . VAL B 1 107 ? 11.422 24.031 5.953 1 98.44 107 VAL B CA 1
ATOM 2954 C C . VAL B 1 107 ? 12.148 24.312 7.27 1 98.44 107 VAL B C 1
ATOM 2956 O O . VAL B 1 107 ? 13.375 24.391 7.297 1 98.44 107 VAL B O 1
ATOM 2959 N N . LEU B 1 108 ? 11.391 24.469 8.312 1 98.81 108 LEU B N 1
ATOM 2960 C CA . LEU B 1 108 ? 11.977 24.75 9.617 1 98.81 108 LEU B CA 1
ATOM 2961 C C . LEU B 1 108 ? 12.109 23.484 10.445 1 98.81 108 LEU B C 1
ATOM 2963 O O . LEU B 1 108 ? 11.164 22.703 10.562 1 98.81 108 LEU B O 1
ATOM 2967 N N . ILE B 1 109 ? 13.258 23.219 10.938 1 98.75 109 ILE B N 1
ATOM 2968 C CA . ILE B 1 109 ? 13.469 22.188 11.938 1 98.75 109 ILE B CA 1
ATOM 2969 C C . ILE B 1 109 ? 13.742 22.828 13.297 1 98.75 109 ILE B C 1
ATOM 2971 O O . ILE B 1 109 ? 14.711 23.594 13.445 1 98.75 109 ILE B O 1
ATOM 2975 N N . LYS B 1 110 ? 12.898 22.562 14.195 1 98.44 110 LYS B N 1
ATOM 2976 C CA . LYS B 1 110 ? 13.023 23.141 15.531 1 98.44 110 LYS B CA 1
ATOM 2977 C C . LYS B 1 110 ? 12.484 22.188 16.594 1 98.44 110 LYS B C 1
ATOM 2979 O O . LYS B 1 110 ? 11.367 21.672 16.453 1 98.44 110 LYS B O 1
ATOM 2984 N N . ASP B 1 111 ? 13.25 21.922 17.719 1 97 111 ASP B N 1
ATOM 2985 C CA . ASP B 1 111 ? 12.836 21.094 18.844 1 97 111 ASP B CA 1
ATOM 2986 C C . ASP B 1 111 ? 12.367 19.719 18.359 1 97 111 ASP B C 1
ATOM 2988 O O . ASP B 1 111 ? 11.266 19.281 18.703 1 97 111 ASP B O 1
ATOM 2992 N N . ARG B 1 112 ? 12.984 19.141 17.453 1 96.81 112 ARG B N 1
ATOM 2993 C CA . ARG B 1 112 ? 12.797 17.781 16.938 1 96.81 112 ARG B CA 1
ATOM 2994 C C . ARG B 1 112 ? 11.547 17.688 16.078 1 96.81 112 ARG B C 1
ATOM 2996 O O . ARG B 1 112 ? 11.039 16.594 15.82 1 96.81 112 ARG B O 1
ATOM 3003 N N . LYS B 1 113 ? 11.094 18.812 15.695 1 98.81 113 LYS B N 1
ATOM 3004 C CA . LYS B 1 113 ? 9.922 18.859 14.82 1 98.81 113 LYS B CA 1
ATOM 3005 C C . LYS B 1 113 ? 10.25 19.531 13.492 1 98.81 113 LYS B C 1
ATOM 3007 O O . LYS B 1 113 ? 11.109 20.406 13.43 1 98.81 113 LYS B O 1
ATOM 3012 N N . VAL B 1 114 ? 9.641 19.094 12.461 1 98.94 114 VAL B N 1
ATOM 3013 C CA . VAL B 1 114 ? 9.719 19.703 11.125 1 98.94 114 VAL B CA 1
ATOM 3014 C C . VAL B 1 114 ? 8.461 20.516 10.859 1 98.94 114 VAL B C 1
ATOM 3016 O O . VAL B 1 114 ? 7.34 20.031 11.047 1 98.94 114 VAL B O 1
ATOM 3019 N N . TRP B 1 115 ? 8.664 21.766 10.422 1 98.81 115 TRP B N 1
ATOM 3020 C CA . TRP B 1 115 ? 7.551 22.703 10.25 1 98.81 115 TRP B CA 1
ATOM 3021 C C . TRP B 1 115 ? 7.492 23.234 8.82 1 98.81 115 TRP B C 1
ATOM 3023 O O . TRP B 1 115 ? 8.523 23.547 8.227 1 98.81 115 TRP B O 1
ATOM 3033 N N . LEU B 1 116 ? 6.324 23.359 8.312 1 98.25 116 LEU B N 1
ATOM 3034 C CA . LEU B 1 116 ? 6.031 24.016 7.047 1 98.25 116 LEU B CA 1
ATOM 3035 C C . LEU B 1 116 ? 5.055 25.172 7.25 1 98.25 116 LEU B C 1
ATOM 3037 O O . LEU B 1 116 ? 4.094 25.047 8.008 1 98.25 116 LEU B O 1
ATOM 3041 N N . LYS B 1 117 ? 5.363 26.25 6.594 1 97.31 117 LYS B N 1
ATOM 3042 C CA . LYS B 1 117 ? 4.477 27.406 6.648 1 97.31 117 LYS B CA 1
ATOM 3043 C C . LYS B 1 117 ? 3.375 27.312 5.598 1 97.31 117 LYS B C 1
ATOM 3045 O O . LYS B 1 117 ? 3.643 26.969 4.441 1 97.31 117 LYS B O 1
ATOM 3050 N N . GLN B 1 118 ? 2.168 27.531 6.004 1 97.31 118 GLN B N 1
ATOM 3051 C CA . GLN B 1 118 ? 1.043 27.531 5.074 1 97.31 118 GLN B CA 1
ATOM 3052 C C . GLN B 1 118 ? 0.517 28.953 4.855 1 97.31 118 GLN B C 1
ATOM 3054 O O . GLN B 1 118 ? 0.939 29.891 5.535 1 97.31 118 GLN B O 1
ATOM 3059 N N . LEU B 1 119 ? -0.321 29.125 3.828 1 97.5 119 LEU B N 1
ATOM 3060 C CA . LEU B 1 119 ? -0.978 30.406 3.588 1 97.5 119 LEU B CA 1
ATOM 3061 C C . LEU B 1 119 ? -2.006 30.703 4.676 1 97.5 119 LEU B C 1
ATOM 3063 O O . LEU B 1 119 ? -2.473 29.797 5.359 1 97.5 119 LEU B O 1
ATOM 3067 N N . PRO B 1 120 ? -2.285 31.984 4.855 1 98.44 120 PRO B N 1
ATOM 3068 C CA . PRO B 1 120 ? -3.344 32.281 5.816 1 98.44 120 PRO B CA 1
ATOM 3069 C C . PRO B 1 120 ? -4.66 31.594 5.496 1 98.44 120 PRO B C 1
ATOM 3071 O O . PRO B 1 120 ? -5.062 31.531 4.332 1 98.44 120 PRO B O 1
ATOM 3074 N N . PRO B 1 121 ? -5.258 31.016 6.5 1 98.5 121 PRO B N 1
ATOM 3075 C CA . PRO B 1 121 ? -6.535 30.344 6.262 1 98.5 121 PRO B CA 1
ATOM 3076 C C . PRO B 1 121 ? -7.602 31.281 5.691 1 98.5 121 PRO B C 1
ATOM 3078 O O . PRO B 1 121 ? -7.738 32.406 6.152 1 98.5 121 PRO B O 1
ATOM 3081 N N . LYS B 1 122 ? -8.297 30.797 4.703 1 98.31 122 LYS B N 1
ATOM 3082 C CA . LYS B 1 122 ? -9.367 31.547 4.062 1 98.31 122 LYS B CA 1
ATOM 3083 C C . LYS B 1 122 ? -10.625 30.688 3.918 1 98.31 122 LYS B C 1
ATOM 3085 O O . LYS B 1 122 ? -10.547 29.5 3.592 1 98.31 122 LYS B O 1
ATOM 3090 N N . ILE B 1 123 ? -11.742 31.344 4.184 1 98.5 123 ILE B N 1
ATOM 3091 C CA . ILE B 1 123 ? -13.023 30.719 3.877 1 98.5 123 ILE B CA 1
ATOM 3092 C C . ILE B 1 123 ? -13.336 30.891 2.395 1 98.5 123 ILE B C 1
ATOM 3094 O O . ILE B 1 123 ? -13.312 32 1.873 1 98.5 123 ILE B O 1
ATOM 3098 N N . ILE B 1 124 ? -13.648 29.766 1.771 1 98.44 124 ILE B N 1
ATOM 3099 C CA . ILE B 1 124 ? -13.891 29.891 0.338 1 98.44 124 ILE B CA 1
ATOM 3100 C C . ILE B 1 124 ? -15.328 29.469 0.023 1 98.44 124 ILE B C 1
ATOM 3102 O O . ILE B 1 124 ? -15.75 29.516 -1.133 1 98.44 124 ILE B O 1
ATOM 3106 N N . GLY B 1 125 ? -16.078 28.984 1.031 1 98.25 125 GLY B N 1
ATOM 3107 C CA . GLY B 1 125 ? -17.469 28.641 0.832 1 98.25 125 GLY B CA 1
ATOM 3108 C C . GLY B 1 125 ? -18.109 27.984 2.049 1 98.25 125 GLY B C 1
ATOM 3109 O O . GLY B 1 125 ? -17.406 27.672 3.018 1 98.25 125 GLY B O 1
ATOM 3110 N N . GLU B 1 126 ? -19.453 27.969 1.94 1 98.44 126 GLU B N 1
ATOM 3111 C CA . GLU B 1 126 ? -20.219 27.234 2.947 1 98.44 126 GLU B CA 1
ATOM 3112 C C . GLU B 1 126 ? -20.688 25.875 2.41 1 98.44 126 GLU B C 1
ATOM 3114 O O . GLU B 1 126 ? -21.078 25.766 1.245 1 98.44 126 GLU B O 1
ATOM 3119 N N . LEU B 1 127 ? -20.578 24.891 3.295 1 98.81 127 LEU B N 1
ATOM 3120 C CA . LEU B 1 127 ? -20.984 23.562 2.898 1 98.81 127 LEU B CA 1
ATOM 3121 C C . LEU B 1 127 ? -22.359 23.219 3.467 1 98.81 127 LEU B C 1
ATOM 3123 O O . LEU B 1 127 ? -22.719 23.688 4.551 1 98.81 127 LEU B O 1
ATOM 3127 N N . ASN B 1 128 ? -23.125 22.453 2.697 1 98.62 128 ASN B N 1
ATOM 3128 C CA . ASN B 1 128 ? -24.422 21.984 3.172 1 98.62 128 ASN B CA 1
ATOM 3129 C C . ASN B 1 128 ? -24.266 20.953 4.285 1 98.62 128 ASN B C 1
ATOM 3131 O O . ASN B 1 128 ? -24.047 19.781 4.02 1 98.62 128 ASN B O 1
ATOM 3135 N N . ILE B 1 129 ? -24.531 21.422 5.457 1 98.31 129 ILE B N 1
ATOM 3136 C CA . ILE B 1 129 ? -24.266 20.609 6.637 1 98.31 129 ILE B CA 1
ATOM 3137 C C . ILE B 1 129 ? -25.25 19.438 6.684 1 98.31 129 ILE B C 1
ATOM 3139 O O . ILE B 1 129 ? -24.891 18.344 7.129 1 98.31 129 ILE B O 1
ATOM 3143 N N . GLU B 1 130 ? -26.453 19.594 6.191 1 98 130 GLU B N 1
ATOM 3144 C CA . GLU B 1 130 ? -27.438 18.516 6.172 1 98 130 GLU B CA 1
ATOM 3145 C C . GLU B 1 130 ? -27.031 17.422 5.188 1 98 130 GLU B C 1
ATOM 3147 O O . GLU B 1 130 ? -27.188 16.234 5.477 1 98 130 GLU B O 1
ATOM 3152 N N . GLU B 1 131 ? -26.562 17.891 4.141 1 98.31 131 GLU B N 1
ATOM 3153 C CA . GLU B 1 131 ? -26.078 16.922 3.16 1 98.31 131 GLU B CA 1
ATOM 3154 C C . GLU B 1 131 ? -24.891 16.141 3.705 1 98.31 131 GLU B C 1
ATOM 3156 O O . GLU B 1 131 ? -24.812 14.922 3.545 1 98.31 131 GLU B O 1
ATOM 3161 N N . LEU B 1 132 ? -23.969 16.797 4.363 1 98.44 132 LEU B N 1
ATOM 3162 C CA . LEU B 1 132 ? -22.797 16.156 4.945 1 98.44 132 LEU B CA 1
ATOM 3163 C C . LEU B 1 132 ? -23.203 15.141 6.008 1 98.44 132 LEU B C 1
ATOM 3165 O O . LEU B 1 132 ? -22.562 14.094 6.145 1 98.44 132 LEU B O 1
ATOM 3169 N N . LYS B 1 133 ? -24.188 15.531 6.742 1 97.81 133 LYS B N 1
ATOM 3170 C CA . LYS B 1 133 ? -24.703 14.641 7.773 1 97.81 133 LYS B CA 1
ATOM 3171 C C . LYS B 1 133 ? -25.078 13.281 7.184 1 97.81 133 LYS B C 1
ATOM 3173 O O . LYS B 1 133 ? -24.703 12.242 7.719 1 97.81 133 LYS B O 1
ATOM 3178 N N . GLY B 1 134 ? -25.797 13.336 6.109 1 97.81 134 GLY B N 1
ATOM 3179 C CA . GLY B 1 134 ? -26.203 12.117 5.426 1 97.81 134 GLY B CA 1
ATOM 3180 C C . GLY B 1 134 ? -25.031 11.344 4.84 1 97.81 134 GLY B C 1
ATOM 3181 O O . GLY B 1 134 ? -24.984 10.125 4.953 1 97.81 134 GLY B O 1
ATOM 3182 N N . ILE B 1 135 ? -24.125 12.008 4.305 1 98.56 135 ILE B N 1
ATOM 3183 C CA . ILE B 1 135 ? -22.969 11.414 3.635 1 98.56 135 ILE B CA 1
ATOM 3184 C C . ILE B 1 135 ? -22.062 10.734 4.664 1 98.56 135 ILE B C 1
ATOM 3186 O O . ILE B 1 135 ? -21.547 9.641 4.422 1 98.56 135 ILE B O 1
ATOM 3190 N N . LEU B 1 136 ? -21.922 11.367 5.855 1 98.5 136 LEU B N 1
ATOM 3191 C CA . LEU B 1 136 ? -21.016 10.875 6.887 1 98.5 136 LEU B CA 1
ATOM 3192 C C . LEU B 1 136 ? -21.703 9.828 7.754 1 98.5 136 LEU B C 1
ATOM 3194 O O . LEU B 1 136 ? -21.047 9.133 8.531 1 98.5 136 LEU B O 1
ATOM 3198 N N . GLY B 1 137 ? -23.016 9.711 7.637 1 97.69 137 GLY B N 1
ATOM 3199 C CA . GLY B 1 137 ? -23.781 8.719 8.375 1 97.69 137 GLY B CA 1
ATOM 3200 C C . GLY B 1 137 ? -23.891 9.031 9.852 1 97.69 137 GLY B C 1
ATOM 3201 O O . GLY B 1 137 ? -23.766 8.133 10.688 1 97.69 137 GLY B O 1
ATOM 3202 N N . VAL B 1 138 ? -23.969 10.258 10.18 1 97.69 138 VAL B N 1
ATOM 3203 C CA . VAL B 1 138 ? -24.031 10.656 11.586 1 97.69 138 VAL B CA 1
ATOM 3204 C C . VAL B 1 138 ? -25.344 11.391 11.852 1 97.69 138 VAL B C 1
ATOM 3206 O O . VAL B 1 138 ? -26 11.867 10.922 1 97.69 138 VAL B O 1
ATOM 3209 N N . LYS B 1 139 ? -25.75 11.5 13.094 1 94.62 139 LYS B N 1
ATOM 3210 C CA . LYS B 1 139 ? -27.031 12.078 13.469 1 94.62 139 LYS B CA 1
ATOM 3211 C C . LYS B 1 139 ? -26.953 13.602 13.594 1 94.62 139 LYS B C 1
ATOM 3213 O O . LYS B 1 139 ? -27.922 14.305 13.328 1 94.62 139 LYS B O 1
ATOM 3218 N N . GLU B 1 140 ? -25.859 14.047 14.078 1 96.19 140 GLU B N 1
ATOM 3219 C CA . GLU B 1 140 ? -25.703 15.477 14.344 1 96.19 140 GLU B CA 1
ATOM 3220 C C . GLU B 1 140 ? -24.281 15.938 14.047 1 96.19 140 GLU B C 1
ATOM 3222 O O . GLU B 1 140 ? -23.328 15.219 14.305 1 96.19 140 GLU B O 1
ATOM 3227 N N . LEU B 1 141 ? -24.203 17.109 13.477 1 98.19 141 LEU B N 1
ATOM 3228 C CA . LEU B 1 141 ? -22.953 17.828 13.281 1 98.19 141 LEU B CA 1
ATOM 3229 C C . LEU B 1 141 ? -23 19.203 13.93 1 98.19 141 LEU B C 1
ATOM 3231 O O . LEU B 1 141 ? -24.094 19.734 14.203 1 98.19 141 LEU B O 1
ATOM 3235 N N . VAL B 1 142 ? -21.844 19.672 14.258 1 97.5 142 VAL B N 1
ATOM 3236 C CA . VAL B 1 142 ? -21.719 21 14.836 1 97.5 142 VAL B CA 1
ATOM 3237 C C . VAL B 1 142 ? -21.141 21.969 13.805 1 97.5 142 VAL B C 1
ATOM 3239 O O . VAL B 1 142 ? -19.984 21.812 13.391 1 97.5 142 VAL B O 1
ATOM 3242 N N . GLY B 1 143 ? -21.906 22.984 13.43 1 95.25 143 GLY B N 1
ATOM 3243 C CA . GLY B 1 143 ? -21.516 23.891 12.367 1 95.25 143 GLY B CA 1
ATOM 3244 C C . GLY B 1 143 ? -20.75 25.094 12.875 1 95.25 143 GLY B C 1
ATOM 3245 O O . GLY B 1 143 ? -20.453 25.203 14.062 1 95.25 143 GLY B O 1
ATOM 3246 N N . PRO B 1 144 ? -20.516 26 11.922 1 98 144 PRO B N 1
ATOM 3247 C CA . PRO B 1 144 ? -20.797 25.891 10.492 1 98 144 PRO B CA 1
ATOM 3248 C C . PRO B 1 144 ? -19.859 24.922 9.781 1 98 144 PRO B C 1
ATOM 3250 O O . PRO B 1 144 ? -18.734 24.703 10.234 1 98 144 PRO B O 1
ATOM 3253 N N . ALA B 1 145 ? -20.328 24.219 8.789 1 98.81 145 ALA B N 1
ATOM 3254 C CA . ALA B 1 145 ? -19.5 23.484 7.844 1 98.81 145 ALA B CA 1
ATOM 3255 C C . ALA B 1 145 ? -18.938 24.406 6.766 1 98.81 145 ALA B C 1
ATOM 3257 O O . ALA B 1 145 ? -19.703 25.062 6.055 1 98.81 145 ALA B O 1
ATOM 3258 N N . LEU B 1 146 ? -17.641 24.469 6.637 1 98.88 146 LEU B N 1
ATOM 3259 C CA . LEU B 1 146 ? -17.016 25.453 5.742 1 98.88 146 LEU B CA 1
ATOM 3260 C C . LEU B 1 146 ? -16.031 24.781 4.797 1 98.88 146 LEU B C 1
ATOM 3262 O O . LEU B 1 146 ? -15.391 23.797 5.164 1 98.88 146 LEU B O 1
ATOM 3266 N N . ALA B 1 147 ? -15.961 25.25 3.561 1 98.88 147 ALA B N 1
ATOM 3267 C CA . ALA B 1 147 ? -14.812 25.047 2.686 1 98.88 147 ALA B CA 1
ATOM 3268 C C . ALA B 1 147 ? -13.742 26.109 2.93 1 98.88 147 ALA B C 1
ATOM 3270 O O . ALA B 1 147 ? -14.023 27.297 2.883 1 98.88 147 ALA B O 1
ATOM 3271 N N . MET B 1 148 ? -12.586 25.688 3.268 1 98.81 148 MET B N 1
ATOM 3272 C CA . MET B 1 148 ? -11.492 26.594 3.588 1 98.81 148 MET B CA 1
ATOM 3273 C C . MET B 1 148 ? -10.211 26.172 2.881 1 98.81 148 MET B C 1
ATOM 3275 O O . MET B 1 148 ? -10.133 25.078 2.332 1 98.81 148 MET B O 1
ATOM 3279 N N . THR B 1 149 ? -9.211 27.062 2.881 1 98.5 149 THR B N 1
ATOM 3280 C CA . THR B 1 149 ? -7.945 26.719 2.242 1 98.5 149 THR B CA 1
ATOM 3281 C C . THR B 1 149 ? -6.781 27.422 2.938 1 98.5 149 THR B C 1
ATOM 3283 O O . THR B 1 149 ? -6.934 28.531 3.445 1 98.5 149 THR B O 1
ATOM 3286 N N . THR B 1 150 ? -5.727 26.828 3.078 1 97.81 150 THR B N 1
ATOM 3287 C CA . THR B 1 150 ? -4.406 27.391 3.346 1 97.81 150 THR B CA 1
ATOM 3288 C C . THR B 1 150 ? -3.453 27.109 2.189 1 97.81 150 THR B C 1
ATOM 3290 O O . THR B 1 150 ? -2.232 27.125 2.365 1 97.81 150 THR B O 1
ATOM 3293 N N . GLY B 1 151 ? -3.947 26.781 1.067 1 94.38 151 GLY B N 1
ATOM 3294 C CA . GLY B 1 151 ? -3.248 26.359 -0.137 1 94.38 151 GLY B CA 1
ATOM 3295 C C . GLY B 1 151 ? -3.99 25.297 -0.912 1 94.38 151 GLY B C 1
ATOM 3296 O O . GLY B 1 151 ? -4.121 25.375 -2.135 1 94.38 151 GLY B O 1
ATOM 3297 N N . THR B 1 152 ? -4.523 24.281 -0.219 1 95 152 THR B N 1
ATOM 3298 C CA . THR B 1 152 ? -5.359 23.203 -0.751 1 95 152 THR B CA 1
ATOM 3299 C C . THR B 1 152 ? -6.754 23.25 -0.136 1 95 152 THR B C 1
ATOM 3301 O O . THR B 1 152 ? -6.902 23.156 1.084 1 95 152 THR B O 1
ATOM 3304 N N . PRO B 1 153 ? -7.785 23.359 -0.931 1 98.25 153 PRO B N 1
ATOM 3305 C CA . PRO B 1 153 ? -9.141 23.516 -0.389 1 98.25 153 PRO B CA 1
ATOM 3306 C C . PRO B 1 153 ? -9.656 22.234 0.267 1 98.25 153 PRO B C 1
ATOM 3308 O O . PRO B 1 153 ? -9.617 21.156 -0.341 1 98.25 153 PRO B O 1
ATOM 3311 N N . GLU B 1 154 ? -10.117 22.344 1.468 1 98.62 154 GLU B N 1
ATOM 3312 C CA . GLU B 1 154 ? -10.695 21.234 2.227 1 98.62 154 GLU B CA 1
ATOM 3313 C C . GLU B 1 154 ? -11.93 21.688 3 1 98.62 154 GLU B C 1
ATOM 3315 O O . GLU B 1 154 ? -12.102 22.875 3.27 1 98.62 154 GLU B O 1
ATOM 3320 N N . GLY B 1 155 ? -12.844 20.766 3.23 1 98.81 155 GLY B N 1
ATOM 3321 C CA . GLY B 1 155 ? -13.969 21.031 4.105 1 98.81 155 GLY B CA 1
ATOM 3322 C C . GLY B 1 155 ? -13.672 20.75 5.566 1 98.81 155 GLY B C 1
ATOM 3323 O O . GLY B 1 155 ? -12.828 19.922 5.883 1 98.81 155 GLY B O 1
ATOM 3324 N N . VAL B 1 156 ? -14.336 21.453 6.434 1 98.88 156 VAL B N 1
ATOM 3325 C CA . VAL B 1 156 ? -14.188 21.234 7.871 1 98.88 156 VAL B CA 1
ATOM 3326 C C . VAL B 1 156 ? -15.555 21.344 8.555 1 98.88 156 VAL B C 1
ATOM 3328 O O . VAL B 1 156 ? -16.344 22.219 8.219 1 98.88 156 VAL B O 1
ATOM 3331 N N . VAL B 1 157 ? -15.836 20.438 9.445 1 98.88 157 VAL B N 1
ATOM 3332 C CA . VAL B 1 157 ? -17.094 20.438 10.195 1 98.88 157 VAL B CA 1
ATOM 3333 C C . VAL B 1 157 ? -16.891 19.734 11.531 1 98.88 157 VAL B C 1
ATOM 3335 O O . VAL B 1 157 ? -16.016 18.891 11.672 1 98.88 157 VAL B O 1
ATOM 3338 N N . GLY B 1 158 ? -17.734 20.078 12.508 1 98.81 158 GLY B N 1
ATOM 3339 C CA . GLY B 1 158 ? -17.578 19.547 13.852 1 98.81 158 GLY B CA 1
ATOM 3340 C C . GLY B 1 158 ? -18.531 18.406 14.164 1 98.81 158 GLY B C 1
ATOM 3341 O O . GLY B 1 158 ? -19.562 18.266 13.508 1 98.81 158 GLY B O 1
ATOM 3342 N N . ILE B 1 159 ? -18.109 17.641 15.078 1 98.81 159 ILE B N 1
ATOM 3343 C CA . ILE B 1 159 ? -18.953 16.641 15.703 1 98.81 159 ILE B CA 1
ATOM 3344 C C . ILE B 1 159 ? -18.75 16.672 17.219 1 98.81 159 ILE B C 1
ATOM 3346 O O . ILE B 1 159 ? -17.703 17.094 17.703 1 98.81 159 ILE B O 1
ATOM 3350 N N . ARG B 1 160 ? -19.672 16.266 17.969 1 98.06 160 ARG B N 1
ATOM 3351 C CA . ARG B 1 160 ? -19.734 16.609 19.375 1 98.06 160 ARG B CA 1
ATOM 3352 C C . ARG B 1 160 ? -18.719 15.805 20.188 1 98.06 160 ARG B C 1
ATOM 3354 O O . ARG B 1 160 ? -18.031 16.344 21.062 1 98.06 160 ARG B O 1
ATOM 3361 N N . THR B 1 161 ? -18.672 14.469 19.859 1 98.5 161 THR B N 1
ATOM 3362 C CA . THR B 1 161 ? -17.891 13.641 20.781 1 98.5 161 THR B CA 1
ATOM 3363 C C . THR B 1 161 ? -16.875 12.797 20.016 1 98.5 161 THR B C 1
ATOM 3365 O O . THR B 1 161 ? -17.062 12.516 18.828 1 98.5 161 THR B O 1
ATOM 3368 N N . PHE B 1 162 ? -15.867 12.43 20.781 1 98.69 162 PHE B N 1
ATOM 3369 C CA . PHE B 1 162 ? -14.859 11.531 20.234 1 98.69 162 PHE B CA 1
ATOM 3370 C C . PHE B 1 162 ? -15.477 10.203 19.828 1 98.69 162 PHE B C 1
ATOM 3372 O O . PHE B 1 162 ? -15.125 9.641 18.781 1 98.69 162 PHE B O 1
ATOM 3379 N N . LYS B 1 163 ? -16.391 9.719 20.625 1 98.25 163 LYS B N 1
ATOM 3380 C CA . LYS B 1 163 ? -17.078 8.461 20.328 1 98.25 163 LYS B CA 1
ATOM 3381 C C . LYS B 1 163 ? -17.812 8.539 19 1 98.25 163 LYS B C 1
ATOM 3383 O O . LYS B 1 163 ? -17.734 7.609 18.188 1 98.25 163 LYS B O 1
ATOM 3388 N N . GLU B 1 164 ? -18.531 9.617 18.797 1 98.25 164 GLU B N 1
ATOM 3389 C CA . GLU B 1 164 ? -19.25 9.805 17.547 1 98.25 164 GLU B CA 1
ATOM 3390 C C . GLU B 1 164 ? -18.281 9.914 16.375 1 98.25 164 GLU B C 1
ATOM 3392 O O . GLU B 1 164 ? -18.562 9.414 15.273 1 98.25 164 GLU B O 1
ATOM 3397 N N . LEU B 1 165 ? -17.188 10.656 16.625 1 98.75 165 LEU B N 1
ATOM 3398 C CA . LEU B 1 165 ? -16.156 10.773 15.602 1 98.75 165 LEU B CA 1
ATOM 3399 C C . LEU B 1 165 ? -15.672 9.398 15.148 1 98.75 165 LEU B C 1
ATOM 3401 O O . LEU B 1 165 ? -15.516 9.156 13.953 1 98.75 165 LEU B O 1
ATOM 3405 N N . MET B 1 166 ? -15.438 8.406 16.047 1 98.06 166 MET B N 1
ATOM 3406 C CA . MET B 1 166 ? -14.906 7.074 15.773 1 98.06 166 MET B CA 1
ATOM 3407 C C . MET B 1 166 ? -15.945 6.211 15.062 1 98.06 166 MET B C 1
ATOM 3409 O O . MET B 1 166 ? -15.602 5.258 14.367 1 98.06 166 MET B O 1
ATOM 3413 N N . ASN B 1 167 ? -17.188 6.629 15.102 1 96.94 167 ASN B N 1
ATOM 3414 C CA . ASN B 1 167 ? -18.266 5.809 14.562 1 96.94 167 ASN B CA 1
ATOM 3415 C C . ASN B 1 167 ? -18.672 6.258 13.156 1 96.94 167 ASN B C 1
ATOM 3417 O O . ASN B 1 167 ? -19.547 5.66 12.531 1 96.94 167 ASN B O 1
ATOM 3421 N N . ILE B 1 168 ? -18.016 7.246 12.703 1 98.25 168 ILE B N 1
ATOM 3422 C CA . ILE B 1 168 ? -18.328 7.754 11.367 1 98.25 168 ILE B CA 1
ATOM 3423 C C . ILE B 1 168 ? -18.078 6.66 10.328 1 98.25 168 ILE B C 1
ATOM 3425 O O . ILE B 1 168 ? -17.047 5.984 10.367 1 98.25 168 ILE B O 1
ATOM 3429 N N . LYS B 1 169 ? -18.984 6.43 9.414 1 95.88 169 LYS B N 1
ATOM 3430 C CA . LYS B 1 169 ? -18.906 5.547 8.258 1 95.88 169 LYS B CA 1
ATOM 3431 C C . LYS B 1 169 ? -19.359 6.262 6.984 1 95.88 169 LYS B C 1
ATOM 3433 O O . LYS B 1 169 ? -20.484 6.07 6.523 1 95.88 169 LYS B O 1
ATOM 3438 N N . PRO B 1 170 ? -18.484 7.004 6.43 1 98 170 PRO B N 1
ATOM 3439 C CA . PRO B 1 170 ? -18.875 7.832 5.289 1 98 170 PRO B CA 1
ATOM 3440 C C . PRO B 1 170 ? -19.266 7 4.066 1 98 170 PRO B C 1
ATOM 3442 O O . PRO B 1 170 ? -18.656 5.961 3.803 1 98 170 PRO B O 1
ATOM 3445 N N . ASN B 1 171 ? -20.297 7.422 3.373 1 97.25 171 ASN B N 1
ATOM 3446 C CA . ASN B 1 171 ? -20.5 6.996 1.991 1 97.25 171 ASN B CA 1
ATOM 3447 C C . ASN B 1 171 ? -19.438 7.586 1.065 1 97.25 171 ASN B C 1
ATOM 3449 O O . ASN B 1 171 ? -19.578 8.719 0.604 1 97.25 171 ASN B O 1
ATOM 3453 N N . MET B 1 172 ? -18.484 6.793 0.712 1 96.12 172 MET B N 1
ATOM 3454 C CA . MET B 1 172 ? -17.281 7.297 0.054 1 96.12 172 MET B CA 1
ATOM 3455 C C . MET B 1 172 ? -17.609 7.84 -1.333 1 96.12 172 MET B C 1
ATOM 3457 O O . MET B 1 172 ? -17.062 8.859 -1.748 1 96.12 172 MET B O 1
ATOM 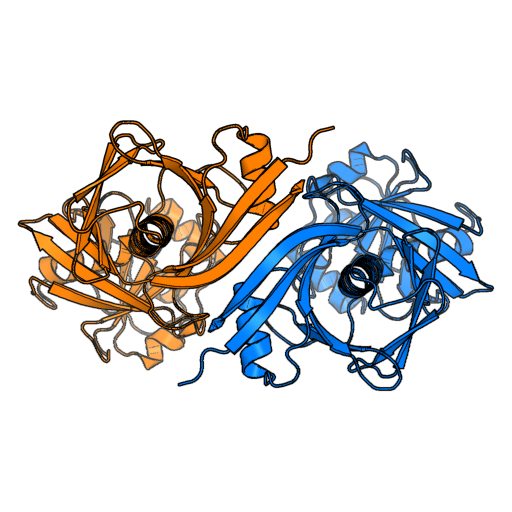3461 N N . GLU B 1 173 ? -18.453 7.215 -2.004 1 93.94 173 GLU B N 1
ATOM 3462 C CA . GLU B 1 173 ? -18.828 7.68 -3.332 1 93.94 173 GLU B CA 1
ATOM 3463 C C . GLU B 1 173 ? -19.547 9.031 -3.26 1 93.94 173 GLU B C 1
ATOM 3465 O O . GLU B 1 173 ? -19.234 9.945 -4.027 1 93.94 173 GLU B O 1
ATOM 3470 N N . ALA B 1 174 ? -20.484 9.141 -2.373 1 97.88 174 ALA B N 1
ATOM 3471 C CA . ALA B 1 174 ? -21.219 10.383 -2.193 1 97.88 174 ALA B CA 1
ATOM 3472 C C . ALA B 1 174 ? -20.297 11.508 -1.727 1 97.88 174 ALA B C 1
ATOM 3474 O O . ALA B 1 174 ? -20.438 12.656 -2.146 1 97.88 174 ALA B O 1
ATOM 3475 N N . LEU B 1 175 ? -19.391 11.156 -0.927 1 98.5 175 LEU B N 1
ATOM 3476 C CA . LEU B 1 175 ? -18.453 12.156 -0.421 1 98.5 175 LEU B CA 1
ATOM 3477 C C . LEU B 1 175 ? -17.547 12.656 -1.534 1 98.5 175 LEU B C 1
ATOM 3479 O O . LEU B 1 175 ? -17.188 13.836 -1.57 1 98.5 175 LEU B O 1
ATOM 3483 N N . ALA B 1 176 ? -17.109 11.719 -2.371 1 97.88 176 ALA B N 1
ATOM 3484 C CA . ALA B 1 176 ? -16.297 12.109 -3.516 1 97.88 176 ALA B CA 1
ATOM 3485 C C . ALA B 1 176 ? -17.031 13.109 -4.402 1 97.88 176 ALA B C 1
ATOM 3487 O O . ALA B 1 176 ? -16.453 14.125 -4.816 1 97.88 176 ALA B O 1
ATOM 3488 N N . GLU B 1 177 ? -18.25 12.844 -4.676 1 98 177 GLU B N 1
ATOM 3489 C CA . GLU B 1 177 ? -19.062 13.727 -5.496 1 98 177 GLU B CA 1
ATOM 3490 C C . GLU B 1 177 ? -19.281 15.078 -4.812 1 98 177 GLU B C 1
ATOM 3492 O O . GLU B 1 177 ? -19.156 16.125 -5.441 1 98 177 GLU B O 1
ATOM 3497 N N . PHE B 1 178 ? -19.625 15.016 -3.559 1 98.62 178 PHE B N 1
ATOM 3498 C CA . PHE B 1 178 ? -19.812 16.219 -2.76 1 98.62 178 PHE B CA 1
ATOM 3499 C C . PHE B 1 178 ? -18.562 17.094 -2.805 1 98.62 178 PHE B C 1
ATOM 3501 O O . PHE B 1 178 ? -18.656 18.312 -2.953 1 98.62 178 PHE B O 1
ATOM 3508 N N . SER B 1 179 ? -17.406 16.422 -2.654 1 98.69 179 SER B N 1
ATOM 3509 C CA . SER B 1 179 ? -16.125 17.141 -2.662 1 98.69 179 SER B CA 1
ATOM 3510 C C . SER B 1 179 ? -15.883 17.828 -4.004 1 98.69 179 SER B C 1
ATOM 3512 O O . SER B 1 179 ? -15.516 19 -4.051 1 98.69 179 SER B O 1
ATOM 3514 N N . LYS B 1 180 ? -16.156 17.141 -5.066 1 97.94 180 LYS B N 1
ATOM 3515 C CA . LYS B 1 180 ? -15.992 17.703 -6.402 1 97.94 180 LYS B CA 1
ATOM 3516 C C . LYS B 1 180 ? -16.922 18.906 -6.613 1 97.94 180 LYS B C 1
ATOM 3518 O O . LYS B 1 180 ? -16.5 19.938 -7.125 1 97.94 180 LYS B O 1
ATOM 3523 N N . GLU B 1 181 ? -18.125 18.734 -6.215 1 98.12 181 GLU B N 1
ATOM 3524 C CA . GLU B 1 181 ? -19.141 19.766 -6.406 1 98.12 181 GLU B CA 1
ATOM 3525 C C . GLU B 1 181 ? -18.797 21.031 -5.637 1 98.12 181 GLU B C 1
ATOM 3527 O O . GLU B 1 181 ? -19.141 22.141 -6.062 1 98.12 181 GLU B O 1
ATOM 3532 N N . ASN B 1 182 ? -18.141 20.906 -4.539 1 98.5 182 ASN B N 1
ATOM 3533 C CA . ASN B 1 182 ? -17.859 22.047 -3.676 1 98.5 182 ASN B CA 1
ATOM 3534 C C . ASN B 1 182 ? -16.438 22.547 -3.844 1 98.5 182 ASN B C 1
ATOM 3536 O O . ASN B 1 182 ? -15.992 23.438 -3.119 1 98.5 182 ASN B O 1
ATOM 3540 N N . GLY B 1 183 ? -15.648 21.938 -4.734 1 97.88 183 GLY B N 1
ATOM 3541 C CA . GLY B 1 183 ? -14.297 22.391 -5.035 1 97.88 183 GLY B CA 1
ATOM 3542 C C . GLY B 1 183 ? -13.312 22.094 -3.922 1 97.88 183 GLY B C 1
ATOM 3543 O O . GLY B 1 183 ? -12.398 22.875 -3.666 1 97.88 183 GLY B O 1
ATOM 3544 N N . ILE B 1 184 ? -13.547 21.078 -3.158 1 98.44 184 ILE B N 1
ATOM 3545 C CA . ILE B 1 184 ? -12.648 20.656 -2.086 1 98.44 184 ILE B CA 1
ATOM 3546 C C . ILE B 1 184 ? -12.148 19.234 -2.363 1 98.44 184 ILE B C 1
ATOM 3548 O O . ILE B 1 184 ? -12.734 18.5 -3.166 1 98.44 184 ILE B O 1
ATOM 3552 N N . ILE B 1 185 ? -11.039 18.844 -1.704 1 97.25 185 ILE B N 1
ATOM 3553 C CA . ILE B 1 185 ? -10.477 17.531 -1.991 1 97.25 185 ILE B CA 1
ATOM 3554 C C . ILE B 1 185 ? -11.023 16.516 -0.994 1 97.25 185 ILE B C 1
ATOM 3556 O O . ILE B 1 185 ? -10.93 15.297 -1.222 1 97.25 185 ILE B O 1
ATOM 3560 N N . GLY B 1 186 ? -11.562 16.969 0.124 1 98.25 186 GLY B N 1
ATOM 3561 C CA . GLY B 1 186 ? -12.055 16.109 1.197 1 98.25 186 GLY B CA 1
ATOM 3562 C C . GLY B 1 186 ? -12.609 16.891 2.369 1 98.25 186 GLY B C 1
ATOM 3563 O O . GLY B 1 186 ? -12.719 18.125 2.309 1 98.25 186 GLY B O 1
ATOM 3564 N N . VAL B 1 187 ? -12.992 16.141 3.428 1 98.88 187 VAL B N 1
ATOM 3565 C CA . VAL B 1 187 ? -13.625 16.766 4.582 1 98.88 187 VAL B CA 1
ATOM 3566 C C . VAL B 1 187 ? -12.938 16.312 5.863 1 98.88 187 VAL B C 1
ATOM 3568 O O . VAL B 1 187 ? -12.75 15.109 6.078 1 98.88 187 VAL B O 1
ATOM 3571 N N . TYR B 1 188 ? -12.531 17.25 6.609 1 98.88 188 TYR B N 1
ATOM 3572 C CA . TYR B 1 188 ? -12.008 17.031 7.953 1 98.88 188 TYR B CA 1
ATOM 3573 C C . TYR B 1 188 ? -13.109 17.188 9 1 98.88 188 TYR B C 1
ATOM 3575 O O . TYR B 1 188 ? -13.688 18.266 9.148 1 98.88 188 TYR B O 1
ATOM 3583 N N . VAL B 1 189 ? -13.414 16.141 9.695 1 98.94 189 VAL B N 1
ATOM 3584 C CA . VAL B 1 189 ? -14.383 16.156 10.789 1 98.94 189 VAL B CA 1
ATOM 3585 C C . VAL B 1 189 ? -13.656 16.188 12.133 1 98.94 189 VAL B C 1
ATOM 3587 O O . VAL B 1 189 ? -12.836 15.32 12.422 1 98.94 189 VAL B O 1
ATOM 3590 N N . TYR B 1 190 ? -14 17.203 12.938 1 98.88 190 TYR B N 1
ATOM 3591 C CA . TYR B 1 190 ? -13.242 17.359 14.18 1 98.88 190 TYR B CA 1
ATOM 3592 C C . TYR B 1 190 ? -14.172 17.344 15.383 1 98.88 190 TYR B C 1
ATOM 3594 O O . TYR B 1 190 ? -15.391 17.5 15.25 1 98.88 190 TYR B O 1
ATOM 3602 N N . THR B 1 191 ? -13.609 17.094 16.547 1 98.88 191 THR B N 1
ATOM 3603 C CA . THR B 1 191 ? -14.289 17.281 17.828 1 98.88 191 THR B CA 1
ATOM 3604 C C . THR B 1 191 ? -13.352 17.938 18.844 1 98.88 191 THR B C 1
ATOM 3606 O O . THR B 1 191 ? -12.141 17.719 18.797 1 98.88 191 THR B O 1
ATOM 3609 N N . LEU B 1 192 ? -13.875 18.672 19.703 1 98.69 192 LEU B N 1
ATOM 3610 C CA . LEU B 1 192 ? -13.109 19.266 20.797 1 98.69 192 LEU B CA 1
ATOM 3611 C C . LEU B 1 192 ? -13.062 18.328 22 1 98.69 192 LEU B C 1
ATOM 3613 O O . LEU B 1 192 ? -12.328 18.578 22.953 1 98.69 192 LEU B O 1
ATOM 3617 N N . ASP B 1 193 ? -13.836 17.219 21.891 1 98.56 193 ASP B N 1
ATOM 3618 C CA . ASP B 1 193 ? -13.727 16.141 22.875 1 98.56 193 ASP B CA 1
ATOM 3619 C C . ASP B 1 193 ? -12.461 15.312 22.641 1 98.56 193 ASP B C 1
ATOM 3621 O O . ASP B 1 193 ? -12.531 14.211 22.094 1 98.56 193 ASP B O 1
ATOM 3625 N N . SER B 1 194 ? -11.352 15.875 23.078 1 98.25 194 SER B N 1
ATOM 3626 C CA . SER B 1 194 ? -10.031 15.336 22.781 1 98.25 194 SER B CA 1
ATOM 3627 C C . SER B 1 194 ? -9.102 15.453 23.984 1 98.25 194 SER B C 1
ATOM 3629 O O . SER B 1 194 ? -9.352 16.25 24.891 1 98.25 194 SER B O 1
ATOM 3631 N N . LYS B 1 195 ? -8.07 14.57 24.031 1 97 195 LYS B N 1
ATOM 3632 C CA . LYS B 1 195 ? -7.012 14.68 25.031 1 97 195 LYS B CA 1
ATOM 3633 C C . LYS B 1 195 ? -6.152 15.914 24.797 1 97 195 LYS B C 1
ATOM 3635 O O . LYS B 1 195 ? -5.43 16.359 25.688 1 97 195 LYS B O 1
ATOM 3640 N N . PHE B 1 196 ? -6.219 16.5 23.609 1 98.44 196 PHE B N 1
ATOM 3641 C CA . PHE B 1 196 ? -5.492 17.688 23.203 1 98.44 196 PHE B CA 1
ATOM 3642 C C . PHE B 1 196 ? -6.461 18.812 22.812 1 98.44 196 PHE B C 1
ATOM 3644 O O . PHE B 1 196 ? -7.488 19 23.469 1 98.44 196 PHE B O 1
ATOM 3651 N N . ASP B 1 197 ? -6.055 19.625 21.812 1 98.81 197 ASP B N 1
ATOM 3652 C CA . ASP B 1 197 ? -6.953 20.719 21.453 1 98.81 197 ASP B CA 1
ATOM 3653 C C . ASP B 1 197 ? -8.141 20.219 20.641 1 98.81 197 ASP B C 1
ATOM 3655 O O . ASP B 1 197 ? -9.258 20.719 20.781 1 98.81 197 ASP B O 1
ATOM 3659 N N . ALA B 1 198 ? -7.922 19.25 19.766 1 98.88 198 ALA B N 1
ATOM 3660 C CA . ALA B 1 198 ? -8.984 18.609 19 1 98.88 198 ALA B CA 1
ATOM 3661 C C . ALA B 1 198 ? -8.531 17.266 18.438 1 98.88 198 ALA B C 1
ATOM 3663 O O . ALA B 1 198 ? -7.332 16.969 18.406 1 98.88 198 ALA B O 1
ATOM 3664 N N . ALA B 1 199 ? -9.461 16.422 18.125 1 98.88 199 ALA B N 1
ATOM 3665 C CA . ALA B 1 199 ? -9.273 15.18 17.375 1 98.88 199 ALA B CA 1
ATOM 3666 C C . ALA B 1 199 ? -10.031 15.219 16.047 1 98.88 199 ALA B C 1
ATOM 3668 O O . ALA B 1 199 ? -11.078 15.867 15.945 1 98.88 199 ALA B O 1
ATOM 3669 N N . GLY B 1 200 ? -9.484 14.523 15.109 1 98.81 200 GLY B N 1
ATOM 3670 C CA . GLY B 1 200 ? -10.18 14.602 13.828 1 98.81 200 GLY B CA 1
ATOM 3671 C C . GLY B 1 200 ? -9.977 13.375 12.969 1 98.81 200 GLY B C 1
ATOM 3672 O O . GLY B 1 200 ? -9.211 12.469 13.328 1 98.81 200 GLY B O 1
ATOM 3673 N N . ARG B 1 201 ? -10.688 13.211 11.898 1 98.88 201 ARG B N 1
ATOM 3674 C CA . ARG B 1 201 ? -10.562 12.281 10.781 1 98.88 201 ARG B CA 1
ATOM 3675 C C . ARG B 1 201 ? -10.703 13 9.445 1 98.88 201 ARG B C 1
ATOM 3677 O O . ARG B 1 201 ? -11.555 13.883 9.297 1 98.88 201 ARG B O 1
ATOM 3684 N N . PHE B 1 202 ? -9.883 12.688 8.57 1 98.81 202 PHE B N 1
ATOM 3685 C CA . PHE B 1 202 ? -9.93 13.328 7.258 1 98.81 202 PHE B CA 1
ATOM 3686 C C . PHE B 1 202 ? -10.203 12.305 6.164 1 98.81 202 PHE B C 1
ATOM 3688 O O . PHE B 1 202 ? -9.445 11.352 5.992 1 98.81 202 PHE B O 1
ATOM 3695 N N . PHE B 1 203 ? -11.289 12.547 5.414 1 98.69 203 PHE B N 1
ATOM 3696 C CA . PHE B 1 203 ? -11.711 11.68 4.316 1 98.69 203 PHE B CA 1
ATOM 3697 C C . PHE B 1 203 ? -11.594 12.406 2.98 1 98.69 203 PHE B C 1
ATOM 3699 O O . PHE B 1 203 ? -12.172 13.477 2.797 1 98.69 203 PHE B O 1
ATOM 3706 N N . ALA B 1 204 ? -10.812 11.852 1.991 1 97.5 204 ALA B N 1
ATOM 3707 C CA . ALA B 1 204 ? -10.609 12.5 0.698 1 97.5 204 ALA B CA 1
ATOM 3708 C C . ALA B 1 204 ? -10.703 11.492 -0.442 1 97.5 204 ALA B C 1
ATOM 3710 O O . ALA B 1 204 ? -9.789 11.391 -1.266 1 97.5 204 ALA B O 1
ATOM 3711 N N . PRO B 1 205 ? -11.867 10.836 -0.579 1 95.06 205 PRO B N 1
ATOM 3712 C CA . PRO B 1 205 ? -12 9.82 -1.624 1 95.06 205 PRO B CA 1
ATOM 3713 C C . PRO B 1 205 ? -11.93 10.406 -3.031 1 95.06 205 PRO B C 1
ATOM 3715 O O . PRO B 1 205 ? -11.586 9.695 -3.982 1 95.06 205 PRO B O 1
ATOM 3718 N N . ALA B 1 206 ? -12.172 11.695 -3.184 1 92.88 206 ALA B N 1
ATOM 3719 C CA . ALA B 1 206 ? -12.164 12.336 -4.492 1 92.88 206 ALA B CA 1
ATOM 3720 C C . ALA B 1 206 ? -10.773 12.297 -5.117 1 92.88 206 ALA B C 1
ATOM 3722 O O . ALA B 1 206 ? -10.633 12.352 -6.34 1 92.88 206 ALA B O 1
ATOM 3723 N N . VAL B 1 207 ? -9.766 12.195 -4.266 1 90.94 207 VAL B N 1
ATOM 3724 C CA . VAL B 1 207 ? -8.398 12.172 -4.773 1 90.94 207 VAL B CA 1
ATOM 3725 C C . VAL B 1 207 ? -7.766 10.812 -4.504 1 90.94 207 VAL B C 1
ATOM 3727 O O . VAL B 1 207 ? -6.543 10.688 -4.434 1 90.94 207 VAL B O 1
ATOM 3730 N N . GLY B 1 208 ? -8.586 9.836 -4.223 1 88 208 GLY B N 1
ATOM 3731 C CA . GLY B 1 208 ? -8.125 8.453 -4.109 1 88 208 GLY B CA 1
ATOM 3732 C C . GLY B 1 208 ? -7.633 8.102 -2.721 1 88 208 GLY B C 1
ATOM 3733 O O . GLY B 1 208 ? -6.945 7.094 -2.539 1 88 208 GLY B O 1
ATOM 3734 N N . VAL B 1 209 ? -7.895 8.867 -1.747 1 91.62 209 VAL B N 1
ATOM 3735 C CA . VAL B 1 209 ? -7.5 8.641 -0.361 1 91.62 209 VAL B CA 1
ATOM 3736 C C . VAL B 1 209 ? -8.742 8.477 0.511 1 91.62 209 VAL B C 1
ATOM 3738 O O . VAL B 1 209 ? -9.273 9.453 1.038 1 91.62 209 VAL B O 1
ATOM 3741 N N . PRO B 1 210 ? -9.156 7.312 0.697 1 93.88 210 PRO B N 1
ATOM 3742 C CA . PRO B 1 210 ? -10.344 7.148 1.538 1 93.88 210 PRO B CA 1
ATOM 3743 C C . PRO B 1 210 ? -10.227 7.867 2.879 1 93.88 210 PRO B C 1
ATOM 3745 O O . PRO B 1 210 ? -11.078 8.688 3.223 1 93.88 210 PRO B O 1
ATOM 3748 N N . GLU B 1 211 ? -9.141 7.598 3.588 1 97.75 211 GLU B N 1
ATOM 3749 C CA . GLU B 1 211 ? -8.867 8.281 4.848 1 97.75 211 GLU B CA 1
ATOM 3750 C C . GLU B 1 211 ? -7.367 8.453 5.07 1 97.75 211 GLU B C 1
ATOM 3752 O O . GLU B 1 211 ? -6.594 7.512 4.871 1 97.75 211 GLU B O 1
ATOM 3757 N N . ASP B 1 212 ? -7 9.609 5.371 1 97.69 212 ASP B N 1
ATOM 3758 C CA . ASP B 1 212 ? -5.613 9.93 5.707 1 97.69 212 ASP B CA 1
ATOM 3759 C C . ASP B 1 212 ? -5.379 9.836 7.211 1 97.69 212 ASP B C 1
ATOM 3761 O O . ASP B 1 212 ? -6.172 10.344 8.008 1 97.69 212 ASP B O 1
ATOM 3765 N N . PRO B 1 213 ? -4.344 9.188 7.641 1 98 213 PRO B N 1
ATOM 3766 C CA . PRO B 1 213 ? -4.164 8.969 9.078 1 98 213 PRO B CA 1
ATOM 3767 C C . PRO B 1 213 ? -3.9 10.266 9.844 1 98 213 PRO B C 1
ATOM 3769 O O . PRO B 1 213 ? -4.457 10.469 10.922 1 98 213 PRO B O 1
ATOM 3772 N N . VAL B 1 214 ? -3.002 11.07 9.367 1 98.69 214 VAL B N 1
ATOM 3773 C CA . VAL B 1 214 ? -2.705 12.375 9.953 1 98.69 214 VAL B CA 1
ATOM 3774 C C . VAL B 1 214 ? -2.461 13.398 8.844 1 98.69 214 VAL B C 1
ATOM 3776 O O . VAL B 1 214 ? -1.563 13.219 8.016 1 98.69 214 VAL B O 1
ATOM 3779 N N . THR B 1 215 ? -3.199 14.453 8.859 1 98.06 215 THR B N 1
ATOM 3780 C CA . THR B 1 215 ? -3.193 15.398 7.75 1 98.06 215 THR B CA 1
ATOM 3781 C C . THR B 1 215 ? -2.699 16.766 8.211 1 98.06 215 THR B C 1
ATOM 3783 O O . THR B 1 215 ? -3.449 17.531 8.828 1 98.06 215 THR B O 1
ATOM 3786 N N . GLY B 1 216 ? -1.521 17.125 7.73 1 97.5 216 GLY B N 1
ATOM 3787 C CA . GLY B 1 216 ? -0.961 18.406 8.094 1 97.5 216 GLY B CA 1
ATOM 3788 C C . GLY B 1 216 ? -1.777 19.578 7.578 1 97.5 216 GLY B C 1
ATOM 3789 O O . GLY B 1 216 ? -2.135 20.484 8.344 1 97.5 216 GLY B O 1
ATOM 3790 N N . THR B 1 217 ? -2.098 19.578 6.301 1 96.44 217 THR B N 1
ATOM 3791 C CA . THR B 1 217 ? -2.828 20.672 5.676 1 96.44 217 THR B CA 1
ATOM 3792 C C . THR B 1 217 ? -4.16 20.906 6.383 1 96.44 217 THR B C 1
ATOM 3794 O O . THR B 1 217 ? -4.531 22.047 6.66 1 96.44 217 THR B O 1
ATOM 3797 N N . ALA B 1 218 ? -4.82 19.844 6.703 1 97.88 218 ALA B N 1
ATOM 3798 C CA . ALA B 1 218 ? -6.113 19.938 7.371 1 97.88 218 ALA B CA 1
ATOM 3799 C C . ALA B 1 218 ? -5.969 20.516 8.773 1 97.88 218 ALA B C 1
ATOM 3801 O O . ALA B 1 218 ? -6.867 21.203 9.266 1 97.88 218 ALA B O 1
ATOM 3802 N N . SER B 1 219 ? -4.863 20.266 9.406 1 98.62 219 SER B N 1
ATOM 3803 C CA . SER B 1 219 ? -4.617 20.797 10.742 1 98.62 219 SER B CA 1
ATOM 3804 C C . SER B 1 219 ? -4.484 22.312 10.703 1 98.62 219 SER B C 1
ATOM 3806 O O . SER B 1 219 ? -4.965 23.016 11.609 1 98.62 219 SER B O 1
ATOM 3808 N N . GLY B 1 220 ? -3.785 22.812 9.664 1 98.56 220 GLY B N 1
ATOM 3809 C CA . GLY B 1 220 ? -3.73 24.25 9.484 1 98.56 220 GLY B CA 1
ATOM 3810 C C . GLY B 1 220 ? -5.094 24.875 9.242 1 98.56 220 GLY B C 1
ATOM 3811 O O . GLY B 1 220 ? -5.402 25.938 9.797 1 98.56 220 GLY B O 1
ATOM 3812 N N . ILE B 1 221 ? -5.855 24.219 8.469 1 98.69 221 ILE B N 1
ATOM 3813 C CA . ILE B 1 221 ? -7.203 24.672 8.164 1 98.69 221 ILE B CA 1
ATOM 3814 C C . ILE B 1 221 ? -8.055 24.656 9.43 1 98.69 221 ILE B C 1
ATOM 3816 O O . ILE B 1 221 ? -8.781 25.625 9.711 1 98.69 221 ILE B O 1
ATOM 3820 N N . LEU B 1 222 ? -7.977 23.562 10.188 1 98.81 222 LEU B N 1
ATOM 3821 C CA . LEU B 1 222 ? -8.75 23.469 11.422 1 98.81 222 LEU B CA 1
ATOM 3822 C C . LEU B 1 222 ? -8.398 24.594 12.383 1 98.81 222 LEU B C 1
ATOM 3824 O O . LEU B 1 222 ? -9.281 25.203 12.992 1 98.81 222 LEU B O 1
ATOM 3828 N N . ALA B 1 223 ? -7.133 24.859 12.57 1 98.81 223 ALA B N 1
ATOM 3829 C CA . ALA B 1 223 ? -6.719 25.938 13.453 1 98.81 223 ALA B CA 1
ATOM 3830 C C . ALA B 1 223 ? -7.328 27.266 13.008 1 98.81 223 ALA B C 1
ATOM 3832 O O . ALA B 1 223 ? -7.84 28.031 13.836 1 98.81 223 ALA B O 1
ATOM 3833 N N . GLY B 1 224 ? -7.242 27.531 11.703 1 98.62 224 GLY B N 1
ATOM 3834 C CA . GLY B 1 224 ? -7.879 28.719 11.148 1 98.62 224 GLY B CA 1
ATOM 3835 C C . GLY B 1 224 ? -9.375 28.75 11.383 1 98.62 224 GLY B C 1
ATOM 3836 O O . GLY B 1 224 ? -9.93 29.797 11.75 1 98.62 224 GLY B O 1
ATOM 3837 N N . TYR B 1 225 ? -10.008 27.641 11.156 1 98.81 225 TYR B N 1
ATOM 3838 C CA . TYR B 1 225 ? -11.445 27.5 11.367 1 98.81 225 TYR B CA 1
ATOM 3839 C C . TYR B 1 225 ? -11.812 27.844 12.805 1 98.81 225 TYR B C 1
ATOM 3841 O O . TYR B 1 225 ? -12.742 28.625 13.047 1 98.81 225 TYR B O 1
ATOM 3849 N N . LEU B 1 226 ? -11.078 27.219 13.734 1 98.62 226 LEU B N 1
ATOM 3850 C CA . LEU B 1 226 ? -11.375 27.422 15.156 1 98.62 226 LEU B CA 1
ATOM 3851 C C . LEU B 1 226 ? -11.211 28.891 15.539 1 98.62 226 LEU B C 1
ATOM 3853 O O . LEU B 1 226 ? -12.023 29.422 16.297 1 98.62 226 LEU B O 1
ATOM 3857 N N . ARG B 1 227 ? -10.234 29.531 14.984 1 97.81 227 ARG B N 1
ATOM 3858 C CA . ARG B 1 227 ? -10 30.953 15.266 1 97.81 227 ARG B CA 1
ATOM 3859 C C . ARG B 1 227 ? -11.086 31.812 14.641 1 97.81 227 ARG B C 1
ATOM 3861 O O . ARG B 1 227 ? -11.656 32.688 15.297 1 97.81 227 ARG B O 1
ATOM 3868 N N . LEU B 1 228 ? -11.398 31.547 13.398 1 96.75 228 LEU B N 1
ATOM 3869 C CA . LEU B 1 228 ? -12.32 32.375 12.633 1 96.75 228 LEU B CA 1
ATOM 3870 C C . LEU B 1 228 ? -13.742 32.25 13.164 1 96.75 228 LEU B C 1
ATOM 3872 O O . LEU B 1 228 ? -14.539 33.188 13.07 1 96.75 228 LEU B O 1
ATOM 3876 N N . THR B 1 229 ? -14.047 31.125 13.695 1 97.06 229 THR B N 1
ATOM 3877 C CA . THR B 1 229 ? -15.391 30.875 14.219 1 97.06 229 THR B CA 1
ATOM 3878 C C . THR B 1 229 ? -15.438 31.109 15.727 1 97.06 229 THR B C 1
ATOM 3880 O O . THR B 1 229 ? -16.469 30.891 16.359 1 97.06 229 THR B O 1
ATOM 3883 N N . ASP B 1 230 ? -14.367 31.453 16.359 1 96.69 230 ASP B N 1
ATOM 3884 C CA . ASP B 1 230 ? -14.219 31.781 17.781 1 96.69 230 ASP B CA 1
ATOM 3885 C C . ASP B 1 230 ? -14.602 30.594 18.656 1 96.69 230 ASP B C 1
ATOM 3887 O O . ASP B 1 230 ? -15.227 30.766 19.703 1 96.69 230 ASP B O 1
ATOM 3891 N N . LYS B 1 231 ? -14.344 29.406 18.234 1 96.44 231 LYS B N 1
ATOM 3892 C CA . LYS B 1 231 ? -14.617 28.203 19 1 96.44 231 LYS B CA 1
ATOM 3893 C C . LYS B 1 231 ? -13.477 27.906 19.969 1 96.44 231 LYS B C 1
ATOM 3895 O O . LYS B 1 231 ? -13.711 27.391 21.062 1 96.44 231 LYS B O 1
ATOM 3900 N N . LEU B 1 232 ? -12.305 28.125 19.516 1 96.25 232 LEU B N 1
ATOM 3901 C CA . LEU B 1 232 ? -11.086 27.969 20.297 1 96.25 232 LEU B CA 1
ATOM 3902 C C . LEU B 1 232 ? -9.961 28.828 19.719 1 96.25 232 LEU B C 1
ATOM 3904 O O . LEU B 1 232 ? -9.367 28.469 18.703 1 96.25 232 LEU B O 1
ATOM 3908 N N . THR B 1 233 ? -9.648 29.938 20.406 1 96.69 233 THR B N 1
ATOM 3909 C CA . THR B 1 233 ? -8.656 30.859 19.891 1 96.69 233 THR B CA 1
ATOM 3910 C C . THR B 1 233 ? -7.336 30.734 20.641 1 96.69 233 THR B C 1
ATOM 3912 O O . THR B 1 233 ? -7.254 31.078 21.828 1 96.69 233 THR B O 1
ATOM 3915 N N . LYS B 1 234 ? -6.414 30.156 20.031 1 96.69 234 LYS B N 1
ATOM 3916 C CA . LYS B 1 234 ? -5.055 29.984 20.531 1 96.69 234 LYS B CA 1
ATOM 3917 C C . LYS B 1 234 ? -4.023 30.375 19.469 1 96.69 234 LYS B C 1
ATOM 3919 O O . LYS B 1 234 ? -4.375 30.609 18.312 1 96.69 234 LYS B O 1
ATOM 3924 N N . ASN B 1 235 ? -2.805 30.516 19.906 1 97.31 235 ASN B N 1
ATOM 3925 C CA . ASN B 1 235 ? -1.714 30.75 18.969 1 97.31 235 ASN B CA 1
ATOM 3926 C C . ASN B 1 235 ? -0.992 29.438 18.625 1 97.31 235 ASN B C 1
ATOM 3928 O O . ASN B 1 235 ? -0.233 29.375 17.656 1 97.31 235 ASN B O 1
ATOM 3932 N N . SER B 1 236 ? -1.153 28.453 19.438 1 98.44 236 SER B N 1
ATOM 3933 C CA . SER B 1 236 ? -0.571 27.125 19.219 1 98.44 236 SER B CA 1
ATOM 3934 C C . SER B 1 236 ? -1.579 26.031 19.516 1 98.44 236 SER B C 1
ATOM 3936 O O . SER B 1 236 ? -2.34 26.109 20.484 1 98.44 236 SER B O 1
ATOM 3938 N N . TYR B 1 237 ? -1.635 25.016 18.656 1 98.81 237 TYR B N 1
ATOM 3939 C CA . TYR B 1 237 ? -2.58 23.922 18.781 1 98.81 237 TYR B CA 1
ATOM 3940 C C . TYR B 1 237 ? -1.871 22.578 18.656 1 98.81 237 TYR B C 1
ATOM 3942 O O . TYR B 1 237 ? -0.826 22.469 18.016 1 98.81 237 TYR B O 1
ATOM 3950 N N . ILE B 1 238 ? -2.355 21.562 19.328 1 98.88 238 ILE B N 1
ATOM 3951 C CA . ILE B 1 238 ? -2.035 20.156 19.094 1 98.88 238 ILE B CA 1
ATOM 3952 C C . ILE B 1 238 ? -3.293 19.406 18.672 1 98.88 238 ILE B C 1
ATOM 3954 O O . ILE B 1 238 ? -4.293 19.406 19.406 1 98.88 238 ILE B O 1
ATOM 3958 N N . PHE B 1 239 ? -3.283 18.828 17.547 1 98.88 239 PHE B N 1
ATOM 3959 C CA . PHE B 1 239 ? -4.41 18.062 17.031 1 98.88 239 PHE B CA 1
ATOM 3960 C C . PHE B 1 239 ? -4.039 16.594 16.891 1 98.88 239 PHE B C 1
ATOM 3962 O O . PHE B 1 239 ? -2.961 16.266 16.391 1 98.88 239 PHE B O 1
ATOM 3969 N N . GLU B 1 240 ? -4.891 15.664 17.375 1 98.81 240 GLU B N 1
ATOM 3970 C CA . GLU B 1 240 ? -4.664 14.234 17.203 1 98.81 240 GLU B CA 1
ATOM 3971 C C . GLU B 1 240 ? -5.562 13.656 16.109 1 98.81 240 GLU B C 1
ATOM 3973 O O . GLU B 1 240 ? -6.695 14.117 15.93 1 98.81 240 GLU B O 1
ATOM 3978 N N . GLN B 1 241 ? -5.082 12.719 15.406 1 98.75 241 GLN B N 1
ATOM 3979 C CA . GLN B 1 241 ? -5.762 12.031 14.312 1 98.75 241 GLN B CA 1
ATOM 3980 C C . GLN B 1 241 ? -5.277 10.586 14.195 1 98.75 241 GLN B C 1
ATOM 3982 O O . GLN B 1 241 ? -4.289 10.203 14.82 1 98.75 241 GLN B O 1
ATOM 3987 N N . GLY B 1 242 ? -5.98 9.773 13.438 1 98.5 242 GLY B N 1
ATOM 3988 C CA . GLY B 1 242 ? -5.508 8.461 13.016 1 98.5 242 GLY B CA 1
ATOM 3989 C C . GLY B 1 242 ? -6.008 7.336 13.898 1 98.5 242 GLY B C 1
ATOM 3990 O O . GLY B 1 242 ? -5.707 6.164 13.656 1 98.5 242 GLY B O 1
ATOM 3991 N N . HIS B 1 243 ? -6.809 7.625 14.914 1 98.38 243 HIS B N 1
ATOM 3992 C CA . HIS B 1 243 ? -7.258 6.625 15.883 1 98.38 243 HIS B CA 1
ATOM 3993 C C . HIS B 1 243 ? -8.039 5.512 15.195 1 98.38 243 HIS B C 1
ATOM 3995 O O . HIS B 1 243 ? -7.816 4.332 15.469 1 98.38 243 HIS B O 1
ATOM 4001 N N . ALA B 1 244 ? -8.859 5.887 14.305 1 97.25 244 ALA B N 1
ATOM 4002 C CA . ALA B 1 244 ? -9.719 4.918 13.633 1 97.25 244 ALA B CA 1
ATOM 4003 C C . ALA B 1 244 ? -8.906 3.965 12.766 1 97.25 244 ALA B C 1
ATOM 4005 O O . ALA B 1 244 ? -9.344 2.85 12.477 1 97.25 244 ALA B O 1
ATOM 4006 N N . LEU B 1 245 ? -7.75 4.34 12.406 1 96.31 245 LEU B N 1
ATOM 4007 C CA . LEU B 1 245 ? -6.879 3.553 11.539 1 96.31 245 LEU B CA 1
ATOM 4008 C C . LEU B 1 245 ? -5.785 2.867 12.352 1 96.31 245 LEU B C 1
ATOM 4010 O O . LEU B 1 245 ? -4.914 2.201 11.781 1 96.31 245 LEU B O 1
ATOM 4014 N N . LYS B 1 246 ? -5.777 3.039 13.641 1 95.81 246 LYS B N 1
ATOM 4015 C CA . LYS B 1 246 ? -4.738 2.537 14.539 1 95.81 246 LYS B CA 1
ATOM 4016 C C . LYS B 1 246 ? -3.373 3.104 14.164 1 95.81 246 LYS B C 1
ATOM 4018 O O . LYS B 1 246 ? -2.357 2.41 14.266 1 95.81 246 LYS B O 1
ATOM 4023 N N . ARG B 1 247 ? -3.391 4.285 13.703 1 97.88 247 ARG B N 1
ATOM 4024 C CA . ARG B 1 247 ? -2.186 5.027 13.336 1 97.88 247 ARG B CA 1
ATOM 4025 C C . ARG B 1 247 ? -2.178 6.406 13.984 1 97.88 247 ARG B C 1
ATOM 4027 O O . ARG B 1 247 ? -1.987 7.418 13.297 1 97.88 247 ARG B O 1
ATOM 4034 N N . GLU B 1 248 ? -2.324 6.434 15.172 1 98.38 248 GLU B N 1
ATOM 4035 C CA . GLU B 1 248 ? -2.434 7.676 15.93 1 98.38 248 GLU B CA 1
ATOM 4036 C C . GLU B 1 248 ? -1.212 8.562 15.711 1 98.38 248 GLU B C 1
ATOM 4038 O O . GLU B 1 248 ? -0.082 8.07 15.672 1 98.38 248 GLU B O 1
ATOM 4043 N N . GLY B 1 249 ? -1.508 9.805 15.508 1 98.69 249 GLY B N 1
ATOM 4044 C CA . GLY B 1 249 ? -0.47 10.812 15.398 1 98.69 249 GLY B CA 1
ATOM 4045 C C . GLY B 1 249 ? -0.92 12.18 15.875 1 98.69 249 GLY B C 1
ATOM 4046 O O . GLY B 1 249 ? -2.088 12.375 16.219 1 98.69 249 GLY B O 1
ATOM 4047 N N . LYS B 1 250 ? 0.076 13.094 15.969 1 98.62 250 LYS B N 1
ATOM 4048 C CA . LYS B 1 250 ? -0.161 14.461 16.422 1 98.62 250 LYS B CA 1
ATOM 4049 C C . LYS B 1 250 ? 0.445 15.477 15.445 1 98.62 250 LYS B C 1
ATOM 4051 O O . LYS B 1 250 ? 1.62 15.367 15.086 1 98.62 250 LYS B O 1
ATOM 4056 N N . ALA B 1 251 ? -0.381 16.375 15.094 1 98.81 251 ALA B N 1
ATOM 4057 C CA . ALA B 1 251 ? 0.089 17.531 14.344 1 98.81 251 ALA B CA 1
ATOM 4058 C C . ALA B 1 251 ? 0.101 18.781 15.219 1 98.81 251 ALA B C 1
ATOM 4060 O O . ALA B 1 251 ? -0.8 18.984 16.031 1 98.81 251 ALA B O 1
ATOM 4061 N N . TYR B 1 252 ? 1.08 19.578 15.062 1 98.88 252 TYR B N 1
ATOM 4062 C CA . TYR B 1 252 ? 1.229 20.844 15.781 1 98.88 252 TYR B CA 1
ATOM 4063 C C . TYR B 1 252 ? 0.995 22.031 14.852 1 98.88 252 TYR B C 1
ATOM 4065 O O . TYR B 1 252 ? 1.401 22 13.688 1 98.88 252 TYR B O 1
ATOM 4073 N N . VAL B 1 253 ? 0.371 23.047 15.344 1 98.81 253 VAL B N 1
ATOM 4074 C CA . VAL B 1 253 ? 0.146 24.281 14.602 1 98.81 253 VAL B CA 1
ATOM 4075 C C . VAL B 1 253 ? 0.564 25.484 15.445 1 98.81 253 VAL B C 1
ATOM 4077 O O . VAL B 1 253 ? 0.177 25.594 16.609 1 98.81 253 VAL B O 1
ATOM 4080 N N . GLU B 1 254 ? 1.353 26.281 14.906 1 98.62 254 GLU B N 1
ATO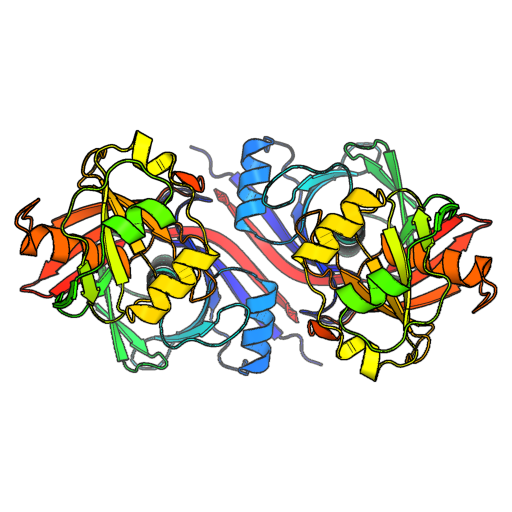M 4081 C CA . GLU B 1 254 ? 1.738 27.547 15.531 1 98.62 254 GLU B CA 1
ATOM 4082 C C . GLU B 1 254 ? 1.558 28.719 14.57 1 98.62 254 GLU B C 1
ATOM 4084 O O . GLU B 1 254 ? 2.072 28.688 13.445 1 98.62 254 GLU B O 1
ATOM 4089 N N . PHE B 1 255 ? 0.892 29.812 15 1 98.25 255 PHE B N 1
ATOM 4090 C CA . PHE B 1 255 ? 0.645 30.953 14.133 1 98.25 255 PHE B CA 1
ATOM 4091 C C . PHE B 1 255 ? 1.776 31.969 14.234 1 98.25 255 PHE B C 1
ATOM 4093 O O . PHE B 1 255 ? 2.236 32.281 15.336 1 98.25 255 PHE B O 1
ATOM 4100 N N . GLU B 1 256 ? 2.279 32.344 13.227 1 97.5 256 GLU B N 1
ATOM 4101 C CA . GLU B 1 256 ? 3.053 33.562 13.023 1 97.5 256 GLU B CA 1
ATOM 4102 C C . GLU B 1 256 ? 2.246 34.594 12.258 1 97.5 256 GLU B C 1
ATOM 4104 O O . GLU B 1 256 ? 2.15 34.531 11.031 1 97.5 256 GLU B O 1
ATOM 4109 N N . GLY B 1 257 ? 1.758 35.594 12.938 1 96.38 257 GLY B N 1
ATOM 4110 C CA . GLY B 1 257 ? 0.709 36.406 12.32 1 96.38 257 GLY B CA 1
ATOM 4111 C C . GLY B 1 257 ? -0.507 35.594 11.93 1 96.38 257 GLY B C 1
ATOM 4112 O O . GLY B 1 257 ? -1.089 34.875 12.758 1 96.38 257 GLY B O 1
ATOM 4113 N N . ASN B 1 258 ? -0.807 35.688 10.695 1 96.44 258 ASN B N 1
ATOM 4114 C CA . ASN B 1 258 ? -1.966 34.938 10.227 1 96.44 258 ASN B CA 1
ATOM 4115 C C . ASN B 1 258 ? -1.551 33.656 9.516 1 96.44 258 ASN B C 1
ATOM 4117 O O . ASN B 1 258 ? -2.4 32.906 9.023 1 96.44 258 ASN B O 1
ATOM 412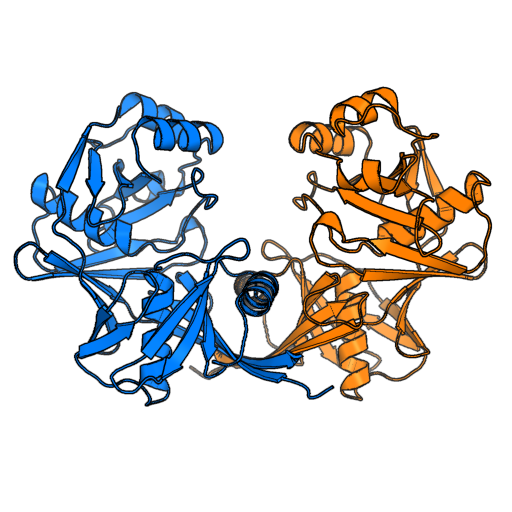1 N N . HIS B 1 259 ? -0.286 33.406 9.531 1 97.88 259 HIS B N 1
ATOM 4122 C CA . HIS B 1 259 ? 0.223 32.219 8.859 1 97.88 259 HIS B CA 1
ATOM 4123 C C . HIS B 1 259 ? 0.391 31.047 9.828 1 97.88 259 HIS B C 1
ATOM 4125 O O . HIS B 1 259 ? 1.118 31.156 10.82 1 97.88 259 HIS B O 1
ATOM 4131 N N . PRO B 1 260 ? -0.232 29.984 9.586 1 98.38 260 PRO B N 1
ATOM 4132 C CA . PRO B 1 260 ? 0.038 28.812 10.422 1 98.38 260 PRO B CA 1
ATOM 4133 C C . PRO B 1 260 ? 1.288 28.062 9.984 1 98.38 260 PRO B C 1
ATOM 4135 O O . PRO B 1 260 ? 1.467 27.781 8.789 1 98.38 260 PRO B O 1
ATOM 4138 N N . TRP B 1 261 ? 2.164 27.797 10.914 1 98.5 261 TRP B N 1
ATOM 4139 C CA . TRP B 1 261 ? 3.186 26.75 10.773 1 98.5 261 TRP B CA 1
ATOM 4140 C C . TRP B 1 261 ? 2.668 25.406 11.266 1 98.5 261 TRP B C 1
ATOM 4142 O O . TRP B 1 261 ? 2.203 25.297 12.406 1 98.5 261 TRP B O 1
ATOM 4152 N N . VAL B 1 262 ? 2.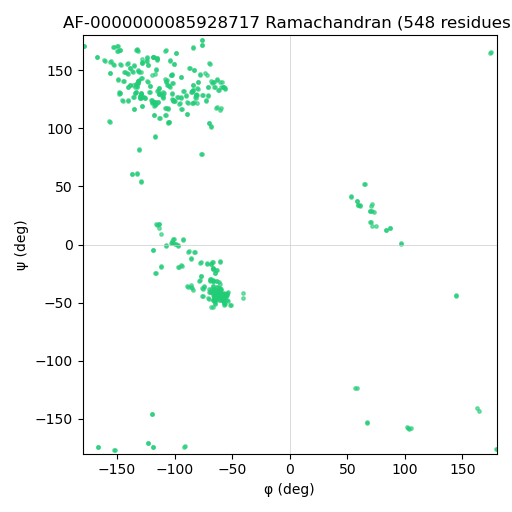709 24.438 10.359 1 98.56 262 VAL B N 1
ATOM 4153 C CA . VAL B 1 262 ? 2.236 23.094 10.703 1 98.56 262 VAL B CA 1
ATOM 4154 C C . VAL B 1 262 ? 3.406 22.109 10.695 1 98.56 262 VAL B C 1
ATOM 4156 O O . VAL B 1 262 ? 4.23 22.141 9.773 1 98.56 262 VAL B O 1
ATOM 4159 N N . GLY B 1 263 ? 3.473 21.281 11.711 1 98.38 263 GLY B N 1
ATOM 4160 C CA . GLY B 1 263 ? 4.582 20.344 11.75 1 98.38 263 GLY B CA 1
ATOM 4161 C C . GLY B 1 263 ? 4.391 19.234 12.766 1 98.38 263 GLY B C 1
ATOM 4162 O O . GLY B 1 263 ? 3.312 19.094 13.352 1 98.38 263 GLY B O 1
ATOM 4163 N N . GLY B 1 264 ? 5.367 18.453 12.93 1 98.75 264 GLY B N 1
ATOM 4164 C CA . GLY B 1 264 ? 5.375 17.328 13.859 1 98.75 264 GLY B CA 1
ATOM 4165 C C . GLY B 1 264 ? 6.695 16.578 13.883 1 98.75 264 GLY B C 1
ATOM 4166 O O . GLY B 1 264 ? 7.617 16.922 13.133 1 98.75 264 GLY B O 1
ATOM 4167 N N . GLU B 1 265 ? 6.805 15.688 14.844 1 98.69 265 GLU B N 1
ATOM 4168 C CA . GLU B 1 265 ? 7.918 14.75 14.898 1 98.69 265 GLU B CA 1
ATOM 4169 C C . GLU B 1 265 ? 7.746 13.625 13.883 1 98.69 265 GLU B C 1
ATOM 4171 O O . GLU B 1 265 ? 6.777 13.617 13.117 1 98.69 265 GLU B O 1
ATOM 4176 N N . ALA B 1 266 ? 8.727 12.781 13.797 1 98.81 266 ALA B N 1
ATOM 4177 C CA . ALA B 1 266 ? 8.656 11.586 12.961 1 98.81 266 ALA B CA 1
ATOM 4178 C C . ALA B 1 266 ? 9.461 10.438 13.57 1 98.81 266 ALA B C 1
ATOM 4180 O O . ALA B 1 266 ? 10.164 10.633 14.562 1 98.81 266 ALA B O 1
ATOM 4181 N N . ARG B 1 267 ? 9.266 9.281 13.07 1 98.62 267 ARG B N 1
ATOM 4182 C CA . ARG B 1 267 ? 9.953 8.078 13.523 1 98.62 267 ARG B CA 1
ATOM 4183 C C . ARG B 1 267 ? 10.445 7.25 12.336 1 98.62 267 ARG B C 1
ATOM 4185 O O . ARG B 1 267 ? 9.641 6.82 11.5 1 98.62 267 ARG B O 1
ATOM 4192 N N . ILE B 1 268 ? 11.789 7.086 12.211 1 98.62 268 ILE B N 1
ATOM 4193 C CA . ILE B 1 268 ? 12.352 6.195 11.195 1 98.62 268 ILE B CA 1
ATOM 4194 C C . ILE B 1 268 ? 12.117 4.742 11.602 1 98.62 268 ILE B C 1
ATOM 4196 O O . ILE B 1 268 ? 12.539 4.316 12.68 1 98.62 268 ILE B O 1
ATOM 4200 N N . VAL B 1 269 ? 11.477 3.979 10.727 1 98.38 269 VAL B N 1
ATOM 4201 C CA . VAL B 1 269 ? 11.102 2.639 11.164 1 98.38 269 VAL B CA 1
ATOM 4202 C C . VAL B 1 269 ? 11.82 1.596 10.312 1 98.38 269 VAL B C 1
ATOM 4204 O O . VAL B 1 269 ? 11.977 0.446 10.727 1 98.38 269 VAL B O 1
ATOM 4207 N N . LEU B 1 270 ? 12.219 1.966 9.094 1 98.56 270 LEU B N 1
ATOM 4208 C CA . LEU B 1 270 ? 12.945 1.071 8.203 1 98.56 270 LEU B CA 1
ATOM 4209 C C . LEU B 1 270 ? 14.117 1.796 7.543 1 98.56 270 LEU B C 1
ATOM 4211 O O . LEU B 1 270 ? 13.961 2.926 7.074 1 98.56 270 LEU B O 1
ATOM 4215 N N . GLU B 1 271 ? 15.266 1.301 7.617 1 98.62 271 GLU B N 1
ATOM 4216 C CA . GLU B 1 271 ? 16.438 1.713 6.855 1 98.62 271 GLU B CA 1
ATOM 4217 C C . GLU B 1 271 ? 16.922 0.591 5.945 1 98.62 271 GLU B C 1
ATOM 4219 O O . GLU B 1 271 ? 17.172 -0.524 6.406 1 98.62 271 GLU B O 1
ATOM 4224 N N . GLY B 1 272 ? 16.969 0.835 4.637 1 98.31 272 GLY B N 1
ATOM 4225 C CA . GLY B 1 272 ? 17.375 -0.225 3.727 1 98.31 272 GLY B CA 1
ATOM 4226 C C . GLY B 1 272 ? 18 0.294 2.445 1 98.31 272 GLY B C 1
ATOM 4227 O O . GLY B 1 272 ? 18.312 1.481 2.34 1 98.31 272 GLY B O 1
ATOM 4228 N N . GLU B 1 273 ? 18.312 -0.615 1.597 1 98.44 273 GLU B N 1
ATOM 4229 C CA . GLU B 1 273 ? 18.891 -0.34 0.288 1 98.44 273 GLU B CA 1
ATOM 4230 C C . GLU B 1 273 ? 18.094 -1.008 -0.826 1 98.44 273 GLU B C 1
ATOM 4232 O O . GLU B 1 273 ? 17.781 -2.195 -0.74 1 98.44 273 GLU B O 1
ATOM 4237 N N . LEU B 1 274 ? 17.734 -0.16 -1.785 1 98.25 274 LEU B N 1
ATOM 4238 C CA . LEU B 1 274 ? 17.156 -0.668 -3.021 1 98.25 274 LEU B CA 1
ATOM 4239 C C . LEU B 1 274 ? 18.234 -1.092 -4 1 98.25 274 LEU B C 1
ATOM 4241 O O . LEU B 1 274 ? 19.266 -0.417 -4.129 1 98.25 274 LEU B O 1
ATOM 4245 N N . GLU B 1 275 ? 18.047 -2.199 -4.645 1 97.19 275 GLU B N 1
ATOM 4246 C CA . GLU B 1 275 ? 18.953 -2.67 -5.68 1 97.19 275 GLU B CA 1
ATOM 4247 C C . GLU B 1 275 ? 18.203 -3.137 -6.918 1 97.19 275 GLU B C 1
ATOM 4249 O O . GLU B 1 275 ? 17.328 -4.004 -6.828 1 97.19 275 GLU B O 1
ATOM 4254 N N . PHE B 1 276 ? 18.703 -2.602 -8.109 1 96.38 276 PHE B N 1
ATOM 4255 C CA . PHE B 1 276 ? 18 -2.945 -9.336 1 96.38 276 PHE B CA 1
ATOM 4256 C C . PHE B 1 276 ? 18.844 -2.639 -10.562 1 96.38 276 PHE B C 1
ATOM 4258 O O . PHE B 1 276 ? 19.797 -1.869 -10.484 1 96.38 276 PHE B O 1
#

Nearest PDB structures (foldseek):
  1s7j-assembly2_B  TM=9.209E-01  e=1.188E-26  Enterococcus faecalis V583
  4dun-assembly1_A-2  TM=9.082E-01  e=7.719E-25  Clostridioides difficile 630
  9f96-assembly1_A  TM=8.616E-01  e=1.927E-24  Pseudomonas fluorescens
  5iwe-assembly1_A-2  TM=8.900E-01  e=6.402E-24  Pseudomonas fluorescens
  1xub-assembly1_A-2  TM=8.898E-01  e=9.261E-22  Pseudomonas fluorescens

Organism: NCBI:txid2866384

Sequence (552 aa):
MDVVKCRAFKVDAFTTQAFKGNPAAVVLDCPELDAETMLAIAGELNLSETAFVWSEKEGFRVRFFTPGDEIPLCGHATVATFYLLWRLGMAKEGMNKMISKVGELDVLIKDRKVWLKQLPPKIIGELNIEELKGILGVKELVGPALAMTTGTPEGVVGIRTFKELMNIKPNMEALAEFSKENGIIGVYVYTLDSKFDAAGRFFAPAVGVPEDPVTGTASGILAGYLRLTDKLTKNSYIFEQGHALKREGKAYVEFEGNHPWVGGEARIVLEGELEFMDVVKCRAFKVDAFTTQAFKGNPAAVVLDCPELDAETMLAIAGELNLSETAFVWSEKEGFRVRFFTPGDEIPLCGHATVATFYLLWRLGMAKEGMNKMISKVGELDVLIKDRKVWLKQLPPKIIGELNIEELKGILGVKELVGPALAMTTGTPEGVVGIRTFKELMNIKPNMEALAEFSKENGIIGVYVYTLDSKFDAAGRFFAPAVGVPEDPVTGTASGILAGYLRLTDKLTKNSYIFEQGHALKREGKAYVEFEGNHPWVGGEARIVLEGELEF

Solvent-accessible surface area (backbone atoms only — not comparable to full-atom values): 27126 Å² total; per-residue (Å²): 130,86,73,45,71,32,43,34,32,35,20,17,10,22,17,79,47,68,65,20,14,27,60,18,33,36,35,43,65,54,83,83,62,50,72,70,55,51,37,41,48,18,41,64,55,39,39,73,32,27,32,40,34,33,82,43,98,80,34,30,40,41,48,37,21,26,49,85,42,78,47,55,76,56,66,50,46,46,30,20,46,51,43,49,32,36,75,72,66,74,41,60,84,36,82,40,41,37,37,36,78,80,40,80,40,68,35,36,28,55,96,77,22,25,33,38,74,41,46,50,54,41,80,76,45,78,45,63,54,70,60,48,31,63,32,33,59,49,93,68,71,40,74,79,27,32,29,30,25,35,85,65,44,30,28,39,34,34,30,78,36,46,69,59,61,67,60,53,56,60,42,53,68,57,45,20,49,52,19,59,74,68,67,25,47,27,41,36,41,30,18,64,50,39,100,54,61,25,30,39,49,37,37,20,42,60,74,74,36,65,62,51,35,46,57,50,71,57,48,43,34,47,54,37,48,26,43,75,66,65,76,52,76,69,61,62,48,43,36,37,23,11,65,88,73,64,13,46,21,41,41,35,35,39,50,59,85,66,27,32,30,30,29,26,34,45,25,74,32,32,51,31,37,35,43,79,130,86,73,46,71,33,41,32,32,36,19,18,11,22,17,80,48,70,67,20,12,29,59,20,33,35,35,44,64,53,83,84,62,49,72,70,56,51,37,41,48,19,41,63,55,38,38,74,32,26,32,39,34,33,81,43,100,82,35,30,39,41,48,38,20,28,49,86,43,77,47,58,76,54,64,50,44,46,31,20,45,52,43,49,33,36,76,71,66,75,42,60,83,38,82,40,41,36,36,35,78,79,40,80,42,68,36,35,28,56,96,78,21,25,33,39,73,41,45,51,55,40,80,77,46,79,46,64,55,69,59,48,31,63,32,32,58,50,94,69,72,41,74,78,27,33,28,28,26,34,84,64,42,30,29,38,34,34,30,77,36,47,70,59,60,66,61,54,56,58,40,54,68,58,46,20,50,52,19,61,75,68,67,25,49,27,41,35,42,31,18,64,50,39,100,54,62,24,31,41,50,38,37,20,44,58,75,74,34,64,63,51,35,50,57,52,70,57,50,41,35,48,53,37,49,28,43,76,67,65,76,52,77,70,60,62,47,42,36,37,22,10,63,87,74,65,12,45,19,40,42,36,35,38,52,59,84,66,25,33,31,30,29,26,35,45,26,74,33,32,50,30,36,34,44,78

InterPro domains:
  IPR003719 Phenazine biosynthesis PhzF-like [PF02567] (11-268)
  IPR003719 Phenazine biosynthesis PhzF-like [PIRSF016184] (7-274)
  IPR003719 Phenazine biosynthesis PhzF-like [PTHR13774] (8-275)
  IPR003719 Phenazine biosynthesis PhzF-like [TIGR00654] (8-272)

pLDDT: mean 97.27, std 3.67, range [50.75, 98.94]